Protein AF-A0A821V7N0-F1 (afdb_monomer)

Mean predicted aligned error: 24.76 Å

pLDDT: mean 75.42, std 20.0, range [29.81, 97.81]

Radius of gyration: 147.16 Å; Cα contacts (8 Å, |Δi|>4): 0; chains: 1; bounding box: 266×115×463 Å

Foldseek 3Di:
DDDDDDDDDDDDDDDDDDDDDPPPPPVVVVVVVVVVVVVVVVVVVVVVVVVVVVVVVVVVVVVVVVVVVVVVVVVVVVVVVVVVVVVVVVVVVVVVVVVVVVVVVVVVVVVVVVVVVVVVVVVVVVVVVVVVVVVVVVVVVVVVVVVVCVVVVVVVVVVVVVVVVVVVVVVVVVVVVVVVVVVVVVVVVVVVVVVVVVVVVVVVVVVVVVVVVVVVVVVVVVVVVVVVVVVVVVVVVVVVVVVVVVVVVVVVVVVVVVVVVVVVVVVVVVVVVVVVVVVVVVVVVVVVVVVVVVVVVVVVVVVVVVVVVVVVVVVVVVVVVVVVVVVVVVVVVVVVVVVVVVVVVVVVVVVVVVVVVVVVVVVVVVVVVVVVVVVVVVVVVVVVVVVVVVVVVVVVVVVVPVVDDVPDPPDDPDDDDDDDDDDYYDYDDYDEDDDEEDYDYDYDEDEDDEEDDYYDDDDDDDDDDDDPVVVVVVVVVVVVVVVVVVVVVVVVVVVVVVVVVVVVVVVVVVVVVVVCCVVVVVDDDDDDDDDDDDDDDDDDDDDDDDDDDDCPVVVVVPDDDPPPVVVVVVVVVVVVVVVVVVVVVVVVVVVVVVVVVVVVVVVVVVD

Sequence (607 aa):
SEGGLVHVVSTKSTNGETKLFDSNSIRLETEQEEKRLLQEQFRQLEISFKETNTKLMKQIENLKEKLDEKQNTCLQLQHDYEKRIQDTITDNSNIKTTNELQIDVLKSEIKRLQDEIQTITKTKDDEISNYKKRVHELQITIDQLESQIGTVAAEQNQQLRTTNAEYQRVLADKELLLNQTIIDRDLLQTETEQSKEAYETLLQTVQILEEQVTNTTRDSESHQRLAEQRKTIIDEMAANSLQAEEKAKLTLQNQKEKYQAEIERLEKENNEFKIKDRTLKQYQSRFIELENRIKSDEEHKQVLTSRLEKLQVEINELKQNFEKQFDEQKIQYEKQLDDERQKHHENFQNLTEILSTKAHIIEELNAQIDVFKQETSTFIDEKRAHERKGATLMKDLQKQLNAEKKKNERMQEKLTELLSGDKAALDDLFYIPKTDGSRQGDTASVSSFSGIGYMDRGSVTSTQMSTTALEQENKDLIQKLARTQEERSILEEKVRHLESSNSAMANDLIQHYSNDKRGSVSSVNTRYSTPPSRRRQNASTERQSTTTLNFRHMLESLSGNKHQSTNDDTIKNLQRLLEETLTKNMHLQKDLEAMSLQLQKQSSSNQ

Structure (mmCIF, N/CA/C/O backbone):
data_AF-A0A821V7N0-F1
#
_entry.id   AF-A0A821V7N0-F1
#
loop_
_atom_site.group_PDB
_atom_site.id
_atom_site.type_symbol
_atom_site.label_atom_id
_atom_site.label_alt_id
_atom_site.label_comp_id
_atom_site.label_asym_id
_atom_site.label_entity_id
_atom_site.label_seq_id
_atom_site.pdbx_PDB_ins_code
_atom_site.Cartn_x
_atom_site.Cartn_y
_atom_site.Cartn_z
_atom_site.occupancy
_atom_site.B_iso_or_equiv
_atom_site.auth_seq_id
_atom_site.auth_comp_id
_atom_site.auth_asym_id
_atom_site.auth_atom_id
_atom_site.pdbx_PDB_model_num
ATOM 1 N N . SER A 1 1 ? 117.394 25.899 -158.004 1.00 33.12 1 SER A N 1
ATOM 2 C CA . SER A 1 1 ? 118.856 26.004 -158.122 1.00 33.12 1 SER A CA 1
ATOM 3 C C . SER A 1 1 ? 119.221 27.154 -159.034 1.00 33.12 1 SER A C 1
ATOM 5 O O . SER A 1 1 ? 118.356 27.656 -159.746 1.00 33.12 1 SER A O 1
ATOM 7 N N . GLU A 1 2 ? 120.472 27.576 -158.958 1.00 37.03 2 GLU A N 1
ATOM 8 C CA . GLU A 1 2 ? 121.043 28.775 -159.568 1.00 37.03 2 GLU A CA 1
ATOM 9 C C . GLU A 1 2 ? 121.671 28.516 -160.956 1.00 37.03 2 GLU A C 1
ATOM 11 O O . GLU A 1 2 ? 121.771 27.373 -161.391 1.00 37.03 2 GLU A O 1
ATOM 16 N N . GLY A 1 3 ? 122.178 29.587 -161.588 1.00 36.94 3 GLY A N 1
ATOM 17 C CA . GLY A 1 3 ? 123.386 29.551 -162.436 1.00 36.94 3 GLY A CA 1
ATOM 18 C C . GLY A 1 3 ? 123.233 29.140 -163.912 1.00 36.94 3 GLY A C 1
ATOM 19 O O . GLY A 1 3 ? 123.013 27.976 -164.219 1.00 36.94 3 GLY A O 1
ATOM 20 N N . GLY A 1 4 ? 123.431 30.090 -164.840 1.00 41.16 4 GLY A N 1
ATOM 21 C CA . GLY A 1 4 ? 123.488 29.851 -166.300 1.00 41.16 4 GLY A CA 1
ATOM 22 C C . GLY A 1 4 ? 124.916 29.827 -166.884 1.00 41.16 4 GLY A C 1
ATOM 23 O O . GLY A 1 4 ? 125.873 29.643 -166.138 1.00 41.16 4 GLY A O 1
ATOM 24 N N . LEU A 1 5 ? 125.075 30.053 -168.205 1.00 36.66 5 LEU A N 1
ATOM 25 C CA . LEU A 1 5 ? 126.375 30.340 -168.860 1.00 36.66 5 LEU A CA 1
ATOM 26 C C . LEU A 1 5 ? 126.246 31.099 -170.220 1.00 36.66 5 LEU A C 1
ATOM 28 O O . LEU A 1 5 ? 125.212 31.710 -170.478 1.00 36.66 5 LEU A O 1
ATOM 32 N N . VAL A 1 6 ? 127.308 31.133 -171.053 1.00 40.47 6 VAL A N 1
ATOM 33 C CA . VAL A 1 6 ? 127.669 32.258 -171.961 1.00 40.47 6 VAL A CA 1
ATOM 34 C C . VAL A 1 6 ? 127.976 31.862 -173.439 1.00 40.47 6 VAL A C 1
ATOM 36 O O . VAL A 1 6 ? 128.909 31.113 -173.684 1.00 40.47 6 VAL A O 1
ATOM 39 N N . HIS A 1 7 ? 127.209 32.422 -174.398 1.00 41.03 7 HIS A N 1
ATOM 40 C CA . HIS A 1 7 ? 127.592 33.266 -175.578 1.00 41.03 7 HIS A CA 1
ATOM 41 C C . HIS A 1 7 ? 128.763 32.915 -176.580 1.00 41.03 7 HIS A C 1
ATOM 43 O O . HIS A 1 7 ? 129.874 32.653 -176.146 1.00 41.03 7 HIS A O 1
ATOM 49 N N . VAL A 1 8 ? 128.543 33.148 -177.912 1.00 42.16 8 VAL A N 1
ATOM 50 C CA . VAL A 1 8 ? 129.449 33.757 -178.977 1.00 42.16 8 VAL A CA 1
ATOM 51 C C . VAL A 1 8 ? 129.639 33.050 -180.371 1.00 42.16 8 VAL A C 1
ATOM 53 O O . VAL A 1 8 ? 130.361 32.073 -180.511 1.00 42.16 8 VAL A O 1
ATOM 56 N N . VAL A 1 9 ? 129.018 33.679 -181.398 1.00 42.34 9 VAL A N 1
ATOM 57 C CA . VAL A 1 9 ? 129.285 33.977 -182.857 1.00 42.34 9 VAL A CA 1
ATOM 58 C C . VAL A 1 9 ? 130.458 33.375 -183.701 1.00 42.34 9 VAL A C 1
ATOM 60 O O . VAL A 1 9 ? 131.614 33.454 -183.305 1.00 42.34 9 VAL A O 1
ATOM 63 N N . SER A 1 10 ? 130.160 33.006 -184.975 1.00 39.12 10 SER A N 1
ATOM 64 C CA . SER A 1 10 ? 131.016 33.021 -186.218 1.00 39.12 10 SER A CA 1
ATOM 65 C C . SER A 1 10 ? 130.089 32.982 -187.495 1.00 39.12 10 SER A C 1
ATOM 67 O O . SER A 1 10 ? 128.883 33.083 -187.276 1.00 39.12 10 SER A O 1
ATOM 69 N N . THR A 1 11 ? 130.395 32.915 -188.821 1.00 40.94 11 THR A N 1
ATOM 70 C CA . THR A 1 11 ? 131.584 32.728 -189.727 1.00 40.94 11 THR A CA 1
ATOM 71 C C . THR A 1 11 ? 131.279 33.308 -191.163 1.00 40.94 11 THR A C 1
ATOM 73 O O . THR A 1 11 ? 130.137 33.687 -191.415 1.00 40.94 11 THR A O 1
ATOM 76 N N . LYS A 1 12 ? 132.222 33.345 -192.145 1.00 53.16 12 LYS A N 1
ATOM 77 C CA . LYS A 1 12 ? 132.005 33.616 -193.615 1.00 53.16 12 LYS A CA 1
ATOM 78 C C . LYS A 1 12 ? 133.103 33.012 -194.537 1.00 53.16 12 LYS A C 1
ATOM 80 O O . LYS A 1 12 ? 134.232 32.919 -194.071 1.00 53.16 12 LYS A O 1
ATOM 85 N N . SER A 1 13 ? 132.827 32.764 -195.840 1.00 37.50 13 SER A N 1
ATOM 86 C CA . SER A 1 13 ? 133.729 33.063 -197.003 1.00 37.50 13 SER A CA 1
ATOM 87 C C . SER A 1 13 ? 133.046 32.883 -198.395 1.00 37.50 13 SER A C 1
ATOM 89 O O . SER A 1 13 ? 131.853 32.590 -198.439 1.00 37.50 13 SER A O 1
ATOM 91 N N . THR A 1 14 ? 133.759 33.107 -199.519 1.00 47.81 14 THR A N 1
ATOM 92 C CA . THR A 1 14 ? 133.219 33.350 -200.891 1.00 47.81 14 THR A CA 1
ATOM 93 C C . THR A 1 14 ? 134.019 32.707 -202.052 1.00 47.81 14 THR A C 1
ATOM 95 O O . THR A 1 14 ? 135.204 32.440 -201.876 1.00 47.81 14 THR A O 1
ATOM 98 N N . ASN A 1 15 ? 133.400 32.540 -203.247 1.00 40.03 15 ASN A N 1
ATOM 99 C CA . ASN A 1 15 ? 133.900 32.923 -204.607 1.00 40.03 15 ASN A CA 1
ATOM 100 C C . ASN A 1 15 ? 133.347 32.069 -205.785 1.00 40.03 15 ASN A C 1
ATOM 102 O O . ASN A 1 15 ? 132.938 30.926 -205.603 1.00 40.03 15 ASN A O 1
ATOM 106 N N . GLY A 1 16 ? 133.382 32.636 -207.006 1.00 38.38 16 GLY A N 1
ATOM 107 C CA . GLY A 1 16 ? 133.403 31.901 -208.290 1.00 38.38 16 GLY A CA 1
ATOM 108 C C . GLY A 1 16 ? 134.848 31.611 -208.758 1.00 38.38 16 GLY A C 1
ATOM 109 O O . GLY A 1 16 ? 135.791 31.885 -208.025 1.00 38.38 16 GLY A O 1
ATOM 110 N N . GLU A 1 17 ? 135.121 31.086 -209.955 1.00 46.34 17 GLU A N 1
ATOM 111 C CA . GLU A 1 17 ? 134.258 30.879 -211.128 1.00 46.34 17 GLU A CA 1
ATOM 112 C C . GLU A 1 17 ? 134.845 29.769 -212.049 1.00 46.34 17 GLU A C 1
ATOM 114 O O . GLU A 1 17 ? 135.999 29.372 -211.905 1.00 46.34 17 GLU A O 1
ATOM 119 N N . THR A 1 18 ? 134.082 29.292 -213.041 1.00 47.03 18 THR A N 1
ATOM 120 C CA . THR A 1 18 ? 134.528 28.425 -214.165 1.00 47.03 18 THR A CA 1
ATOM 121 C C . THR A 1 18 ? 135.149 27.039 -213.869 1.00 47.03 18 THR A C 1
ATOM 123 O O . THR A 1 18 ? 136.357 26.834 -213.973 1.00 47.03 18 THR A O 1
ATOM 126 N N . LYS A 1 19 ? 134.291 26.015 -213.735 1.00 40.09 19 LYS A N 1
ATOM 127 C CA . LYS A 1 19 ? 134.315 24.808 -214.603 1.00 40.09 19 LYS A CA 1
ATOM 128 C C . LYS A 1 19 ? 133.025 23.995 -214.439 1.00 40.09 19 LYS A C 1
ATOM 130 O O . LYS A 1 19 ? 132.539 23.809 -213.329 1.00 40.09 19 LYS A O 1
ATOM 135 N N . LEU A 1 20 ? 132.444 23.554 -215.554 1.00 50.25 20 LEU A N 1
ATOM 136 C CA . LEU A 1 20 ? 131.149 22.870 -215.583 1.00 50.25 20 LEU A CA 1
ATOM 137 C C . LEU A 1 20 ? 131.340 21.363 -215.347 1.00 50.25 20 LEU A C 1
ATOM 139 O O . LEU A 1 20 ? 131.950 20.725 -216.199 1.00 50.25 20 LEU A O 1
ATOM 143 N N . PHE A 1 21 ? 130.812 20.813 -214.242 1.00 44.69 21 PHE A N 1
ATOM 144 C CA . PHE A 1 21 ? 129.668 19.867 -214.254 1.00 44.69 21 PHE A CA 1
ATOM 145 C C . PHE A 1 21 ? 129.250 19.411 -212.832 1.00 44.69 21 PHE A C 1
ATOM 147 O O . PHE A 1 21 ? 128.058 19.322 -212.553 1.00 44.69 21 PHE A O 1
ATOM 154 N N . ASP A 1 22 ? 130.201 19.192 -211.914 1.00 51.19 22 ASP A N 1
ATOM 155 C CA . ASP A 1 22 ? 129.969 18.396 -210.682 1.00 51.19 22 ASP A CA 1
ATOM 156 C C . ASP A 1 22 ? 129.331 19.123 -209.475 1.00 51.19 22 ASP A C 1
ATOM 158 O O . ASP A 1 22 ? 128.876 18.483 -208.527 1.00 51.19 22 ASP A O 1
ATOM 162 N N . SER A 1 23 ? 129.276 20.460 -209.465 1.00 46.19 23 SER A N 1
ATOM 163 C CA . SER A 1 23 ? 129.016 21.235 -208.229 1.00 46.19 23 SER A CA 1
ATOM 164 C C . SER A 1 23 ? 127.596 21.098 -207.634 1.00 46.19 23 SER A C 1
ATOM 166 O O . SER A 1 23 ? 127.365 21.440 -206.475 1.00 46.19 23 SER A O 1
ATOM 168 N N . ASN A 1 24 ? 126.619 20.596 -208.398 1.00 53.25 24 ASN A N 1
ATOM 169 C CA . ASN A 1 24 ? 125.207 20.611 -207.987 1.00 53.25 24 ASN A CA 1
ATOM 170 C C . ASN A 1 24 ? 124.780 19.461 -207.054 1.00 53.25 24 ASN A C 1
ATOM 172 O O . ASN A 1 24 ? 123.725 19.576 -206.435 1.00 53.25 24 ASN A O 1
ATOM 176 N N . SER A 1 25 ? 125.549 18.371 -206.928 1.00 53.03 25 SER A N 1
ATOM 177 C CA . SER A 1 25 ? 125.088 17.192 -206.166 1.00 53.03 25 SER A CA 1
ATOM 178 C C . SER A 1 25 ? 125.216 17.349 -204.644 1.00 53.03 25 SER A C 1
ATOM 180 O O . SER A 1 25 ? 124.346 16.907 -203.901 1.00 53.03 25 SER A O 1
ATOM 182 N N . ILE A 1 26 ? 126.284 18.001 -204.171 1.00 59.25 26 ILE A N 1
ATOM 183 C CA . ILE A 1 26 ? 126.672 18.017 -202.745 1.00 59.25 26 ILE A CA 1
ATOM 184 C C . ILE A 1 26 ? 125.727 18.883 -201.890 1.00 59.25 26 ILE A C 1
ATOM 186 O O . ILE A 1 26 ? 125.546 18.641 -200.700 1.00 59.25 26 ILE A O 1
ATOM 190 N N . ARG A 1 27 ? 125.078 19.888 -202.491 1.00 57.03 27 ARG A N 1
ATOM 191 C CA . ARG A 1 27 ? 124.238 20.859 -201.769 1.00 57.03 27 ARG A CA 1
ATOM 192 C C . ARG A 1 27 ? 122.872 20.304 -201.330 1.00 57.03 27 ARG A C 1
ATOM 194 O O . ARG A 1 27 ? 122.219 20.920 -200.494 1.00 57.03 27 ARG A O 1
ATOM 201 N N . LEU A 1 28 ? 122.438 19.166 -201.880 1.00 59.91 28 LEU A N 1
ATOM 202 C CA . LEU A 1 28 ? 121.135 18.566 -201.570 1.00 59.91 28 LEU A CA 1
ATOM 203 C C . LEU A 1 28 ? 121.162 17.686 -200.309 1.00 59.91 28 LEU A C 1
ATOM 205 O O . LEU A 1 28 ? 120.163 17.613 -199.599 1.00 59.91 28 LEU A O 1
ATOM 209 N N . GLU A 1 29 ? 122.289 17.035 -200.009 1.00 61.09 29 GLU A N 1
ATOM 210 C CA . GLU A 1 29 ? 122.407 16.136 -198.849 1.00 61.09 29 GLU A CA 1
ATOM 211 C C . GLU A 1 29 ? 122.411 16.912 -197.521 1.00 61.09 29 GLU A C 1
ATOM 213 O O . GLU A 1 29 ? 121.799 16.479 -196.544 1.00 61.09 29 GLU A O 1
ATOM 218 N N . THR A 1 30 ? 123.015 18.107 -197.489 1.00 61.41 30 THR A N 1
ATOM 219 C CA . THR A 1 30 ? 123.100 18.933 -196.272 1.00 61.41 30 THR A CA 1
ATOM 220 C C . THR A 1 30 ? 121.742 19.441 -195.774 1.00 61.41 30 THR A C 1
ATOM 222 O O . THR A 1 30 ? 121.515 19.448 -194.567 1.00 61.41 30 THR A O 1
ATOM 225 N N . GLU A 1 31 ? 120.810 19.808 -196.666 1.00 60.81 31 GLU A N 1
ATOM 226 C CA . GLU A 1 31 ? 119.453 20.232 -196.258 1.00 60.81 31 GLU A CA 1
ATOM 227 C C . GLU A 1 31 ? 118.601 19.071 -195.712 1.00 60.81 31 GLU A C 1
ATOM 229 O O . GLU A 1 31 ? 117.662 19.293 -194.941 1.00 60.81 31 GLU A O 1
ATOM 234 N N . GLN A 1 32 ? 118.901 17.822 -196.091 1.00 61.03 32 GLN A N 1
ATOM 235 C CA . GLN A 1 32 ? 118.130 16.663 -195.631 1.00 61.03 32 GLN A CA 1
ATOM 236 C C . GLN A 1 32 ? 118.468 16.280 -194.183 1.00 61.03 32 GLN A C 1
ATOM 238 O O . GLN A 1 32 ? 117.551 15.975 -193.413 1.00 61.03 32 GLN A O 1
ATOM 243 N N . GLU A 1 33 ? 119.740 16.352 -193.777 1.00 62.31 33 GLU A N 1
ATOM 244 C CA . GLU A 1 33 ? 120.139 15.949 -192.421 1.00 62.31 33 GLU A CA 1
ATOM 245 C C . GLU A 1 33 ? 119.757 16.992 -191.350 1.00 62.31 33 GLU A C 1
ATOM 247 O O . GLU A 1 33 ? 119.312 16.602 -190.270 1.00 62.31 33 GLU A O 1
ATOM 252 N N . GLU A 1 34 ? 119.792 18.303 -191.639 1.00 62.38 34 GLU A N 1
ATOM 253 C CA . GLU A 1 34 ? 119.274 19.326 -190.702 1.00 62.38 34 GLU A CA 1
ATOM 254 C C . GLU A 1 34 ? 117.782 19.117 -190.393 1.00 62.38 34 GLU A C 1
ATOM 256 O O . GLU A 1 34 ? 117.352 19.160 -189.235 1.00 62.38 34 GLU A O 1
ATOM 261 N N . LYS A 1 35 ? 116.983 18.819 -191.427 1.00 63.94 35 LYS A N 1
ATOM 262 C CA . LYS A 1 35 ? 115.545 18.551 -191.295 1.00 63.94 35 LYS A CA 1
ATOM 263 C C . LYS A 1 35 ? 115.266 17.321 -190.424 1.00 63.94 35 LYS A C 1
ATOM 265 O O . LYS A 1 35 ? 114.325 17.334 -189.628 1.00 63.94 35 LYS A O 1
ATOM 270 N N . ARG A 1 36 ? 116.094 16.280 -190.546 1.00 71.81 36 ARG A N 1
ATOM 271 C CA . ARG A 1 36 ? 116.038 15.059 -189.729 1.00 71.81 36 ARG A CA 1
ATOM 272 C C . ARG A 1 36 ? 116.387 15.335 -188.262 1.00 71.81 36 ARG A C 1
ATOM 274 O O . ARG A 1 36 ? 115.699 14.842 -187.368 1.00 71.81 36 ARG A O 1
ATOM 281 N N . LEU A 1 37 ? 117.398 16.166 -188.011 1.00 65.38 37 LEU A N 1
ATOM 282 C CA . LEU A 1 37 ? 117.841 16.544 -186.664 1.00 65.38 37 LEU A CA 1
ATOM 283 C C . LEU A 1 37 ? 116.768 17.351 -185.908 1.00 65.38 37 LEU A C 1
ATOM 285 O O . LEU A 1 37 ? 116.484 17.069 -184.742 1.00 65.38 37 LEU A O 1
ATOM 289 N N . LEU A 1 38 ? 116.099 18.285 -186.594 1.00 66.62 38 LEU A N 1
ATOM 290 C CA . LEU A 1 38 ? 114.957 19.035 -186.052 1.00 66.62 38 LEU A CA 1
ATOM 291 C C . LEU A 1 38 ? 113.758 18.138 -185.704 1.00 66.62 38 LEU A C 1
ATOM 293 O O . LEU A 1 38 ? 113.120 18.348 -184.670 1.00 66.62 38 LEU A O 1
ATOM 297 N N . GLN A 1 39 ? 113.456 17.120 -186.520 1.00 67.19 39 GLN A N 1
ATOM 298 C CA . GLN A 1 39 ? 112.368 16.177 -186.227 1.00 67.19 39 GLN A CA 1
ATOM 299 C C . GLN A 1 39 ? 112.624 15.361 -184.953 1.00 67.19 39 GLN A C 1
ATOM 301 O O . GLN A 1 39 ? 111.702 15.180 -184.157 1.00 67.19 39 GLN A O 1
ATOM 306 N N . GLU A 1 40 ? 113.858 14.907 -184.716 1.00 70.81 40 GLU A N 1
ATOM 307 C CA . GLU A 1 40 ? 114.186 14.143 -183.505 1.00 70.81 40 GLU A CA 1
ATOM 308 C C . GLU A 1 40 ? 114.151 15.018 -182.240 1.00 70.81 40 GLU A C 1
ATOM 310 O O . GLU A 1 40 ? 113.633 14.576 -181.213 1.00 70.81 40 GLU A O 1
ATOM 315 N N . GLN A 1 41 ? 114.587 16.284 -182.313 1.00 72.19 41 GLN A N 1
ATOM 316 C CA . GLN A 1 41 ? 114.410 17.238 -181.207 1.00 72.19 41 GLN A CA 1
ATOM 317 C C . GLN A 1 41 ? 112.926 17.457 -180.875 1.00 72.19 41 GLN A C 1
ATOM 319 O O . GLN A 1 41 ? 112.541 17.407 -179.704 1.00 72.19 41 GLN A O 1
ATOM 324 N N . PHE A 1 42 ? 112.074 17.632 -181.892 1.00 73.38 42 PHE A N 1
ATOM 325 C CA . PHE A 1 42 ? 110.628 17.772 -181.696 1.00 73.38 42 PHE A CA 1
ATOM 326 C C . PHE A 1 42 ? 110.014 16.518 -181.054 1.00 73.38 42 PHE A C 1
ATOM 328 O O . PHE A 1 42 ? 109.190 16.627 -180.146 1.00 73.38 42 PHE A O 1
ATOM 335 N N . ARG A 1 43 ? 110.456 15.324 -181.475 1.00 72.81 43 ARG A N 1
ATOM 336 C CA . ARG A 1 43 ? 110.000 14.036 -180.932 1.00 72.81 43 ARG A CA 1
ATOM 337 C C . ARG A 1 43 ? 110.394 13.854 -179.464 1.00 72.81 43 ARG A C 1
ATOM 339 O O . ARG A 1 43 ? 109.572 13.403 -178.669 1.00 72.81 43 ARG A O 1
ATOM 346 N N . GLN A 1 44 ? 111.614 14.230 -179.079 1.00 74.00 44 GLN A N 1
ATOM 347 C CA . GLN A 1 44 ? 112.052 14.181 -177.678 1.00 74.00 44 GLN A CA 1
ATOM 348 C C . GLN A 1 44 ? 111.285 15.180 -176.803 1.00 74.00 44 GLN A C 1
ATOM 350 O O . GLN A 1 44 ? 110.848 14.823 -175.705 1.00 74.00 44 GLN A O 1
ATOM 355 N N . LEU A 1 45 ? 111.041 16.395 -177.307 1.00 74.00 45 LEU A N 1
ATOM 356 C CA . LEU A 1 45 ? 110.221 17.386 -176.612 1.00 74.00 45 LEU A CA 1
ATOM 357 C C . LEU A 1 45 ? 108.789 16.864 -176.395 1.00 74.00 45 LEU A C 1
ATOM 359 O O . LEU A 1 45 ? 108.290 16.906 -175.272 1.00 74.00 45 LEU A O 1
ATOM 363 N N . GLU A 1 46 ? 108.168 16.275 -177.421 1.00 76.00 46 GLU A N 1
ATOM 364 C CA . GLU A 1 46 ? 106.829 15.681 -177.331 1.00 76.00 46 GLU A CA 1
ATOM 365 C C . GLU A 1 46 ? 106.762 14.509 -176.327 1.00 76.00 46 GLU A C 1
ATOM 367 O O . GLU A 1 46 ? 105.796 14.397 -175.569 1.00 76.00 46 GLU A O 1
ATOM 372 N N . ILE A 1 47 ? 107.797 13.660 -176.264 1.00 77.50 47 ILE A N 1
ATOM 373 C CA . ILE A 1 47 ? 107.904 12.578 -175.269 1.00 77.50 47 ILE A CA 1
ATOM 374 C C . ILE A 1 47 ? 108.010 13.158 -173.851 1.00 77.50 47 ILE A C 1
ATOM 376 O O . ILE A 1 47 ? 107.241 12.761 -172.976 1.00 77.50 47 ILE A O 1
ATOM 380 N N . SER A 1 48 ? 108.892 14.137 -173.619 1.00 77.62 48 SER A N 1
ATOM 381 C CA . SER A 1 48 ? 109.032 14.785 -172.302 1.00 77.62 48 SER A CA 1
ATOM 382 C C . SER A 1 48 ? 107.750 15.499 -171.845 1.00 77.62 48 SER A C 1
ATOM 384 O O . SER A 1 48 ? 107.402 15.463 -170.660 1.00 77.62 48 SER A O 1
ATOM 386 N N . PHE A 1 49 ? 106.991 16.074 -172.783 1.00 80.06 49 PHE A N 1
ATOM 387 C CA . PHE A 1 49 ? 105.689 16.674 -172.509 1.00 80.06 49 PHE A CA 1
ATOM 388 C C . PHE A 1 49 ? 104.642 15.609 -172.145 1.00 80.06 49 PHE A C 1
ATOM 390 O O . PHE A 1 49 ? 103.900 15.770 -171.179 1.00 80.06 49 PHE A O 1
ATOM 397 N N . LYS A 1 50 ? 104.619 14.466 -172.845 1.00 77.81 50 LYS A N 1
ATOM 398 C CA . LYS A 1 50 ? 103.743 13.329 -172.503 1.00 77.81 50 LYS A CA 1
ATOM 399 C C . LYS A 1 50 ? 104.097 12.712 -171.144 1.00 77.81 50 LYS A C 1
ATOM 401 O O . LYS A 1 50 ? 103.195 12.386 -170.372 1.00 77.81 50 LYS A O 1
ATOM 406 N N . GLU A 1 51 ? 105.379 12.603 -170.796 1.00 80.12 51 GLU A N 1
ATOM 407 C CA . GLU A 1 51 ? 105.812 12.150 -169.467 1.00 80.12 51 GLU A CA 1
ATOM 408 C C . GLU A 1 51 ? 105.424 13.114 -168.340 1.00 80.12 51 GLU A C 1
ATOM 410 O O . GLU A 1 51 ? 104.935 12.682 -167.297 1.00 80.12 51 GLU A O 1
ATOM 415 N N . THR A 1 52 ? 105.652 14.416 -168.514 1.00 79.31 52 THR A N 1
ATOM 416 C CA . THR A 1 52 ? 105.303 15.416 -167.490 1.00 79.31 52 THR A CA 1
ATOM 417 C C . THR A 1 52 ? 103.790 15.520 -167.320 1.00 79.31 52 THR A C 1
ATOM 419 O O . THR A 1 52 ? 103.308 15.510 -166.187 1.00 79.31 52 THR A O 1
ATOM 422 N N . ASN A 1 53 ? 103.029 15.494 -168.417 1.00 80.62 53 ASN A N 1
ATOM 423 C CA . ASN A 1 53 ? 101.570 15.484 -168.382 1.00 80.62 53 ASN A CA 1
ATOM 424 C C . ASN A 1 53 ? 101.014 14.202 -167.722 1.00 80.62 53 ASN A C 1
ATOM 426 O O . ASN A 1 53 ? 100.145 14.279 -166.862 1.00 80.62 53 ASN A O 1
ATOM 430 N N . THR A 1 54 ? 101.561 13.012 -168.009 1.00 81.38 54 THR A N 1
ATOM 431 C CA . THR A 1 54 ? 101.128 11.770 -167.325 1.00 81.38 54 THR A CA 1
ATOM 432 C C . THR A 1 54 ? 101.523 11.713 -165.845 1.00 81.38 54 THR A C 1
ATOM 434 O O . THR A 1 54 ? 100.769 11.160 -165.041 1.00 81.38 54 THR A O 1
ATOM 437 N N . LYS A 1 55 ? 102.649 12.322 -165.444 1.00 81.75 55 LYS A N 1
ATOM 438 C CA . LYS A 1 55 ? 103.011 12.519 -164.026 1.00 81.75 55 LYS A CA 1
ATOM 439 C C . LYS A 1 55 ? 102.013 13.453 -163.323 1.00 81.75 55 LYS A C 1
ATOM 441 O O . LYS A 1 55 ? 101.544 13.112 -162.239 1.00 81.75 55 LYS A O 1
ATOM 446 N N . LEU A 1 56 ? 101.627 14.563 -163.960 1.00 82.75 56 LEU A N 1
ATOM 447 C CA . LEU A 1 56 ? 100.595 15.486 -163.465 1.00 82.75 56 LEU A CA 1
ATOM 448 C C . LEU A 1 56 ? 99.220 14.815 -163.347 1.00 82.75 56 LEU A C 1
ATOM 450 O O . LEU A 1 56 ? 98.601 14.901 -162.292 1.00 82.75 56 LEU A O 1
ATOM 454 N N . MET A 1 57 ? 98.773 14.073 -164.364 1.00 82.06 57 MET A N 1
ATOM 455 C CA . MET A 1 57 ? 97.494 13.347 -164.324 1.00 82.06 57 MET A CA 1
ATOM 456 C C . MET A 1 57 ? 97.449 12.323 -163.176 1.00 82.06 57 MET A C 1
ATOM 458 O O . MET A 1 57 ? 96.452 12.253 -162.464 1.00 82.06 57 MET A O 1
ATOM 462 N N . LYS A 1 58 ? 98.546 11.594 -162.911 1.00 85.50 58 LYS A N 1
ATOM 463 C CA . LYS A 1 58 ? 98.639 10.704 -161.735 1.00 85.50 58 LYS A CA 1
ATOM 464 C C . LYS A 1 58 ? 98.627 11.456 -160.400 1.00 85.50 58 LYS A C 1
ATOM 466 O O . LYS A 1 58 ? 98.078 10.948 -159.430 1.00 85.50 58 LYS A O 1
ATOM 471 N N . GLN A 1 59 ? 99.218 12.649 -160.326 1.00 87.06 59 GLN A N 1
ATOM 472 C CA . GLN A 1 59 ? 99.132 13.483 -159.122 1.00 87.06 59 GLN A CA 1
ATOM 473 C C . GLN A 1 59 ? 97.710 14.011 -158.899 1.00 87.06 59 GLN A C 1
ATOM 475 O O . GLN A 1 59 ? 97.250 14.010 -157.762 1.00 87.06 59 GLN A O 1
ATOM 480 N N . ILE A 1 60 ? 97.004 14.400 -159.965 1.00 84.25 60 ILE A N 1
ATOM 481 C CA . ILE A 1 60 ? 95.600 14.826 -159.914 1.00 84.25 60 ILE A CA 1
ATOM 482 C C . ILE A 1 60 ? 94.707 13.676 -159.430 1.00 84.25 60 ILE A C 1
ATOM 484 O O . ILE A 1 60 ? 93.931 13.879 -158.501 1.00 84.25 60 ILE A O 1
ATOM 488 N N . GLU A 1 61 ? 94.860 12.466 -159.978 1.00 88.38 61 GLU A N 1
ATOM 489 C CA . GLU A 1 61 ? 94.066 11.304 -159.550 1.00 88.38 61 GLU A CA 1
ATOM 490 C C . GLU A 1 61 ? 94.353 10.927 -158.084 1.00 88.38 61 GLU A C 1
ATOM 492 O O . GLU A 1 61 ? 93.421 10.812 -157.295 1.00 88.38 61 GLU A O 1
ATOM 497 N N . ASN A 1 62 ? 95.626 10.868 -157.665 1.00 88.19 62 ASN A N 1
ATOM 498 C CA . ASN A 1 62 ? 95.997 10.602 -156.265 1.00 88.19 62 ASN A CA 1
ATOM 499 C C . ASN A 1 62 ? 95.519 11.692 -155.280 1.00 88.19 62 ASN A C 1
ATOM 501 O O . ASN A 1 62 ? 95.354 11.421 -154.090 1.00 88.19 62 ASN A O 1
ATOM 505 N N . LEU A 1 63 ? 95.372 12.945 -155.727 1.00 88.25 63 LEU A N 1
ATOM 506 C CA . LEU A 1 63 ? 94.819 14.032 -154.908 1.00 88.25 63 LEU A CA 1
ATOM 507 C C . LEU A 1 63 ? 93.291 13.960 -154.837 1.00 88.25 63 LEU A C 1
ATOM 509 O O . LEU A 1 63 ? 92.729 14.250 -153.785 1.00 88.25 63 LEU A O 1
ATOM 513 N N . LYS A 1 64 ? 92.639 13.540 -155.924 1.00 88.44 64 LYS A N 1
ATOM 514 C CA . LYS A 1 64 ? 91.195 13.308 -156.004 1.00 88.44 64 LYS A CA 1
ATOM 515 C C . LYS A 1 64 ? 90.766 12.108 -155.156 1.00 88.44 64 LYS A C 1
ATOM 517 O O . LYS A 1 64 ? 89.885 12.264 -154.327 1.00 88.44 64 LYS A O 1
ATOM 522 N N . GLU A 1 65 ? 91.463 10.977 -155.246 1.00 89.62 65 GLU A N 1
ATOM 523 C CA . GLU A 1 65 ? 91.229 9.803 -154.390 1.00 89.62 65 GLU A CA 1
ATOM 524 C C . GLU A 1 65 ? 91.342 10.163 -152.897 1.00 89.62 65 GLU A C 1
ATOM 526 O O . GLU A 1 65 ? 90.460 9.843 -152.104 1.00 89.62 65 GLU A O 1
ATOM 531 N N . LYS A 1 66 ? 92.362 10.946 -152.513 1.00 90.56 66 LYS A N 1
ATOM 532 C CA . LYS A 1 66 ? 92.506 11.462 -151.139 1.00 90.56 66 LYS A CA 1
ATOM 533 C C . LYS A 1 66 ? 91.438 12.480 -150.743 1.00 90.56 66 LYS A C 1
ATOM 535 O O . LYS A 1 66 ? 91.106 12.571 -149.562 1.00 90.56 66 LYS A O 1
ATOM 540 N N . LEU A 1 67 ? 90.925 13.269 -151.686 1.00 90.31 67 LEU A N 1
ATOM 541 C CA . LEU A 1 67 ? 89.808 14.179 -151.439 1.00 90.31 67 LEU A CA 1
ATOM 542 C C . LEU A 1 67 ? 88.528 13.378 -151.172 1.00 90.31 67 LEU A C 1
ATOM 544 O O . LEU A 1 67 ? 87.860 13.641 -150.175 1.00 90.31 67 LEU A O 1
ATOM 548 N N . ASP A 1 68 ? 88.258 12.355 -151.983 1.00 90.69 68 ASP A N 1
ATOM 549 C CA . ASP A 1 68 ? 87.118 11.449 -151.837 1.00 90.69 68 ASP A CA 1
ATOM 550 C C . ASP A 1 68 ? 87.211 10.640 -150.524 1.00 90.69 68 ASP A C 1
ATOM 552 O O . ASP A 1 68 ? 86.237 10.566 -149.773 1.00 90.69 68 ASP A O 1
ATOM 556 N N . GLU A 1 69 ? 88.388 10.111 -150.155 1.00 90.88 69 GLU A N 1
ATOM 557 C CA . GLU A 1 69 ? 88.633 9.495 -148.837 1.00 90.88 69 GLU A CA 1
ATOM 558 C C . GLU A 1 69 ? 88.319 10.457 -147.683 1.00 90.88 69 GLU A C 1
ATOM 560 O O . GLU A 1 69 ? 87.658 10.078 -146.709 1.00 90.88 69 GLU A O 1
ATOM 565 N N . LYS A 1 70 ? 88.786 11.712 -147.758 1.00 91.94 70 LYS A N 1
ATOM 566 C CA . LYS A 1 70 ? 88.558 12.705 -146.698 1.00 91.94 70 LYS A CA 1
ATOM 567 C C . LYS A 1 70 ? 87.116 13.189 -146.654 1.00 91.94 70 LYS A C 1
ATOM 569 O O . LYS A 1 70 ? 86.608 13.388 -145.553 1.00 91.94 70 LYS A O 1
ATOM 574 N N . GLN A 1 71 ? 86.440 13.295 -147.792 1.00 93.50 71 GLN A N 1
ATOM 575 C CA . GLN A 1 71 ? 85.010 13.575 -147.859 1.00 93.50 71 GLN A CA 1
ATOM 576 C C . GLN A 1 71 ? 84.204 12.436 -147.220 1.00 93.50 71 GLN A C 1
ATOM 578 O O . GLN A 1 71 ? 83.383 12.698 -146.346 1.00 93.50 71 GLN A O 1
ATOM 583 N N . ASN A 1 72 ? 84.501 11.178 -147.556 1.00 91.75 72 ASN A N 1
ATOM 584 C CA . ASN A 1 72 ? 83.861 10.009 -146.944 1.00 91.75 72 ASN A CA 1
ATOM 585 C C . ASN A 1 72 ? 84.139 9.915 -145.432 1.00 91.75 72 ASN A C 1
ATOM 587 O O . ASN A 1 72 ? 83.216 9.680 -144.657 1.00 91.75 72 ASN A O 1
ATOM 591 N N . THR A 1 73 ? 85.376 10.180 -144.992 1.00 92.69 73 THR A N 1
ATOM 592 C CA . THR A 1 73 ? 85.727 10.238 -143.558 1.00 92.69 73 THR A CA 1
ATOM 593 C C . THR A 1 73 ? 84.952 11.350 -142.837 1.00 92.69 73 THR A C 1
ATOM 595 O O . THR A 1 73 ? 84.478 11.155 -141.721 1.00 92.69 73 THR A O 1
ATOM 598 N N . CYS A 1 74 ? 84.806 12.518 -143.471 1.00 92.56 74 CYS A N 1
ATOM 599 C CA . CYS A 1 74 ? 84.060 13.650 -142.924 1.00 92.56 74 CYS A CA 1
ATOM 600 C C . CYS A 1 74 ? 82.563 13.327 -142.795 1.00 92.56 74 CYS A C 1
ATOM 602 O O . CYS A 1 74 ? 81.980 13.571 -141.744 1.00 92.56 74 CYS A O 1
ATOM 604 N N . LEU A 1 75 ? 81.968 12.699 -143.815 1.00 93.81 75 LEU A N 1
ATOM 605 C CA . LEU A 1 75 ? 80.568 12.259 -143.806 1.00 93.81 75 LEU A CA 1
ATOM 606 C C . LEU A 1 75 ? 80.303 11.164 -142.760 1.00 93.81 75 LEU A C 1
ATOM 608 O O . LEU A 1 75 ? 79.273 11.201 -142.094 1.00 93.81 75 LEU A O 1
ATOM 612 N N . GLN A 1 76 ? 81.234 10.223 -142.565 1.00 93.38 76 GLN A N 1
ATOM 613 C CA . GLN A 1 76 ? 81.143 9.223 -141.493 1.00 93.38 76 GLN A CA 1
ATOM 614 C C . GLN A 1 76 ? 81.203 9.872 -140.106 1.00 93.38 76 GLN A C 1
ATOM 616 O O . GLN A 1 76 ? 80.350 9.592 -139.268 1.00 93.38 76 GLN A O 1
ATOM 621 N N . LEU A 1 77 ? 82.152 10.787 -139.876 1.00 93.56 77 LEU A N 1
ATOM 622 C CA . LEU A 1 77 ? 82.231 11.537 -138.620 1.00 93.56 77 LEU A CA 1
ATOM 623 C C . LEU A 1 77 ? 80.981 12.394 -138.389 1.00 93.56 77 LEU A C 1
ATOM 625 O O . LEU A 1 77 ? 80.466 12.408 -137.275 1.00 93.56 77 LEU A O 1
ATOM 629 N N . GLN A 1 78 ? 80.466 13.069 -139.420 1.00 93.88 78 GLN A N 1
ATOM 630 C CA . GLN A 1 78 ? 79.212 13.819 -139.342 1.00 93.88 78 GLN A CA 1
ATOM 631 C C . GLN A 1 78 ? 78.054 12.902 -138.931 1.00 93.88 78 GLN A C 1
ATOM 633 O O . GLN A 1 78 ? 77.346 13.231 -137.984 1.00 93.88 78 GLN A O 1
ATOM 638 N N . HIS A 1 79 ? 77.907 11.737 -139.567 1.00 94.81 79 HIS A N 1
ATOM 639 C CA . HIS A 1 79 ? 76.866 10.770 -139.222 1.00 94.81 79 HIS A CA 1
ATOM 640 C C . HIS A 1 79 ? 76.997 10.253 -137.779 1.00 94.81 79 HIS A C 1
ATOM 642 O O . HIS A 1 79 ? 76.001 10.191 -137.063 1.00 94.81 79 HIS A O 1
ATOM 648 N N . ASP A 1 80 ? 78.211 9.945 -137.314 1.00 94.06 80 ASP A N 1
ATOM 649 C CA . ASP A 1 80 ? 78.455 9.524 -135.928 1.00 94.06 80 ASP A CA 1
ATOM 650 C C . ASP A 1 80 ? 78.189 10.651 -134.911 1.00 94.06 80 ASP A C 1
ATOM 652 O O . ASP A 1 80 ? 77.690 10.385 -133.814 1.00 94.06 80 ASP A O 1
ATOM 656 N N . TYR A 1 81 ? 78.483 11.912 -135.251 1.00 95.19 81 TYR A N 1
ATOM 657 C CA . TYR A 1 81 ? 78.140 13.071 -134.419 1.00 95.19 81 TYR A CA 1
ATOM 658 C C . TYR A 1 81 ? 76.627 13.314 -134.375 1.00 95.19 81 TYR A C 1
ATOM 660 O O . TYR A 1 81 ? 76.072 13.448 -133.285 1.00 95.19 81 TYR A O 1
ATOM 668 N N . GLU A 1 82 ? 75.950 13.328 -135.526 1.00 94.62 82 GLU A N 1
ATOM 669 C CA . GLU A 1 82 ? 74.491 13.461 -135.634 1.00 94.62 82 GLU A CA 1
ATOM 670 C C . GLU A 1 82 ? 73.779 12.338 -134.876 1.00 94.62 82 GLU A C 1
ATOM 672 O O . GLU A 1 82 ? 72.870 12.604 -134.089 1.00 94.62 82 GLU A O 1
ATOM 677 N N . LYS A 1 83 ? 74.247 11.094 -135.028 1.00 95.69 83 LYS A N 1
ATOM 678 C CA . LYS A 1 83 ? 73.731 9.943 -134.290 1.00 95.69 83 LYS A CA 1
ATOM 679 C C . LYS A 1 83 ? 73.929 10.098 -132.784 1.00 95.69 83 LYS A C 1
ATOM 681 O O . LYS A 1 83 ? 72.961 9.963 -132.049 1.00 95.69 83 LYS A O 1
ATOM 686 N N . ARG A 1 84 ? 75.131 10.445 -132.305 1.00 95.31 84 ARG A N 1
ATOM 687 C CA . ARG A 1 84 ? 75.368 10.677 -130.863 1.00 95.31 84 ARG A CA 1
ATOM 688 C C . ARG A 1 84 ? 74.499 11.799 -130.301 1.00 95.31 84 ARG A C 1
ATOM 690 O O . ARG A 1 84 ? 74.049 11.694 -129.162 1.00 95.31 84 ARG A O 1
ATOM 697 N N . ILE A 1 85 ? 74.263 12.861 -131.072 1.00 94.44 85 ILE A N 1
ATOM 698 C CA . ILE A 1 85 ? 73.342 13.941 -130.697 1.00 94.44 85 ILE A CA 1
ATOM 699 C C . ILE A 1 85 ? 71.913 13.395 -130.598 1.00 94.44 85 ILE A C 1
ATOM 701 O O . ILE A 1 85 ? 71.245 13.649 -129.599 1.00 94.44 85 ILE A O 1
ATOM 705 N N . GLN A 1 86 ? 71.465 12.599 -131.571 1.00 95.25 86 GLN A N 1
ATOM 706 C CA . GLN A 1 86 ? 70.133 11.996 -131.570 1.00 95.25 86 GLN A CA 1
ATOM 707 C C . GLN A 1 86 ? 69.936 11.005 -130.410 1.00 95.25 86 GLN A C 1
ATOM 709 O O . GLN A 1 86 ? 68.942 11.119 -129.697 1.00 95.25 86 GLN A O 1
ATOM 714 N N . ASP A 1 87 ? 70.901 10.111 -130.173 1.00 95.50 87 ASP A N 1
ATOM 715 C CA . ASP A 1 87 ? 70.928 9.173 -129.043 1.00 95.50 87 ASP A CA 1
ATOM 716 C C . ASP A 1 87 ? 70.837 9.956 -127.711 1.00 95.50 87 ASP A C 1
ATOM 718 O O . ASP A 1 87 ? 69.976 9.684 -126.870 1.00 95.50 87 ASP A O 1
ATOM 722 N N . THR A 1 88 ? 71.632 11.027 -127.567 1.00 93.94 88 THR A N 1
ATOM 723 C CA . THR A 1 88 ? 71.613 11.926 -126.394 1.00 93.94 88 THR A CA 1
ATOM 724 C C . THR A 1 88 ? 70.269 12.644 -126.225 1.00 93.94 88 THR A C 1
ATOM 726 O O . THR A 1 88 ? 69.809 12.826 -125.096 1.00 93.94 88 THR A O 1
ATOM 729 N N . ILE A 1 89 ? 69.612 13.057 -127.314 1.00 95.38 89 ILE A N 1
ATOM 730 C CA . ILE A 1 89 ? 68.271 13.661 -127.277 1.00 95.38 89 ILE A CA 1
ATOM 731 C C . ILE A 1 89 ? 67.236 12.627 -126.820 1.00 95.38 89 ILE A C 1
ATOM 733 O O . ILE A 1 89 ? 66.407 12.944 -125.964 1.00 95.38 89 ILE A O 1
ATOM 737 N N . THR A 1 90 ? 67.294 11.392 -127.328 1.00 95.31 90 THR A N 1
ATOM 738 C CA . THR A 1 90 ? 66.380 10.326 -126.896 1.00 95.31 90 THR A CA 1
ATOM 739 C C . THR A 1 90 ? 66.591 9.941 -125.436 1.00 95.31 90 THR A C 1
ATOM 741 O O . THR A 1 90 ? 65.607 9.840 -124.708 1.00 95.31 90 THR A O 1
ATOM 744 N N . ASP A 1 91 ? 67.833 9.841 -124.958 1.00 95.12 91 ASP A N 1
ATOM 745 C CA . ASP A 1 91 ? 68.118 9.536 -123.552 1.00 95.12 91 ASP A CA 1
ATOM 746 C C . ASP A 1 91 ? 67.663 10.658 -122.614 1.00 95.12 91 ASP A C 1
ATOM 748 O O . ASP A 1 91 ? 67.020 10.383 -121.602 1.00 95.12 91 ASP A O 1
ATOM 752 N N . ASN A 1 92 ? 67.884 11.930 -122.965 1.00 93.50 92 ASN A N 1
ATOM 753 C CA . ASN A 1 92 ? 67.341 13.049 -122.187 1.00 93.50 92 ASN A CA 1
ATOM 754 C C . ASN A 1 92 ? 65.804 13.074 -122.204 1.00 93.50 92 ASN A C 1
ATOM 756 O O . ASN A 1 92 ? 65.189 13.382 -121.183 1.00 93.50 92 ASN A O 1
ATOM 760 N N . SER A 1 93 ? 65.169 12.715 -123.325 1.00 94.62 93 SER A N 1
ATOM 761 C CA . SER A 1 93 ? 63.710 12.579 -123.407 1.00 94.62 93 SER A CA 1
ATOM 762 C C . SER A 1 93 ? 63.196 11.437 -122.523 1.00 94.62 93 SER A C 1
ATOM 764 O O . SER A 1 93 ? 62.201 11.614 -121.823 1.00 94.62 93 SER A O 1
ATOM 766 N N . ASN A 1 94 ? 63.880 10.290 -122.512 1.00 94.94 94 ASN A N 1
ATOM 767 C CA . ASN A 1 94 ? 63.547 9.139 -121.672 1.00 94.94 94 ASN A CA 1
ATOM 768 C C . ASN A 1 94 ? 63.713 9.474 -120.182 1.00 94.94 94 ASN A C 1
ATOM 770 O O . ASN A 1 94 ? 62.787 9.282 -119.401 1.00 94.94 94 ASN A O 1
ATOM 774 N N . ILE A 1 95 ? 64.855 10.051 -119.791 1.00 94.12 95 ILE A N 1
ATOM 775 C CA . ILE A 1 95 ? 65.125 10.492 -118.413 1.00 94.12 95 ILE A CA 1
ATOM 776 C C . ILE A 1 95 ? 64.070 11.507 -117.958 1.00 94.12 95 ILE A C 1
ATOM 778 O O . ILE A 1 95 ? 63.555 11.414 -116.841 1.00 94.12 95 ILE A O 1
ATOM 782 N N . LYS A 1 96 ? 63.699 12.453 -118.831 1.00 95.56 96 LYS A N 1
ATOM 783 C CA . LYS A 1 96 ? 62.636 13.421 -118.553 1.00 95.56 96 LYS A CA 1
ATOM 784 C C . LYS A 1 96 ? 61.299 12.725 -118.282 1.00 95.56 96 LYS A C 1
ATOM 786 O O . LYS A 1 96 ? 60.715 12.987 -117.233 1.00 95.56 96 LYS A O 1
ATOM 791 N N . THR A 1 97 ? 60.837 11.824 -119.153 1.00 94.12 97 THR A N 1
ATOM 792 C CA . THR A 1 97 ? 59.546 11.140 -118.948 1.00 94.12 97 THR A CA 1
ATOM 793 C C . THR A 1 97 ? 59.559 10.225 -117.724 1.00 94.12 97 THR A C 1
ATOM 795 O O . THR A 1 97 ? 58.569 10.187 -116.994 1.00 94.12 97 THR A O 1
ATOM 798 N N . THR A 1 98 ? 60.675 9.553 -117.411 1.00 94.62 98 THR A N 1
ATOM 799 C CA . THR A 1 98 ? 60.787 8.776 -116.163 1.00 94.62 98 THR A CA 1
ATOM 800 C C . THR A 1 98 ? 60.749 9.660 -114.920 1.00 94.62 98 THR A C 1
ATOM 802 O O . THR A 1 98 ? 60.115 9.287 -113.935 1.00 94.62 98 THR A O 1
ATOM 805 N N . ASN A 1 99 ? 61.364 10.846 -114.964 1.00 94.81 99 ASN A N 1
ATOM 806 C CA . ASN A 1 99 ? 61.333 11.795 -113.853 1.00 94.81 99 ASN A CA 1
ATOM 807 C C . ASN A 1 99 ? 59.938 12.416 -113.687 1.00 94.81 99 ASN A C 1
ATOM 809 O O . ASN A 1 99 ? 59.472 12.553 -112.561 1.00 94.81 99 ASN A O 1
ATOM 813 N N . GLU A 1 100 ? 59.244 12.741 -114.780 1.00 95.44 100 GLU A N 1
ATOM 814 C CA . GLU A 1 100 ? 57.857 13.231 -114.755 1.00 95.44 100 GLU A CA 1
ATOM 815 C C . GLU A 1 100 ? 56.906 12.179 -114.154 1.00 95.44 100 GLU A C 1
ATOM 817 O O . GLU A 1 100 ? 56.143 12.499 -113.242 1.00 95.44 100 GLU A O 1
ATOM 822 N N . LEU A 1 101 ? 57.032 10.905 -114.550 1.00 95.75 101 LEU A N 1
ATOM 823 C CA . LEU A 1 101 ? 56.272 9.796 -113.957 1.00 95.75 101 LEU A CA 1
ATOM 824 C C . LEU A 1 101 ? 56.589 9.587 -112.465 1.00 95.75 101 LEU A C 1
ATOM 826 O O . LEU A 1 101 ? 55.668 9.409 -111.670 1.00 95.75 101 LEU A O 1
ATOM 830 N N . GLN A 1 102 ? 57.862 9.637 -112.056 1.00 96.25 102 GLN A N 1
ATOM 831 C CA . GLN A 1 102 ? 58.239 9.549 -110.637 1.00 96.25 102 GLN A CA 1
ATOM 832 C C . GLN A 1 102 ? 57.677 10.720 -109.822 1.00 96.25 102 GLN A C 1
ATOM 834 O O . GLN A 1 102 ? 57.162 10.515 -108.723 1.00 96.25 102 GLN A O 1
ATOM 839 N N . ILE A 1 103 ? 57.733 11.938 -110.365 1.00 95.06 103 ILE A N 1
ATOM 840 C CA . ILE A 1 103 ? 57.168 13.140 -109.747 1.00 95.06 103 ILE A CA 1
ATOM 841 C C . ILE A 1 103 ? 55.652 12.994 -109.567 1.00 95.06 103 ILE A C 1
ATOM 843 O O . ILE A 1 103 ? 55.143 13.335 -108.501 1.00 95.06 103 ILE A O 1
ATOM 847 N N . ASP A 1 104 ? 54.925 12.468 -110.553 1.00 95.88 104 ASP A N 1
ATOM 848 C CA . ASP A 1 104 ? 53.470 12.300 -110.456 1.00 95.88 104 ASP A CA 1
ATOM 849 C C . ASP A 1 104 ? 53.058 11.148 -109.524 1.00 95.88 104 ASP A C 1
ATOM 851 O O . ASP A 1 104 ? 52.104 11.305 -108.756 1.00 95.88 104 ASP A O 1
ATOM 855 N N . VAL A 1 105 ? 53.826 10.053 -109.470 1.00 95.81 105 VAL A N 1
ATOM 856 C CA . VAL A 1 105 ? 53.669 9.018 -108.432 1.00 95.81 105 VAL A CA 1
ATOM 857 C C . VAL A 1 105 ? 53.877 9.621 -107.038 1.00 95.81 105 VAL A C 1
ATOM 859 O O . VAL A 1 105 ? 53.010 9.469 -106.176 1.00 95.81 105 VAL A O 1
ATOM 862 N N . LEU A 1 106 ? 54.959 10.377 -106.820 1.00 95.88 106 LEU A N 1
ATOM 863 C CA . LEU A 1 106 ? 55.240 11.028 -105.535 1.00 95.88 106 LEU A CA 1
ATOM 864 C C . LEU A 1 106 ? 54.170 12.064 -105.155 1.00 95.88 106 LEU A C 1
ATOM 866 O O . LEU A 1 106 ? 53.748 12.088 -104.002 1.00 95.88 106 LEU A O 1
ATOM 870 N N . LYS A 1 107 ? 53.661 12.869 -106.100 1.00 96.25 107 LYS A N 1
ATOM 871 C CA . LYS A 1 107 ? 52.504 13.758 -105.863 1.00 96.25 107 LYS A CA 1
ATOM 872 C C . LYS A 1 107 ? 51.265 12.968 -105.439 1.00 96.25 107 LYS A C 1
ATOM 874 O O . LYS A 1 107 ? 50.562 13.402 -104.528 1.00 96.25 107 LYS A O 1
ATOM 879 N N . SER A 1 108 ? 50.984 11.839 -106.095 1.00 95.25 108 SER A N 1
ATOM 880 C CA . SER A 1 108 ? 49.808 11.018 -105.785 1.00 95.25 108 SER A CA 1
ATOM 881 C C . SER A 1 108 ? 49.889 10.405 -104.383 1.00 95.25 108 SER A C 1
ATOM 883 O O . SER A 1 108 ? 48.903 10.452 -103.650 1.00 95.25 108 SER A O 1
ATOM 885 N N . GLU A 1 109 ? 51.072 9.947 -103.965 1.00 96.12 109 GLU A N 1
ATOM 886 C CA . GLU A 1 109 ? 51.304 9.394 -102.627 1.00 96.12 109 GLU A CA 1
ATOM 887 C C . GLU A 1 109 ? 51.318 10.485 -101.546 1.00 96.12 109 GLU A C 1
ATOM 889 O O . GLU A 1 109 ? 50.697 10.315 -100.500 1.00 96.12 109 GLU A O 1
ATOM 894 N N . ILE A 1 110 ? 51.923 11.651 -101.813 1.00 95.56 110 ILE A N 1
ATOM 895 C CA . ILE A 1 110 ? 51.831 12.826 -100.928 1.00 95.56 110 ILE A CA 1
ATOM 896 C C . ILE A 1 110 ? 50.365 13.219 -100.718 1.00 95.56 110 ILE A C 1
ATOM 898 O O . ILE A 1 110 ? 49.962 13.460 -99.580 1.00 95.56 110 ILE A O 1
ATOM 902 N N . LYS A 1 111 ? 49.550 13.242 -101.781 1.00 95.88 111 LYS A N 1
ATOM 903 C CA . LYS A 1 111 ? 48.116 13.519 -101.657 1.00 95.88 111 LYS A CA 1
ATOM 904 C C . LYS A 1 111 ? 47.403 12.428 -100.851 1.00 95.88 111 LYS A C 1
ATOM 906 O O . LYS A 1 111 ? 46.659 12.757 -99.934 1.00 95.88 111 LYS A O 1
ATOM 911 N N . ARG A 1 112 ? 47.658 11.145 -101.137 1.00 96.62 112 ARG A N 1
ATOM 912 C CA . ARG A 1 112 ? 47.064 10.012 -100.405 1.00 96.62 112 ARG A CA 1
ATOM 913 C C . ARG A 1 112 ? 47.346 10.107 -98.901 1.00 96.62 112 ARG A C 1
ATOM 915 O O . ARG A 1 112 ? 46.429 9.955 -98.100 1.00 96.62 112 ARG A O 1
ATOM 922 N N . LEU A 1 113 ? 48.586 10.428 -98.530 1.00 95.62 113 LEU A N 1
ATOM 923 C CA . LEU A 1 113 ? 49.002 10.643 -97.143 1.00 95.62 113 LEU A CA 1
ATOM 924 C C . LEU A 1 113 ? 48.377 11.907 -96.528 1.00 95.62 113 LEU A C 1
ATOM 926 O O . LEU A 1 113 ? 48.031 11.897 -95.351 1.00 95.62 113 LEU A O 1
ATOM 930 N N . GLN A 1 114 ? 48.181 12.984 -97.294 1.00 96.19 114 GLN A N 1
ATOM 931 C CA . GLN A 1 114 ? 47.462 14.179 -96.828 1.00 96.19 114 GLN A CA 1
ATOM 932 C C . GLN A 1 114 ? 45.976 13.897 -96.562 1.00 96.19 114 GLN A C 1
ATOM 934 O O . GLN A 1 114 ? 45.454 14.342 -95.540 1.00 96.19 114 GLN A O 1
ATOM 939 N N . ASP A 1 115 ? 45.308 13.148 -97.441 1.00 95.81 115 ASP A N 1
ATOM 940 C CA . ASP A 1 115 ? 43.906 12.742 -97.288 1.00 95.81 115 ASP A CA 1
ATOM 941 C C . ASP A 1 115 ? 43.743 11.766 -96.093 1.00 95.81 115 ASP A C 1
ATOM 943 O O . ASP A 1 115 ? 42.798 11.876 -95.304 1.00 95.81 115 ASP A O 1
ATOM 947 N N . GLU A 1 116 ? 44.710 10.863 -95.885 1.00 96.38 116 GLU A N 1
ATOM 948 C CA . GLU A 1 116 ? 44.788 9.958 -94.727 1.00 96.38 116 GLU A CA 1
ATOM 949 C C . GLU A 1 116 ? 45.012 10.724 -93.406 1.00 96.38 116 GLU A C 1
ATOM 951 O O . GLU A 1 116 ? 44.259 10.537 -92.449 1.00 96.38 116 GLU A O 1
ATOM 956 N N . ILE A 1 117 ? 45.965 11.664 -93.361 1.00 95.62 117 ILE A N 1
ATOM 957 C CA . ILE A 1 117 ? 46.225 12.522 -92.190 1.00 95.62 117 ILE A CA 1
ATOM 958 C C . ILE A 1 117 ? 45.014 13.403 -91.855 1.00 95.62 117 ILE A C 1
ATOM 960 O O . ILE A 1 117 ? 44.688 13.556 -90.676 1.00 95.62 117 ILE A O 1
ATOM 964 N N . GLN A 1 118 ? 44.316 13.954 -92.854 1.00 96.25 118 GLN A N 1
ATOM 965 C CA . GLN A 1 118 ? 43.073 14.705 -92.632 1.00 96.25 118 GLN A CA 1
ATOM 966 C C . GLN A 1 118 ? 41.979 13.816 -92.033 1.00 96.25 118 GLN A C 1
ATOM 968 O O . GLN A 1 118 ? 41.303 14.226 -91.088 1.00 96.25 118 GLN A O 1
ATOM 973 N N . THR A 1 119 ? 41.843 12.583 -92.529 1.00 96.06 119 THR A N 1
ATOM 974 C CA . THR A 1 119 ? 40.871 11.609 -92.015 1.00 96.06 119 THR A CA 1
ATOM 975 C C . THR A 1 119 ? 41.166 11.250 -90.556 1.00 96.06 119 THR A C 1
ATOM 977 O O . THR A 1 119 ? 40.275 11.363 -89.717 1.00 96.06 119 THR A O 1
ATOM 980 N N . ILE A 1 120 ? 42.421 10.915 -90.231 1.00 95.75 120 ILE A N 1
ATOM 981 C CA . ILE A 1 120 ? 42.871 10.579 -88.867 1.00 95.75 120 ILE A CA 1
ATOM 982 C C . ILE A 1 120 ? 42.720 11.773 -87.912 1.00 95.75 120 ILE A C 1
ATOM 984 O O . ILE A 1 120 ? 42.294 11.606 -86.768 1.00 95.75 120 ILE A O 1
ATOM 988 N N . THR A 1 121 ? 43.040 12.988 -88.370 1.00 95.50 121 THR A N 1
ATOM 989 C CA . THR A 1 121 ? 42.840 14.217 -87.582 1.00 95.50 121 THR A CA 1
ATOM 990 C C . THR A 1 121 ? 41.364 14.407 -87.250 1.00 95.50 121 THR A C 1
ATOM 992 O O . THR A 1 121 ? 41.019 14.593 -86.085 1.00 95.50 121 THR A O 1
ATOM 995 N N . LYS A 1 122 ? 40.478 14.266 -88.245 1.00 96.12 122 LYS A N 1
ATOM 996 C CA . LYS A 1 122 ? 39.036 14.407 -88.042 1.00 96.12 122 LYS A CA 1
ATOM 997 C C . LYS A 1 122 ? 38.480 13.360 -87.073 1.00 96.12 122 LYS A C 1
ATOM 999 O O . LYS A 1 122 ? 37.767 13.732 -86.147 1.00 96.12 122 LYS A O 1
ATOM 1004 N N . THR A 1 123 ? 38.810 12.075 -87.240 1.00 95.88 123 THR A N 1
ATOM 1005 C CA . THR A 1 123 ? 38.317 11.027 -86.326 1.00 95.88 123 THR A CA 1
ATOM 1006 C C . THR A 1 123 ? 38.804 11.251 -84.897 1.00 95.88 123 THR A C 1
ATOM 1008 O O . THR A 1 123 ? 38.037 11.068 -83.958 1.00 95.88 123 THR A O 1
ATOM 1011 N N . LYS A 1 124 ? 40.043 11.728 -84.724 1.00 95.81 124 LYS A N 1
ATOM 1012 C CA . LYS A 1 124 ? 40.589 12.112 -83.418 1.00 95.81 124 LYS A CA 1
ATOM 1013 C C . LYS A 1 124 ? 39.846 13.303 -82.800 1.00 95.81 124 LYS A C 1
ATOM 1015 O O . LYS A 1 124 ? 39.592 13.291 -81.598 1.00 95.81 124 LYS A O 1
ATOM 1020 N N . ASP A 1 125 ? 39.486 14.319 -83.581 1.00 95.56 125 ASP A N 1
ATOM 1021 C CA . ASP A 1 125 ? 38.721 15.469 -83.082 1.00 95.56 125 ASP A CA 1
ATOM 1022 C C . ASP A 1 125 ? 37.270 15.087 -82.728 1.00 95.56 125 ASP A C 1
ATOM 1024 O O . ASP A 1 125 ? 36.752 15.531 -81.698 1.00 95.56 125 ASP A O 1
ATOM 1028 N N . ASP A 1 126 ? 36.641 14.201 -83.508 1.00 95.69 126 ASP A N 1
ATOM 1029 C CA . ASP A 1 126 ? 35.332 13.607 -83.201 1.00 95.69 126 ASP A CA 1
ATOM 1030 C C . ASP A 1 126 ? 35.389 12.749 -81.913 1.00 95.69 126 ASP A C 1
ATOM 1032 O O . ASP A 1 126 ? 34.522 12.873 -81.041 1.00 95.69 126 ASP A O 1
ATOM 1036 N N . GLU A 1 127 ? 36.441 11.943 -81.721 1.00 95.81 127 GLU A N 1
ATOM 1037 C CA . GLU A 1 127 ? 36.699 11.215 -80.469 1.00 95.81 127 GLU A CA 1
ATOM 1038 C C . GLU A 1 127 ? 36.897 12.164 -79.280 1.00 95.81 127 GLU A C 1
ATOM 1040 O O . GLU A 1 127 ? 36.232 12.009 -78.257 1.00 95.81 127 GLU A O 1
ATOM 1045 N N . ILE A 1 128 ? 37.749 13.189 -79.405 1.00 95.94 128 ILE A N 1
ATOM 1046 C CA . ILE A 1 128 ? 37.974 14.203 -78.360 1.00 95.94 128 ILE A CA 1
ATOM 1047 C C . ILE A 1 128 ? 36.667 14.932 -78.012 1.00 95.94 128 ILE A C 1
ATOM 1049 O O . ILE A 1 128 ? 36.413 15.214 -76.839 1.00 95.94 128 ILE A O 1
ATOM 1053 N N . SER A 1 129 ? 35.818 15.218 -79.002 1.00 95.62 129 SER A N 1
ATOM 1054 C CA . SER A 1 129 ? 34.482 15.790 -78.802 1.00 95.62 129 SER A CA 1
ATOM 1055 C C . SER A 1 129 ? 33.586 14.855 -77.981 1.00 95.62 129 SER A C 1
ATOM 1057 O O . SER A 1 129 ? 32.938 15.291 -77.028 1.00 95.62 129 SER A O 1
ATOM 1059 N N . ASN A 1 130 ? 33.598 13.555 -78.280 1.00 95.62 130 ASN A N 1
ATOM 1060 C CA . ASN A 1 130 ? 32.805 12.560 -77.560 1.00 95.62 130 ASN A CA 1
ATOM 1061 C C . ASN A 1 130 ? 33.335 12.288 -76.140 1.00 95.62 130 ASN A C 1
ATOM 1063 O O . ASN A 1 130 ? 32.536 12.239 -75.206 1.00 95.62 130 ASN A O 1
ATOM 1067 N N . TYR A 1 131 ? 34.655 12.225 -75.932 1.00 95.06 131 TYR A N 1
ATOM 1068 C CA . TYR A 1 131 ? 35.242 12.151 -74.589 1.00 95.06 131 TYR A CA 1
ATOM 1069 C C . TYR A 1 131 ? 34.903 13.392 -73.750 1.00 95.06 131 TYR A C 1
ATOM 1071 O O . TYR A 1 131 ? 34.528 13.250 -72.589 1.00 95.06 131 TYR A O 1
ATOM 1079 N N . LYS A 1 132 ? 34.946 14.604 -74.327 1.00 96.12 132 LYS A N 1
ATOM 1080 C CA . LYS A 1 132 ? 34.535 15.842 -73.632 1.00 96.12 132 LYS A CA 1
ATOM 1081 C C . LYS A 1 132 ? 33.062 15.817 -73.215 1.00 96.12 132 LYS A C 1
ATOM 1083 O O . LYS A 1 132 ? 32.766 16.149 -72.069 1.00 96.12 132 LYS A O 1
ATOM 1088 N N . LYS A 1 133 ? 32.152 15.384 -74.099 1.00 95.88 133 LYS A N 1
ATOM 1089 C CA . LYS A 1 133 ? 30.730 15.183 -73.751 1.00 95.88 133 LYS A CA 1
ATOM 1090 C C . LYS A 1 133 ? 30.589 14.182 -72.608 1.00 95.88 133 LYS A C 1
ATOM 1092 O O . LYS A 1 133 ? 29.935 14.491 -71.619 1.00 95.88 133 LYS A O 1
ATOM 1097 N N . ARG A 1 134 ? 31.265 13.030 -72.692 1.00 96.31 134 ARG A N 1
ATOM 1098 C CA . ARG A 1 134 ? 31.159 11.981 -71.672 1.00 96.31 134 ARG A CA 1
ATOM 1099 C C . ARG A 1 134 ? 31.721 12.406 -70.313 1.00 96.31 134 ARG A C 1
ATOM 1101 O O . ARG A 1 134 ? 31.144 12.054 -69.292 1.00 96.31 134 ARG A O 1
ATOM 1108 N N . VAL A 1 135 ? 32.799 13.191 -70.283 1.00 95.56 135 VAL A N 1
ATOM 1109 C CA . VAL A 1 135 ? 33.316 13.802 -69.046 1.00 95.56 135 VAL A CA 1
ATOM 1110 C C . VAL A 1 135 ? 32.313 14.805 -68.468 1.00 95.56 135 VAL A C 1
ATOM 1112 O O . VAL A 1 135 ? 32.098 14.805 -67.261 1.00 95.56 135 VAL A O 1
ATOM 1115 N N . HIS A 1 136 ? 31.648 15.611 -69.302 1.00 95.62 136 HIS A N 1
ATOM 1116 C CA . HIS A 1 136 ? 30.623 16.550 -68.837 1.00 95.62 136 HIS A CA 1
ATOM 1117 C C . HIS A 1 136 ? 29.364 15.842 -68.303 1.00 95.62 136 HIS A C 1
ATOM 1119 O O . HIS A 1 136 ? 28.871 16.212 -67.242 1.00 95.62 136 HIS A O 1
ATOM 1125 N N . GLU A 1 137 ? 28.890 14.786 -68.974 1.00 95.88 137 GLU A N 1
ATOM 1126 C CA . GLU A 1 137 ? 27.824 13.903 -68.472 1.00 95.88 137 GLU A CA 1
ATOM 1127 C C . GLU A 1 137 ? 28.186 13.304 -67.107 1.00 95.88 137 GLU A C 1
ATOM 1129 O O . GLU A 1 137 ? 27.378 13.341 -66.182 1.00 95.88 137 GLU A O 1
ATOM 1134 N N . LEU A 1 138 ? 29.408 12.772 -66.974 1.00 95.62 138 LEU A N 1
ATOM 1135 C CA . LEU A 1 138 ? 29.884 12.186 -65.724 1.00 95.62 138 LEU A CA 1
ATOM 1136 C C . LEU A 1 138 ? 29.972 13.234 -64.609 1.00 95.62 138 LEU A C 1
ATOM 1138 O O . LEU A 1 138 ? 29.518 12.951 -63.503 1.00 95.62 138 LEU A O 1
ATOM 1142 N N . GLN A 1 139 ? 30.458 14.446 -64.900 1.00 96.62 139 GLN A N 1
ATOM 1143 C CA . GLN A 1 139 ? 30.460 15.548 -63.936 1.00 96.62 139 GLN A CA 1
ATOM 1144 C C . GLN A 1 139 ? 29.038 15.886 -63.475 1.00 96.62 139 GLN A C 1
ATOM 1146 O O . GLN A 1 139 ? 28.793 15.901 -62.278 1.00 96.62 139 GLN A O 1
ATOM 1151 N N . ILE A 1 140 ? 28.075 16.027 -64.395 1.00 96.00 140 ILE A N 1
ATOM 1152 C CA . ILE A 1 140 ? 26.667 16.273 -64.037 1.00 96.00 140 ILE A CA 1
ATOM 1153 C C . ILE A 1 140 ? 26.119 15.154 -63.135 1.00 96.00 140 ILE A C 1
ATOM 1155 O O . ILE A 1 140 ? 25.398 15.440 -62.181 1.00 96.00 140 ILE A O 1
ATOM 1159 N N . THR A 1 141 ? 26.462 13.883 -63.386 1.00 95.69 141 THR A N 1
ATOM 1160 C CA . THR A 1 141 ? 26.042 12.787 -62.492 1.00 95.69 141 THR A CA 1
ATOM 1161 C C . THR A 1 141 ? 26.739 12.810 -61.131 1.00 95.69 141 THR A C 1
ATOM 1163 O O . THR A 1 141 ? 26.120 12.420 -60.146 1.00 95.69 141 THR A O 1
ATOM 1166 N N . ILE A 1 142 ? 27.983 13.293 -61.045 1.00 95.50 142 ILE A N 1
ATOM 1167 C CA . ILE A 1 142 ? 28.689 13.503 -59.772 1.00 95.50 142 ILE A CA 1
ATOM 1168 C C . ILE A 1 142 ? 28.017 14.641 -59.000 1.00 95.50 142 ILE A C 1
ATOM 1170 O O . ILE A 1 142 ? 27.579 14.410 -57.879 1.00 95.50 142 ILE A O 1
ATOM 1174 N N . ASP A 1 143 ? 27.818 15.807 -59.621 1.00 95.25 143 ASP A N 1
ATOM 1175 C CA . ASP A 1 143 ? 27.164 16.975 -59.014 1.00 95.25 143 ASP A CA 1
ATOM 1176 C C . ASP A 1 143 ? 25.757 16.621 -58.476 1.00 95.25 143 ASP A C 1
ATOM 1178 O O . ASP A 1 143 ? 25.358 17.036 -57.386 1.00 95.25 143 ASP A O 1
ATOM 1182 N N . GLN A 1 144 ? 25.002 15.800 -59.220 1.00 95.38 144 GLN A N 1
ATOM 1183 C CA . GLN A 1 144 ? 23.692 15.287 -58.800 1.00 95.38 144 GLN A CA 1
ATOM 1184 C C . GLN A 1 144 ? 23.781 14.319 -57.613 1.00 95.38 144 GLN A C 1
ATOM 1186 O O . GLN A 1 144 ? 22.965 14.418 -56.695 1.00 95.38 144 GLN A O 1
ATOM 1191 N N . LEU A 1 145 ? 24.744 13.394 -57.608 1.00 95.12 145 LEU A N 1
ATOM 1192 C CA . LEU A 1 145 ? 24.943 12.451 -56.503 1.00 95.12 145 LEU A CA 1
ATOM 1193 C C . LEU A 1 145 ? 25.446 13.158 -55.238 1.00 95.12 145 LEU A C 1
ATOM 1195 O O . LEU A 1 145 ? 24.947 12.873 -54.153 1.00 95.12 145 LEU A O 1
ATOM 1199 N N . GLU A 1 146 ? 26.363 14.117 -55.361 1.00 95.00 146 GLU A N 1
ATOM 1200 C CA . GLU A 1 146 ? 26.820 14.958 -54.250 1.00 95.00 146 GLU A CA 1
ATOM 1201 C C . GLU A 1 146 ? 25.667 15.788 -53.671 1.00 95.00 146 GLU A C 1
ATOM 1203 O O . GLU A 1 146 ? 25.499 15.843 -52.451 1.00 95.00 146 GLU A O 1
ATOM 1208 N N . SER A 1 147 ? 24.805 16.353 -54.525 1.00 95.06 147 SER A N 1
ATOM 1209 C CA . SER A 1 147 ? 23.595 17.053 -54.084 1.00 95.06 147 SER A CA 1
ATOM 1210 C C . SER A 1 147 ? 22.614 16.127 -53.350 1.00 95.06 147 SER A C 1
ATOM 1212 O O . SER A 1 147 ? 22.121 16.510 -52.289 1.00 95.06 147 SER A O 1
ATOM 1214 N N . GLN A 1 148 ? 22.377 14.906 -53.848 1.00 94.88 148 GLN A N 1
ATOM 1215 C CA . GLN A 1 148 ? 21.511 13.912 -53.194 1.00 94.88 148 GLN A CA 1
ATOM 1216 C C . GLN A 1 148 ? 22.079 13.428 -51.853 1.00 94.88 148 GLN A C 1
ATOM 1218 O O . GLN A 1 148 ? 21.344 13.307 -50.873 1.00 94.88 148 GLN A O 1
ATOM 1223 N N . ILE A 1 149 ? 23.390 13.182 -51.779 1.00 94.25 149 ILE A N 1
ATOM 1224 C CA . ILE A 1 149 ? 24.080 12.844 -50.527 1.00 94.25 149 ILE A CA 1
ATOM 1225 C C . ILE A 1 149 ? 23.953 14.009 -49.537 1.00 94.25 149 ILE A C 1
ATOM 1227 O O . ILE A 1 149 ? 23.654 13.781 -48.367 1.00 94.25 149 ILE A O 1
ATOM 1231 N N . GLY A 1 150 ? 24.099 15.252 -50.006 1.00 93.88 150 GLY A N 1
ATOM 1232 C CA . GLY A 1 150 ? 23.895 16.460 -49.208 1.00 93.88 150 GLY A CA 1
ATOM 1233 C C . GLY A 1 150 ? 22.480 16.579 -48.634 1.00 93.88 150 GLY A C 1
ATOM 1234 O O . GLY A 1 150 ? 22.336 16.829 -47.436 1.00 93.88 150 GLY A O 1
ATOM 1235 N N . THR A 1 151 ? 21.434 16.356 -49.440 1.00 95.19 151 THR A N 1
ATOM 1236 C CA . THR A 1 151 ? 20.041 16.407 -48.957 1.00 95.19 151 THR A CA 1
ATOM 1237 C C . THR A 1 151 ? 19.733 15.273 -47.986 1.00 95.19 151 THR A C 1
ATOM 1239 O O . THR A 1 151 ? 19.227 15.542 -46.900 1.00 95.19 151 THR A O 1
ATOM 1242 N N . VAL A 1 152 ? 20.115 14.029 -48.298 1.00 95.44 152 VAL A N 1
ATOM 1243 C CA . VAL A 1 152 ? 19.880 12.877 -47.406 1.00 95.44 152 VAL A CA 1
ATOM 1244 C C . VAL A 1 152 ? 20.642 13.032 -46.085 1.00 95.44 152 VAL A C 1
ATOM 1246 O O . VAL A 1 152 ? 20.095 12.750 -45.020 1.00 95.44 152 VAL A O 1
ATOM 1249 N N . ALA A 1 153 ? 21.879 13.540 -46.111 1.00 94.75 153 ALA A N 1
ATOM 1250 C CA . ALA A 1 153 ? 22.636 13.826 -44.894 1.00 94.75 153 ALA A CA 1
ATOM 1251 C C . ALA A 1 153 ? 22.003 14.956 -44.062 1.00 94.75 153 ALA A C 1
ATOM 1253 O O . ALA A 1 153 ? 22.012 14.879 -42.830 1.00 94.75 153 ALA A O 1
ATOM 1254 N N . ALA A 1 154 ? 21.433 15.985 -44.699 1.00 94.81 154 ALA A N 1
ATOM 1255 C CA . ALA A 1 154 ? 20.706 17.050 -44.009 1.00 94.81 154 ALA A CA 1
ATOM 1256 C C . ALA A 1 154 ? 19.406 16.533 -43.367 1.00 94.81 154 ALA A C 1
ATOM 1258 O O . ALA A 1 154 ? 19.169 16.794 -42.187 1.00 94.81 154 ALA A O 1
ATOM 1259 N N . GLU A 1 155 ? 18.617 15.740 -44.097 1.00 95.25 155 GLU A N 1
ATOM 1260 C CA . GLU A 1 155 ? 17.386 15.104 -43.611 1.00 95.25 155 GLU A CA 1
ATOM 1261 C C . GLU A 1 155 ? 17.660 14.157 -42.435 1.00 95.25 155 GLU A C 1
ATOM 1263 O O . GLU A 1 155 ? 17.010 14.268 -41.397 1.00 95.25 155 GLU A O 1
ATOM 1268 N N . GLN A 1 156 ? 18.679 13.294 -42.532 1.00 95.44 156 GLN A N 1
ATOM 1269 C CA . GLN A 1 156 ? 19.091 12.416 -41.430 1.00 95.44 156 GLN A CA 1
ATOM 1270 C C . GLN A 1 156 ? 19.561 13.209 -40.201 1.00 95.44 156 GLN A C 1
ATOM 1272 O O . GLN A 1 156 ? 19.191 12.878 -39.075 1.00 95.44 156 GLN A O 1
ATOM 1277 N N . ASN A 1 157 ? 20.328 14.291 -40.387 1.00 95.25 157 ASN A N 1
ATOM 1278 C CA . ASN A 1 157 ? 20.728 15.164 -39.279 1.00 95.25 157 ASN A CA 1
ATOM 1279 C C . ASN A 1 157 ? 19.530 15.886 -38.645 1.00 95.25 157 ASN A C 1
ATOM 1281 O O . ASN A 1 157 ? 19.498 16.056 -37.426 1.00 95.25 157 ASN A O 1
ATOM 1285 N N . GLN A 1 158 ? 18.542 16.303 -39.439 1.00 95.50 158 GLN A N 1
ATOM 1286 C CA . GLN A 1 158 ? 17.307 16.894 -38.928 1.00 95.50 158 GLN A CA 1
ATOM 1287 C C . GLN A 1 158 ? 16.484 15.861 -38.148 1.00 95.50 158 GLN A C 1
ATOM 1289 O O . GLN A 1 158 ? 16.073 16.155 -37.027 1.00 95.50 158 GLN A O 1
ATOM 1294 N N . GLN A 1 159 ? 16.326 14.646 -38.681 1.00 95.88 159 GLN A N 1
ATOM 1295 C CA . GLN A 1 159 ? 15.610 13.551 -38.027 1.00 95.88 159 GLN A CA 1
ATOM 1296 C C . GLN A 1 159 ? 16.255 13.181 -36.682 1.00 95.88 159 GLN A C 1
ATOM 1298 O O . GLN A 1 159 ? 15.563 13.139 -35.664 1.00 95.88 159 GLN A O 1
ATOM 1303 N N . LEU A 1 160 ? 17.582 13.008 -36.649 1.00 96.00 160 LEU A N 1
ATOM 1304 C CA . LEU A 1 160 ? 18.341 12.734 -35.422 1.00 96.00 160 LEU A CA 1
ATOM 1305 C C . LEU A 1 160 ? 18.227 13.870 -34.394 1.00 96.00 160 LEU A C 1
ATOM 1307 O O . LEU A 1 160 ? 18.167 13.611 -33.192 1.00 96.00 160 LEU A O 1
ATOM 1311 N N . ARG A 1 161 ? 18.169 15.134 -34.838 1.00 95.56 161 ARG A N 1
ATOM 1312 C CA . ARG A 1 161 ? 17.913 16.279 -33.948 1.00 95.56 161 ARG A CA 1
ATOM 1313 C C . ARG A 1 161 ? 16.501 16.241 -33.369 1.00 95.56 161 ARG A C 1
ATOM 1315 O O . ARG A 1 161 ? 16.360 16.464 -32.170 1.00 95.56 161 ARG A O 1
ATOM 1322 N N . THR A 1 162 ? 15.479 15.928 -34.171 1.00 95.50 162 THR A N 1
ATOM 1323 C CA . THR A 1 162 ? 14.101 15.800 -33.671 1.00 95.50 162 THR A CA 1
ATOM 1324 C C . THR A 1 162 ? 13.952 14.644 -32.686 1.00 95.50 162 THR A C 1
ATOM 1326 O O . THR A 1 162 ? 13.461 14.875 -31.586 1.00 95.50 162 THR A O 1
ATOM 1329 N N . THR A 1 163 ? 14.476 13.448 -32.984 1.00 95.56 163 THR A N 1
ATOM 1330 C CA . THR A 1 163 ? 14.389 12.309 -32.053 1.00 95.56 163 THR A CA 1
ATOM 1331 C C . THR A 1 163 ? 15.175 12.558 -30.768 1.00 95.56 163 THR A C 1
ATOM 1333 O O . THR A 1 163 ? 14.712 12.202 -29.691 1.00 95.56 163 THR A O 1
ATOM 1336 N N . ASN A 1 164 ? 16.338 13.220 -30.832 1.00 95.25 164 ASN A N 1
ATOM 1337 C CA . ASN A 1 164 ? 17.082 13.589 -29.623 1.00 95.25 164 ASN A CA 1
ATOM 1338 C C . ASN A 1 164 ? 16.343 14.635 -28.7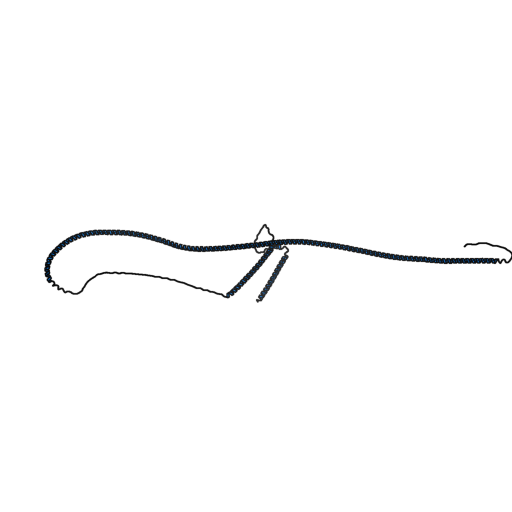74 1.00 95.25 164 ASN A C 1
ATOM 1340 O O . ASN A 1 164 ? 16.359 14.525 -27.550 1.00 95.25 164 ASN A O 1
ATOM 1344 N N . ALA A 1 165 ? 15.667 15.612 -29.389 1.00 96.12 165 ALA A N 1
ATOM 1345 C CA . ALA A 1 165 ? 14.831 16.569 -28.663 1.00 96.12 165 ALA A CA 1
ATOM 1346 C C . ALA A 1 165 ? 13.607 15.890 -28.017 1.00 96.12 165 ALA A C 1
ATOM 1348 O O . ALA A 1 165 ? 13.258 16.199 -26.878 1.00 96.12 165 ALA A O 1
ATOM 1349 N N . GLU A 1 166 ? 12.991 14.922 -28.702 1.00 96.38 166 GLU A N 1
ATOM 1350 C CA . GLU A 1 166 ? 11.913 14.092 -28.155 1.00 96.38 166 GLU A CA 1
ATOM 1351 C C . GLU A 1 166 ? 12.397 13.232 -26.980 1.00 96.38 166 GLU A C 1
ATOM 1353 O O . GLU A 1 166 ? 11.763 13.245 -25.926 1.00 96.38 166 GLU A O 1
ATOM 1358 N N . TYR A 1 167 ? 13.545 12.555 -27.096 1.00 96.69 167 TYR A N 1
ATOM 1359 C CA . TYR A 1 167 ? 14.130 11.790 -25.989 1.00 96.69 167 TYR A CA 1
ATOM 1360 C C . TYR A 1 167 ? 14.504 12.678 -24.796 1.00 96.69 167 TYR A C 1
ATOM 1362 O O . TYR A 1 167 ? 14.207 12.311 -23.661 1.00 96.69 167 TYR A O 1
ATOM 1370 N N . GLN A 1 168 ? 15.095 13.856 -25.023 1.00 96.69 168 GLN A N 1
ATOM 1371 C CA . GLN A 1 168 ? 15.401 14.819 -23.956 1.00 96.69 168 GLN A CA 1
ATOM 1372 C C . GLN A 1 168 ? 14.136 15.307 -23.247 1.00 96.69 168 GLN A C 1
ATOM 1374 O O . GLN A 1 168 ? 14.106 15.361 -22.018 1.00 96.69 168 GLN A O 1
ATOM 1379 N N . ARG A 1 169 ? 13.066 15.600 -23.997 1.00 96.88 169 ARG A N 1
ATOM 1380 C CA . ARG A 1 169 ? 11.771 15.949 -23.411 1.00 96.88 169 ARG A CA 1
ATOM 1381 C C . ARG A 1 169 ? 11.185 14.787 -22.607 1.00 96.88 169 ARG A C 1
ATOM 1383 O O . ARG A 1 169 ? 10.756 15.005 -21.483 1.00 96.88 169 ARG A O 1
ATOM 1390 N N . VAL A 1 170 ? 11.175 13.566 -23.146 1.00 96.75 170 VAL A N 1
ATOM 1391 C CA . VAL A 1 170 ? 10.638 12.388 -22.442 1.00 96.75 170 VAL A CA 1
ATOM 1392 C C . VAL A 1 170 ? 11.435 12.089 -21.169 1.00 96.75 170 VAL A C 1
ATOM 1394 O O . VAL A 1 170 ? 10.836 11.695 -20.172 1.00 96.75 170 VAL A O 1
ATOM 1397 N N . LEU A 1 171 ? 12.752 12.313 -21.163 1.00 96.31 171 LEU A N 1
ATOM 1398 C CA . LEU A 1 171 ? 13.571 12.234 -19.952 1.00 96.31 171 LEU A CA 1
ATOM 1399 C C . LEU A 1 171 ? 13.150 13.293 -18.922 1.00 96.31 171 LEU A C 1
ATOM 1401 O O . LEU A 1 171 ? 12.842 12.920 -17.796 1.00 96.31 171 LEU A O 1
ATOM 1405 N N . ALA A 1 172 ? 13.021 14.565 -19.309 1.00 96.38 172 ALA A N 1
ATOM 1406 C CA . ALA A 1 172 ? 12.569 15.629 -18.406 1.00 96.38 172 ALA A CA 1
ATOM 1407 C C . ALA A 1 172 ? 11.139 15.393 -17.864 1.00 96.38 172 ALA A C 1
ATOM 1409 O O . ALA A 1 172 ? 10.897 15.532 -16.665 1.00 96.38 172 ALA A O 1
ATOM 1410 N N . ASP A 1 173 ? 10.205 14.957 -18.720 1.00 96.50 173 ASP A N 1
ATOM 1411 C CA . ASP A 1 173 ? 8.834 14.580 -18.340 1.00 96.50 173 ASP A CA 1
ATOM 1412 C C . ASP A 1 173 ? 8.845 13.397 -17.334 1.00 96.50 173 ASP A C 1
ATOM 1414 O O . ASP A 1 173 ? 8.005 13.325 -16.431 1.00 96.50 173 ASP A O 1
ATOM 1418 N N . LYS A 1 174 ? 9.817 12.473 -17.439 1.00 95.19 174 LYS A N 1
ATOM 1419 C CA . LYS A 1 174 ? 10.008 11.348 -16.501 1.00 95.19 174 LYS A CA 1
ATOM 1420 C C . LYS A 1 174 ? 10.709 11.742 -15.203 1.00 95.19 174 LYS A C 1
ATOM 1422 O O . LYS A 1 174 ? 10.322 11.230 -14.156 1.00 95.19 174 LYS A O 1
ATOM 1427 N N . GLU A 1 175 ? 11.689 12.638 -15.244 1.00 96.94 175 GLU A N 1
ATOM 1428 C CA . GLU A 1 175 ? 12.354 13.190 -14.058 1.00 96.94 175 GLU A CA 1
ATOM 1429 C C . GLU A 1 175 ? 11.368 13.995 -13.203 1.00 96.94 175 GLU A C 1
ATOM 1431 O O . GLU A 1 175 ? 11.321 13.819 -11.986 1.00 96.94 175 GLU A O 1
ATOM 1436 N N . LEU A 1 176 ? 10.510 14.809 -13.829 1.00 97.19 176 LEU A N 1
ATOM 1437 C CA . LEU A 1 176 ? 9.429 15.526 -13.148 1.00 97.19 176 LEU A CA 1
ATOM 1438 C C . LEU A 1 176 ? 8.456 14.548 -12.470 1.00 97.19 176 LEU A C 1
ATOM 1440 O O . LEU A 1 176 ? 8.171 14.695 -11.281 1.00 97.19 176 LEU A O 1
ATOM 1444 N N . LEU A 1 177 ? 7.996 13.517 -13.188 1.00 97.25 177 LEU A N 1
ATOM 1445 C CA . LEU A 1 177 ? 7.091 12.503 -12.636 1.00 97.25 177 LEU A CA 1
ATOM 1446 C C . LEU A 1 177 ? 7.731 11.695 -11.491 1.00 97.25 177 LEU A C 1
ATOM 1448 O O . LEU A 1 177 ? 7.055 11.383 -10.511 1.00 97.25 177 LEU A O 1
ATOM 1452 N N . LEU A 1 178 ? 9.026 11.375 -11.588 1.00 97.25 178 LEU A N 1
ATOM 1453 C CA . LEU A 1 178 ? 9.779 10.710 -10.522 1.00 97.25 178 LEU A CA 1
ATOM 1454 C C . LEU A 1 178 ? 9.864 11.595 -9.272 1.00 97.25 178 LEU A C 1
ATOM 1456 O O . LEU A 1 178 ? 9.572 11.121 -8.177 1.00 97.25 178 LEU A O 1
ATOM 1460 N N . ASN A 1 179 ? 10.199 12.878 -9.434 1.00 97.12 179 ASN A N 1
ATOM 1461 C CA . ASN A 1 179 ? 10.255 13.836 -8.328 1.00 97.12 179 ASN A CA 1
ATOM 1462 C C . ASN A 1 179 ? 8.884 14.025 -7.659 1.00 97.12 179 ASN A C 1
ATOM 1464 O O . ASN A 1 179 ? 8.812 14.026 -6.432 1.00 97.12 179 ASN A O 1
ATOM 1468 N N . GLN A 1 180 ? 7.792 14.094 -8.431 1.00 97.12 180 GLN A N 1
ATOM 1469 C CA . GLN A 1 180 ? 6.438 14.128 -7.866 1.00 97.12 180 GLN A CA 1
ATOM 1470 C C . GLN A 1 180 ? 6.126 12.845 -7.081 1.00 97.12 180 GLN A C 1
ATOM 1472 O O . GLN A 1 180 ? 5.690 12.920 -5.940 1.00 97.12 180 GLN A O 1
ATOM 1477 N N . THR A 1 181 ? 6.446 11.671 -7.637 1.00 95.81 181 THR A N 1
ATOM 1478 C CA . THR A 1 181 ? 6.231 10.373 -6.964 1.00 95.81 181 THR A CA 1
ATOM 1479 C C . THR A 1 181 ? 7.024 10.261 -5.652 1.00 95.81 181 THR A C 1
ATOM 1481 O O . THR A 1 181 ? 6.561 9.636 -4.700 1.00 95.81 181 THR A O 1
ATOM 1484 N N . ILE A 1 182 ? 8.213 10.872 -5.577 1.00 97.62 182 ILE A N 1
ATOM 1485 C CA . ILE A 1 182 ? 9.019 10.962 -4.350 1.00 97.62 182 ILE A CA 1
ATOM 1486 C C . ILE A 1 182 ? 8.336 11.862 -3.310 1.00 97.62 182 ILE A C 1
ATOM 1488 O O . ILE A 1 182 ? 8.226 11.461 -2.154 1.00 97.62 182 ILE A O 1
ATOM 1492 N N . ILE A 1 183 ? 7.826 13.030 -3.715 1.00 97.44 183 ILE A N 1
ATOM 1493 C CA . ILE A 1 183 ? 7.077 13.937 -2.829 1.00 97.44 183 ILE A CA 1
ATOM 1494 C C . ILE A 1 183 ? 5.808 13.252 -2.303 1.00 97.44 183 ILE A C 1
ATOM 1496 O O . ILE A 1 183 ? 5.561 13.268 -1.099 1.00 97.44 183 ILE A O 1
ATOM 1500 N N . ASP A 1 184 ? 5.041 12.596 -3.175 1.00 95.25 184 ASP A N 1
ATOM 1501 C CA . ASP A 1 184 ? 3.807 11.892 -2.809 1.00 95.25 184 ASP A CA 1
ATOM 1502 C C . ASP A 1 184 ? 4.088 10.733 -1.833 1.00 95.25 184 ASP A C 1
ATOM 1504 O O . ASP A 1 184 ? 3.362 10.551 -0.854 1.00 95.25 184 ASP A O 1
ATOM 1508 N N . ARG A 1 185 ? 5.181 9.981 -2.049 1.00 97.19 185 ARG A N 1
ATOM 1509 C CA . ARG A 1 185 ? 5.670 8.948 -1.118 1.00 97.19 185 ARG A CA 1
ATOM 1510 C C . ARG A 1 185 ? 5.995 9.540 0.253 1.00 97.19 185 ARG A C 1
ATOM 1512 O O . ARG A 1 185 ? 5.586 8.971 1.261 1.00 97.19 185 ARG A O 1
ATOM 1519 N N . ASP A 1 186 ? 6.738 10.641 0.293 1.00 97.75 186 ASP A N 1
ATOM 1520 C CA . ASP A 1 186 ? 7.215 11.230 1.548 1.00 97.75 186 ASP A CA 1
ATOM 1521 C C . ASP A 1 186 ? 6.059 11.850 2.347 1.00 97.75 186 ASP A C 1
ATOM 1523 O O . ASP A 1 186 ? 5.993 11.680 3.565 1.00 97.75 186 ASP A O 1
ATOM 1527 N N . LEU A 1 187 ? 5.080 12.456 1.664 1.00 97.81 187 LEU A N 1
ATOM 1528 C CA . LEU A 1 187 ? 3.819 12.895 2.267 1.00 97.81 187 LEU A CA 1
ATOM 1529 C C . LEU A 1 187 ? 3.055 11.715 2.890 1.00 97.81 187 LEU A C 1
ATOM 1531 O O . LEU A 1 187 ? 2.764 11.751 4.088 1.00 97.81 187 LEU A O 1
ATOM 1535 N N . LEU A 1 188 ? 2.808 10.643 2.127 1.00 96.12 188 LEU A N 1
ATOM 1536 C CA . LEU A 1 188 ? 2.127 9.437 2.622 1.00 96.12 188 LEU A CA 1
ATOM 1537 C C . LEU A 1 188 ? 2.882 8.768 3.782 1.00 96.12 188 LEU A C 1
ATOM 1539 O O . LEU A 1 188 ? 2.256 8.254 4.710 1.00 96.12 188 LEU A O 1
ATOM 1543 N N . GLN A 1 189 ? 4.218 8.798 3.775 1.00 97.69 189 GLN A N 1
ATOM 1544 C CA . GLN A 1 189 ? 5.030 8.308 4.888 1.00 97.69 189 GLN A CA 1
ATOM 1545 C C . GLN A 1 189 ? 4.834 9.168 6.149 1.00 97.69 189 GLN A C 1
ATOM 1547 O O . GLN A 1 189 ? 4.661 8.611 7.232 1.00 97.69 189 GLN A O 1
ATOM 1552 N N . THR A 1 190 ? 4.797 10.502 6.030 1.00 96.62 190 THR A N 1
ATOM 1553 C CA . THR A 1 190 ? 4.522 11.378 7.187 1.00 96.62 190 THR A CA 1
ATOM 1554 C C . THR A 1 190 ? 3.093 11.239 7.718 1.00 96.62 190 THR A C 1
ATOM 1556 O O . THR A 1 190 ? 2.912 11.223 8.933 1.00 96.62 190 THR A O 1
ATOM 1559 N N . GLU A 1 191 ? 2.091 11.063 6.851 1.00 96.06 191 GLU A N 1
ATOM 1560 C CA . GLU A 1 191 ? 0.706 10.787 7.262 1.00 96.06 191 GLU A CA 1
ATOM 1561 C C . GLU A 1 191 ? 0.597 9.428 7.977 1.00 96.06 191 GLU A C 1
ATOM 1563 O O . GLU A 1 191 ? -0.075 9.312 9.003 1.00 96.06 191 GLU A O 1
ATOM 1568 N N . THR A 1 192 ? 1.321 8.413 7.492 1.00 96.19 192 THR A N 1
ATOM 1569 C CA . THR A 1 192 ? 1.369 7.081 8.114 1.00 96.19 192 THR A CA 1
ATOM 1570 C C . THR A 1 192 ? 1.997 7.127 9.510 1.00 96.19 192 THR A C 1
ATOM 1572 O O . THR A 1 192 ? 1.439 6.542 10.440 1.00 96.19 192 THR A O 1
ATOM 1575 N N . GLU A 1 193 ? 3.114 7.840 9.694 1.00 97.12 193 GLU A N 1
ATOM 1576 C CA . GLU A 1 193 ? 3.757 7.943 11.012 1.00 97.12 193 GLU A CA 1
ATOM 1577 C C . GLU A 1 193 ? 2.918 8.788 11.986 1.00 97.12 193 GLU A C 1
ATOM 1579 O O . GLU A 1 193 ? 2.714 8.367 13.119 1.00 97.12 193 GLU A O 1
ATOM 1584 N N . GLN A 1 194 ? 2.311 9.898 11.544 1.00 96.38 194 GLN A N 1
ATOM 1585 C CA . GLN A 1 194 ? 1.368 10.673 12.372 1.00 96.38 194 GLN A CA 1
ATOM 1586 C C . GLN A 1 194 ? 0.132 9.852 12.771 1.00 96.38 194 GLN A C 1
ATOM 1588 O O . GLN A 1 194 ? -0.340 9.935 13.907 1.00 96.38 194 GLN A O 1
ATOM 1593 N N . SER A 1 195 ? -0.391 9.023 11.861 1.00 93.44 195 SER A N 1
ATOM 1594 C CA . SER A 1 195 ? -1.478 8.089 12.167 1.00 93.44 195 SER A CA 1
ATOM 1595 C C . SER A 1 195 ? -1.046 7.066 13.222 1.00 93.44 195 SER A C 1
ATOM 1597 O O . SER A 1 195 ? -1.779 6.819 14.181 1.00 93.44 195 SER A O 1
ATOM 1599 N N . LYS A 1 196 ? 0.169 6.520 13.100 1.00 96.25 196 LYS A N 1
ATOM 1600 C CA . LYS A 1 196 ? 0.769 5.588 14.062 1.00 96.25 196 LYS A CA 1
ATOM 1601 C C . LYS A 1 196 ? 0.997 6.233 15.437 1.00 96.25 196 LYS A C 1
ATOM 1603 O O . LYS A 1 196 ? 0.572 5.650 16.430 1.00 96.25 196 LYS A O 1
ATOM 1608 N N . GLU A 1 197 ? 1.556 7.441 15.514 1.00 97.19 197 GLU A N 1
ATOM 1609 C CA . GLU A 1 197 ? 1.692 8.212 16.763 1.00 97.19 197 GLU A CA 1
ATOM 1610 C C . GLU A 1 197 ? 0.327 8.461 17.433 1.00 97.19 197 GLU A C 1
ATOM 1612 O O . GLU A 1 197 ? 0.183 8.319 18.652 1.00 97.19 197 GLU A O 1
ATOM 1617 N N . ALA A 1 198 ? -0.709 8.767 16.644 1.00 95.94 198 ALA A N 1
ATOM 1618 C CA . ALA A 1 198 ? -2.072 8.924 17.144 1.00 95.94 198 ALA A CA 1
ATOM 1619 C C . ALA A 1 198 ? -2.672 7.599 17.657 1.00 95.94 198 ALA A C 1
ATOM 1621 O O . ALA A 1 198 ? -3.335 7.600 18.696 1.00 95.94 198 ALA A O 1
ATOM 1622 N N . TYR A 1 199 ? -2.412 6.466 16.991 1.00 95.06 199 TYR A N 1
ATOM 1623 C CA . TYR A 1 199 ? -2.814 5.137 17.472 1.00 95.06 199 TYR A CA 1
ATOM 1624 C C . TYR A 1 199 ? -2.067 4.718 18.745 1.00 95.06 199 TYR A C 1
ATOM 1626 O O . TYR A 1 199 ? -2.696 4.191 19.662 1.00 95.06 199 TYR A O 1
ATOM 1634 N N . GLU A 1 200 ? -0.761 4.977 18.843 1.00 97.12 200 GLU A N 1
ATOM 1635 C CA . GLU A 1 200 ? 0.036 4.722 20.051 1.00 97.12 200 GLU A CA 1
ATOM 1636 C C . GLU A 1 200 ? -0.459 5.576 21.229 1.00 97.12 200 GLU A C 1
ATOM 1638 O O . GLU A 1 200 ? -0.657 5.060 22.331 1.00 97.12 200 GLU A O 1
ATOM 1643 N N . THR A 1 201 ? -0.765 6.854 20.987 1.00 96.88 201 THR A N 1
ATOM 1644 C CA . THR A 1 201 ? -1.365 7.753 21.987 1.00 96.88 201 THR A CA 1
ATOM 1645 C C . THR A 1 201 ? -2.751 7.265 22.420 1.00 96.88 201 THR A C 1
ATOM 1647 O O . THR A 1 201 ? -3.049 7.205 23.614 1.00 96.88 201 THR A O 1
ATOM 1650 N N . LEU A 1 202 ? -3.606 6.865 21.471 1.00 96.44 202 LEU A N 1
ATOM 1651 C CA . LEU A 1 202 ? -4.932 6.322 21.772 1.00 96.44 202 LEU A CA 1
ATOM 1652 C C . LEU A 1 202 ? -4.827 5.042 22.614 1.00 96.44 202 LEU A C 1
ATOM 1654 O O . LEU A 1 202 ? -5.526 4.928 23.620 1.00 96.44 202 LEU A O 1
ATOM 1658 N N . LEU A 1 203 ? -3.921 4.125 22.263 1.00 97.25 203 LEU A N 1
ATOM 1659 C CA . LEU A 1 203 ? -3.670 2.890 23.009 1.00 97.25 203 LEU A CA 1
ATOM 1660 C C . LEU A 1 203 ? -3.237 3.170 24.456 1.00 97.25 203 LEU A C 1
ATOM 1662 O O . LEU A 1 203 ? -3.776 2.553 25.374 1.00 97.25 203 LEU A O 1
ATOM 1666 N N . GLN A 1 204 ? -2.350 4.146 24.678 1.00 96.88 204 GLN A N 1
ATOM 1667 C CA . GLN A 1 204 ? -1.979 4.591 26.028 1.00 96.88 204 GLN A CA 1
ATOM 1668 C C . GLN A 1 204 ? -3.193 5.133 26.802 1.00 96.88 204 GLN A C 1
ATOM 1670 O O . GLN A 1 204 ? -3.389 4.779 27.964 1.00 96.88 204 GLN A O 1
ATOM 1675 N N . THR A 1 205 ? -4.063 5.937 26.172 1.00 95.44 205 THR A N 1
ATOM 1676 C CA . THR A 1 205 ? -5.283 6.416 26.853 1.00 95.44 205 THR A CA 1
ATOM 1677 C C . THR A 1 205 ? -6.276 5.296 27.170 1.00 95.44 205 THR A C 1
ATOM 1679 O O . THR A 1 205 ? -6.934 5.362 28.205 1.00 95.44 205 THR A O 1
ATOM 1682 N N . VAL A 1 206 ? -6.362 4.251 26.337 1.00 95.25 206 VAL A N 1
ATOM 1683 C CA . VAL A 1 206 ? -7.180 3.059 26.621 1.00 95.25 206 VAL A CA 1
ATOM 1684 C C . VAL A 1 206 ? -6.620 2.301 27.824 1.00 95.25 206 VAL A C 1
ATOM 1686 O O . VAL A 1 206 ? -7.379 2.029 28.747 1.00 95.25 206 VAL A O 1
ATOM 1689 N N . GLN A 1 207 ? -5.307 2.060 27.883 1.00 96.31 207 GLN A N 1
ATOM 1690 C CA . GLN A 1 207 ? -4.660 1.398 29.026 1.00 96.31 207 GLN A CA 1
ATOM 1691 C C . GLN A 1 207 ? -4.876 2.164 30.343 1.00 96.31 207 GLN A C 1
ATOM 1693 O O . GLN A 1 207 ? -5.224 1.565 31.359 1.00 96.31 207 GLN A O 1
ATOM 1698 N N . ILE A 1 208 ? -4.757 3.497 30.323 1.00 96.56 208 ILE A N 1
ATOM 1699 C CA . ILE A 1 208 ? -5.034 4.350 31.493 1.00 96.56 208 ILE A CA 1
ATOM 1700 C C . ILE A 1 208 ? -6.512 4.259 31.914 1.00 96.56 208 ILE A C 1
ATOM 1702 O O . ILE A 1 208 ? -6.814 4.248 33.107 1.00 96.56 208 ILE A O 1
ATOM 1706 N N . LEU A 1 209 ? -7.448 4.175 30.963 1.00 94.19 209 LEU A N 1
ATOM 1707 C CA . LEU A 1 209 ? -8.873 4.000 31.262 1.00 94.19 209 LEU A CA 1
ATOM 1708 C C . LEU A 1 209 ? -9.188 2.594 31.800 1.00 94.19 209 LEU A C 1
ATOM 1710 O O . LEU A 1 209 ? -10.005 2.471 32.708 1.00 94.19 209 LEU A O 1
ATOM 1714 N N . GLU A 1 210 ? -8.526 1.546 31.308 1.00 95.06 210 GLU A N 1
ATOM 1715 C CA . GLU A 1 210 ? -8.633 0.178 31.839 1.00 95.06 210 GLU A CA 1
ATOM 1716 C C . GLU A 1 210 ? -8.092 0.091 33.281 1.00 95.06 210 GLU A C 1
ATOM 1718 O O . GLU A 1 210 ? -8.734 -0.500 34.157 1.00 95.06 210 GLU A O 1
ATOM 1723 N N . GLU A 1 211 ? -6.974 0.759 33.580 1.00 95.81 211 GLU A N 1
ATOM 1724 C CA . GLU A 1 211 ? -6.452 0.890 34.947 1.00 95.81 211 GLU A CA 1
ATOM 1725 C C . GLU A 1 211 ? -7.407 1.695 35.854 1.00 95.81 211 GLU A C 1
ATOM 1727 O O . GLU A 1 211 ? -7.666 1.308 36.997 1.00 95.81 211 GLU A O 1
ATOM 1732 N N . GLN A 1 212 ? -8.002 2.785 35.362 1.00 95.56 212 GLN A N 1
ATOM 1733 C CA . GLN A 1 212 ? -9.003 3.546 36.122 1.00 95.56 212 GLN A CA 1
ATOM 1734 C C . GLN A 1 212 ? -10.275 2.730 36.393 1.00 95.56 212 GLN A C 1
ATOM 1736 O O . GLN A 1 212 ? -10.804 2.784 37.507 1.00 95.56 212 GLN A O 1
ATOM 1741 N N . VAL A 1 213 ? -10.752 1.944 35.422 1.00 95.19 213 VAL A N 1
ATOM 1742 C CA . VAL A 1 213 ? -11.907 1.051 35.596 1.00 95.19 213 VAL A CA 1
ATOM 1743 C C . VAL A 1 213 ? -11.597 -0.032 36.626 1.00 95.19 213 VAL A C 1
ATOM 1745 O O . VAL A 1 213 ? -12.371 -0.188 37.564 1.00 95.19 213 VAL A O 1
ATOM 1748 N N . THR A 1 214 ? -10.458 -0.725 36.529 1.00 95.06 214 THR A N 1
ATOM 1749 C CA . THR A 1 214 ? -10.101 -1.788 37.490 1.00 95.06 214 THR A CA 1
ATOM 1750 C C . THR A 1 214 ? -9.929 -1.260 38.917 1.00 95.06 214 THR A C 1
ATOM 1752 O O . THR A 1 214 ? -10.454 -1.867 39.853 1.00 95.06 214 THR A O 1
ATOM 1755 N N . ASN A 1 215 ? -9.294 -0.097 39.103 1.00 95.50 215 ASN A N 1
ATOM 1756 C CA . ASN A 1 215 ? -9.216 0.561 40.411 1.00 95.50 215 ASN A CA 1
ATOM 1757 C C . ASN A 1 215 ? -10.606 0.956 40.944 1.00 95.50 215 ASN A C 1
ATOM 1759 O O . ASN A 1 215 ? -10.936 0.643 42.088 1.00 95.50 215 ASN A O 1
ATOM 1763 N N . THR A 1 216 ? -11.460 1.557 40.106 1.00 94.12 216 THR A N 1
ATOM 1764 C CA . THR A 1 216 ? -12.831 1.943 40.496 1.00 94.12 216 THR A CA 1
ATOM 1765 C C . THR A 1 216 ? -13.685 0.722 40.862 1.00 94.12 216 THR A C 1
ATOM 1767 O O . THR A 1 216 ? -14.431 0.764 41.839 1.00 94.12 216 THR A O 1
ATOM 1770 N N . THR A 1 217 ? -13.549 -0.394 40.137 1.00 94.56 217 THR A N 1
ATOM 1771 C CA . THR A 1 217 ? -14.205 -1.669 40.468 1.00 94.56 217 THR A CA 1
ATOM 1772 C C . THR A 1 217 ? -13.730 -2.203 41.818 1.00 94.56 217 THR A C 1
ATOM 1774 O O . THR A 1 217 ? -14.556 -2.555 42.657 1.00 94.56 217 THR A O 1
ATOM 1777 N N . ARG A 1 218 ? -12.417 -2.205 42.073 1.00 94.31 218 ARG A N 1
ATOM 1778 C CA . ARG A 1 218 ? -11.832 -2.690 43.332 1.00 94.31 218 ARG A CA 1
ATOM 1779 C C . ARG A 1 218 ? -12.267 -1.851 44.540 1.00 94.31 218 ARG A C 1
ATOM 1781 O O . ARG A 1 218 ? -12.545 -2.395 45.610 1.00 94.31 218 ARG A O 1
ATOM 1788 N N . ASP A 1 219 ? -12.362 -0.536 44.378 1.00 94.00 219 ASP A N 1
ATOM 1789 C CA . ASP A 1 219 ? -12.833 0.359 45.437 1.00 94.00 219 ASP A CA 1
ATOM 1790 C C . ASP A 1 219 ? -14.359 0.240 45.635 1.00 94.00 219 ASP A C 1
ATOM 1792 O O . ASP A 1 219 ? -14.835 0.260 46.772 1.00 94.00 219 ASP A O 1
ATOM 1796 N N . SER A 1 220 ? -15.126 -0.025 44.568 1.00 93.88 220 SER A N 1
ATOM 1797 C CA . SER A 1 220 ? -16.544 -0.405 44.658 1.00 93.88 220 SER A CA 1
ATOM 1798 C C . SER A 1 220 ? -16.747 -1.729 45.409 1.00 93.88 220 SER A C 1
ATOM 1800 O O . SER A 1 220 ? -17.623 -1.806 46.268 1.00 93.88 220 SER A O 1
ATOM 1802 N N . GLU A 1 221 ? -15.926 -2.757 45.162 1.00 94.19 221 GLU A N 1
ATOM 1803 C CA . GLU A 1 221 ? -15.939 -4.001 45.949 1.00 94.19 221 GLU A CA 1
ATOM 1804 C C . GLU A 1 221 ? -15.615 -3.748 47.426 1.00 94.19 221 GLU A C 1
ATOM 1806 O O . GLU A 1 221 ? -16.251 -4.319 48.310 1.00 94.19 221 GLU A O 1
ATOM 1811 N N . SER A 1 222 ? -14.637 -2.884 47.712 1.00 94.00 222 SER A N 1
ATOM 1812 C CA . SER A 1 222 ? -14.280 -2.493 49.080 1.00 94.00 222 SER A CA 1
ATOM 1813 C C . SER A 1 222 ? -15.458 -1.817 49.794 1.00 94.00 222 SER A C 1
ATOM 1815 O O . SER A 1 222 ? -15.811 -2.178 50.920 1.00 94.00 222 SER A O 1
ATOM 1817 N N . HIS A 1 223 ? -16.144 -0.895 49.110 1.00 92.56 223 HIS A N 1
ATOM 1818 C CA . HIS A 1 223 ? -17.365 -0.267 49.609 1.00 92.56 223 HIS A CA 1
ATOM 1819 C C . HIS A 1 223 ? -18.526 -1.256 49.773 1.00 92.56 223 HIS A C 1
ATOM 1821 O O . HIS A 1 223 ? -19.251 -1.152 50.763 1.00 92.56 223 HIS A O 1
ATOM 1827 N N . GLN A 1 224 ? -18.683 -2.233 48.875 1.00 93.75 224 GLN A N 1
ATOM 1828 C CA . GLN A 1 224 ? -19.691 -3.286 49.007 1.00 93.75 224 GLN A CA 1
ATOM 1829 C C . GLN A 1 224 ? -19.422 -4.162 50.238 1.00 93.75 224 GLN A C 1
ATOM 1831 O O . GLN A 1 224 ? -20.313 -4.309 51.070 1.00 93.75 224 GLN A O 1
ATOM 1836 N N . ARG A 1 225 ? -18.192 -4.658 50.427 1.00 93.88 225 ARG A N 1
ATOM 1837 C CA . ARG A 1 225 ? -17.813 -5.454 51.613 1.00 93.88 225 ARG A CA 1
ATOM 1838 C C . ARG A 1 225 ? -18.029 -4.670 52.913 1.00 93.88 225 ARG A C 1
ATOM 1840 O O . ARG A 1 225 ? -18.505 -5.224 53.900 1.00 93.88 225 ARG A O 1
ATOM 1847 N N . LEU A 1 226 ? -17.741 -3.365 52.916 1.00 93.94 226 LEU A N 1
ATOM 1848 C CA . LEU A 1 226 ? -18.019 -2.486 54.058 1.00 93.94 226 LEU A CA 1
ATOM 1849 C C . LEU A 1 226 ? -19.528 -2.265 54.282 1.00 93.94 226 LEU A C 1
ATOM 1851 O O . LEU A 1 226 ? -19.968 -2.153 55.427 1.00 93.94 226 LEU A O 1
ATOM 1855 N N . ALA A 1 227 ? -20.334 -2.202 53.221 1.00 92.62 227 ALA A N 1
ATOM 1856 C CA . ALA A 1 227 ? -21.791 -2.123 53.319 1.00 92.62 227 ALA A CA 1
ATOM 1857 C C . ALA A 1 227 ? -22.400 -3.437 53.839 1.00 92.62 227 ALA A C 1
ATOM 1859 O O . ALA A 1 227 ? -23.290 -3.396 54.685 1.00 92.62 227 ALA A O 1
ATOM 1860 N N . GLU A 1 228 ? -21.875 -4.586 53.412 1.00 92.75 228 GLU A N 1
ATOM 1861 C CA . GLU A 1 228 ? -22.237 -5.915 53.914 1.00 92.75 228 GLU A CA 1
ATOM 1862 C C . GLU A 1 228 ? -21.886 -6.060 55.404 1.00 92.75 228 GLU A C 1
ATOM 1864 O O . GLU A 1 228 ? -22.751 -6.433 56.190 1.00 92.75 228 GLU A O 1
ATOM 1869 N N . GLN A 1 229 ? -20.684 -5.650 55.831 1.00 94.69 229 GLN A N 1
ATOM 1870 C CA . GLN A 1 229 ? -20.296 -5.603 57.252 1.00 94.69 229 GLN A CA 1
ATOM 1871 C C . GLN A 1 229 ? -21.184 -4.666 58.085 1.00 94.69 229 GLN A C 1
ATOM 1873 O O . GLN A 1 229 ? -21.567 -4.988 59.210 1.00 94.69 229 GLN A O 1
ATOM 1878 N N . ARG A 1 230 ? -21.547 -3.494 57.548 1.00 93.38 230 ARG A N 1
ATOM 1879 C CA . ARG A 1 230 ? -22.502 -2.586 58.207 1.00 93.38 230 ARG A CA 1
ATOM 1880 C C . ARG A 1 230 ? -23.886 -3.219 58.309 1.00 93.38 230 ARG A C 1
ATOM 1882 O O . ARG A 1 230 ? -24.526 -3.077 59.347 1.00 93.38 230 ARG A O 1
ATOM 1889 N N . LYS A 1 231 ? -24.330 -3.939 57.274 1.00 94.94 231 LYS A N 1
ATOM 1890 C CA . LYS A 1 231 ? -25.592 -4.680 57.284 1.00 94.94 231 LYS A CA 1
ATOM 1891 C C . LYS A 1 231 ? -25.578 -5.775 58.349 1.00 94.94 231 LYS A C 1
ATOM 1893 O O . LYS A 1 231 ? -26.514 -5.812 59.132 1.00 94.94 231 LYS A O 1
ATOM 1898 N N . THR A 1 232 ? -24.531 -6.598 58.450 1.00 93.88 232 THR A N 1
ATOM 1899 C CA . THR A 1 232 ? -24.469 -7.646 59.487 1.00 93.88 232 THR A CA 1
ATOM 1900 C C . THR A 1 232 ? -24.469 -7.058 60.896 1.00 93.88 232 THR A C 1
ATOM 1902 O O . THR A 1 232 ? -25.186 -7.567 61.745 1.00 93.88 232 THR A O 1
ATOM 1905 N N . ILE A 1 233 ? -23.773 -5.940 61.139 1.00 92.12 233 ILE A N 1
ATOM 1906 C CA . ILE A 1 233 ? -23.816 -5.239 62.438 1.00 92.12 233 ILE A CA 1
ATOM 1907 C C . ILE A 1 233 ? -25.222 -4.684 62.738 1.00 92.12 233 ILE A C 1
ATOM 1909 O O . ILE A 1 233 ? -25.665 -4.723 63.884 1.00 92.12 233 ILE A O 1
ATOM 1913 N N . ILE A 1 234 ? -25.945 -4.180 61.733 1.00 91.81 234 ILE A N 1
ATOM 1914 C CA . ILE A 1 234 ? -27.331 -3.703 61.891 1.00 91.81 234 ILE A CA 1
ATOM 1915 C C . ILE A 1 234 ? -28.297 -4.874 62.123 1.00 91.81 234 ILE A C 1
ATOM 1917 O O . ILE A 1 234 ? -29.142 -4.783 63.010 1.00 91.81 234 ILE A O 1
ATOM 1921 N N . ASP A 1 235 ? -28.151 -5.978 61.389 1.00 92.38 235 ASP A N 1
ATOM 1922 C CA . ASP A 1 235 ? -28.958 -7.193 61.546 1.00 92.38 235 ASP A CA 1
ATOM 1923 C C . ASP A 1 235 ? -28.717 -7.833 62.933 1.00 92.38 235 ASP A C 1
ATOM 1925 O O . ASP A 1 235 ? -29.671 -8.197 63.622 1.00 92.38 235 ASP A O 1
ATOM 1929 N N . GLU A 1 236 ? -27.464 -7.888 63.404 1.00 92.62 236 GLU A N 1
ATOM 1930 C CA . GLU A 1 236 ? -27.103 -8.293 64.771 1.00 92.62 236 GLU A CA 1
ATOM 1931 C C . GLU A 1 236 ? -27.674 -7.337 65.825 1.00 92.62 236 GLU A C 1
ATOM 1933 O O . GLU A 1 236 ? -28.192 -7.783 66.848 1.00 92.62 236 GLU A O 1
ATOM 1938 N N . MET A 1 237 ? -27.608 -6.020 65.607 1.00 90.62 237 MET A N 1
ATOM 1939 C CA . MET A 1 237 ? -28.168 -5.033 66.535 1.00 90.62 237 MET A CA 1
ATOM 1940 C C . MET A 1 237 ? -29.697 -5.138 66.612 1.00 90.62 237 MET A C 1
ATOM 1942 O O . MET A 1 237 ? -30.255 -5.073 67.707 1.00 90.62 237 MET A O 1
ATOM 1946 N N . ALA A 1 238 ? -30.370 -5.372 65.484 1.00 91.00 238 ALA A N 1
ATOM 1947 C CA . ALA A 1 238 ? -31.806 -5.620 65.425 1.00 91.00 238 ALA A CA 1
ATOM 1948 C C . ALA A 1 238 ? -32.181 -6.932 66.133 1.00 91.00 238 ALA A C 1
ATOM 1950 O O . ALA A 1 238 ? -33.095 -6.935 66.956 1.00 91.00 238 ALA A O 1
ATOM 1951 N N . ALA A 1 239 ? -31.445 -8.023 65.898 1.00 89.88 239 ALA A N 1
ATOM 1952 C CA . ALA A 1 239 ? -31.656 -9.299 66.581 1.00 89.88 239 ALA A CA 1
ATOM 1953 C C . ALA A 1 239 ? -31.433 -9.191 68.102 1.00 89.88 239 ALA A C 1
ATOM 1955 O O . ALA A 1 239 ? -32.248 -9.681 68.884 1.00 89.88 239 ALA A O 1
ATOM 1956 N N . ASN A 1 240 ? -30.378 -8.494 68.536 1.00 90.00 240 ASN A N 1
ATOM 1957 C CA . ASN A 1 240 ? -30.119 -8.220 69.950 1.00 90.00 240 ASN A CA 1
ATOM 1958 C C . ASN A 1 240 ? -31.199 -7.319 70.569 1.00 90.00 240 ASN A C 1
ATOM 1960 O O . ASN A 1 240 ? -31.618 -7.569 71.698 1.00 90.00 240 ASN A O 1
ATOM 1964 N N . SER A 1 241 ? -31.691 -6.312 69.838 1.00 89.25 241 SER A N 1
ATOM 1965 C CA . SER A 1 241 ? -32.792 -5.452 70.287 1.00 89.25 241 SER A CA 1
ATOM 1966 C C . SER A 1 241 ? -34.094 -6.237 70.442 1.00 89.25 241 SER A C 1
ATOM 1968 O O . SER A 1 241 ? -34.753 -6.107 71.469 1.00 89.25 241 SER A O 1
ATOM 1970 N N . LEU A 1 242 ? -34.444 -7.089 69.473 1.00 89.44 242 LEU A N 1
ATOM 1971 C CA . LEU A 1 242 ? -35.619 -7.962 69.544 1.00 89.44 242 LEU A CA 1
ATOM 1972 C C . LEU A 1 242 ? -35.502 -8.962 70.701 1.00 89.44 242 LEU A C 1
ATOM 1974 O O . LEU A 1 242 ? -36.454 -9.139 71.454 1.00 89.44 242 LEU A O 1
ATOM 1978 N N . GLN A 1 243 ? -34.327 -9.563 70.910 1.00 90.06 243 GLN A N 1
ATOM 1979 C CA . GLN A 1 243 ? -34.106 -10.470 72.038 1.00 90.06 243 GLN A CA 1
ATOM 1980 C C . GLN A 1 243 ? -34.154 -9.733 73.390 1.00 90.06 243 GLN A C 1
ATOM 1982 O O . GLN A 1 243 ? -34.609 -10.296 74.387 1.00 90.06 243 GLN A O 1
ATOM 1987 N N . ALA A 1 244 ? -33.699 -8.478 73.455 1.00 87.00 244 ALA A N 1
ATOM 1988 C CA . ALA A 1 244 ? -33.819 -7.639 74.645 1.00 87.00 244 ALA A CA 1
ATOM 1989 C C . ALA A 1 244 ? -35.280 -7.243 74.919 1.00 87.00 244 ALA A C 1
ATOM 1991 O O . ALA A 1 244 ? -35.716 -7.315 76.068 1.00 87.00 244 ALA A O 1
ATOM 1992 N N . GLU A 1 245 ? -36.048 -6.897 73.883 1.00 86.69 245 GLU A N 1
ATOM 1993 C CA . GLU A 1 245 ? -37.485 -6.623 73.979 1.00 86.69 245 GLU A CA 1
ATOM 1994 C C . GLU A 1 245 ? -38.267 -7.873 74.405 1.00 86.69 245 GLU A C 1
ATOM 1996 O O . GLU A 1 245 ? -39.099 -7.796 75.304 1.00 86.69 245 GLU A O 1
ATOM 2001 N N . GLU A 1 246 ? -37.961 -9.046 73.848 1.00 87.62 246 GLU A N 1
ATOM 2002 C CA . GLU A 1 246 ? -38.590 -10.315 74.224 1.00 87.62 246 GLU A CA 1
ATOM 2003 C C . GLU A 1 246 ? -38.269 -10.704 75.677 1.00 87.62 246 GLU A C 1
ATOM 2005 O O . GLU A 1 246 ? -39.171 -11.060 76.439 1.00 87.62 246 GLU A O 1
ATOM 2010 N N . LYS A 1 247 ? -37.013 -10.531 76.117 1.00 88.50 247 LYS A N 1
ATOM 2011 C CA . LYS A 1 247 ? -36.619 -10.679 77.529 1.00 88.50 247 LYS A CA 1
ATOM 2012 C C . LYS A 1 247 ? -37.354 -9.687 78.436 1.00 88.50 247 LYS A C 1
ATOM 2014 O O . LYS A 1 247 ? -37.820 -10.088 79.501 1.00 88.50 247 LYS A O 1
ATOM 2019 N N . ALA A 1 248 ? -37.488 -8.423 78.031 1.00 85.69 248 ALA A N 1
ATOM 2020 C CA . ALA A 1 248 ? -38.208 -7.396 78.788 1.00 85.69 248 ALA A CA 1
ATOM 2021 C C . ALA A 1 248 ? -39.723 -7.664 78.844 1.00 85.69 248 ALA A C 1
ATOM 2023 O O . ALA A 1 248 ? -40.357 -7.471 79.879 1.00 85.69 248 ALA A O 1
ATOM 2024 N N . LYS A 1 249 ? -40.305 -8.176 77.758 1.00 89.56 249 LYS A N 1
ATOM 2025 C CA . LYS A 1 249 ? -41.700 -8.619 77.679 1.00 89.56 249 LYS A CA 1
ATOM 2026 C C . LYS A 1 249 ? -41.948 -9.821 78.589 1.00 89.56 249 LYS A C 1
ATOM 2028 O O . LYS A 1 249 ? -42.947 -9.831 79.303 1.00 89.56 249 LYS A O 1
ATOM 2033 N N . LEU A 1 250 ? -41.024 -10.784 78.629 1.00 89.44 250 LEU A N 1
ATOM 2034 C CA . LEU A 1 250 ? -41.090 -11.942 79.521 1.00 89.44 250 LEU A CA 1
ATOM 2035 C C . LEU A 1 250 ? -40.936 -11.543 80.998 1.00 89.44 250 LEU A C 1
ATOM 2037 O O . LEU A 1 250 ? -41.691 -12.029 81.837 1.00 89.44 250 LEU A O 1
ATOM 2041 N N . THR A 1 251 ? -40.015 -10.638 81.351 1.00 86.94 251 THR A N 1
ATOM 2042 C CA . THR A 1 251 ? -39.905 -10.151 82.740 1.00 86.94 251 THR A CA 1
ATOM 2043 C C . THR A 1 251 ? -41.110 -9.307 83.151 1.00 86.94 251 THR A C 1
ATOM 2045 O O . THR A 1 251 ? -41.604 -9.489 84.264 1.00 86.94 251 THR A O 1
ATOM 2048 N N . LEU A 1 252 ? -41.646 -8.467 82.259 1.00 87.25 252 LEU A N 1
ATOM 2049 C CA . LEU A 1 252 ? -42.885 -7.718 82.483 1.00 87.25 252 LEU A CA 1
ATOM 2050 C C . LEU A 1 252 ? -44.097 -8.650 82.634 1.00 87.25 252 LEU A C 1
ATOM 2052 O O . LEU A 1 252 ? -44.948 -8.402 83.485 1.00 87.25 252 LEU A O 1
ATOM 2056 N N . GLN A 1 253 ? -44.184 -9.730 81.852 1.00 87.31 253 GLN A N 1
ATOM 2057 C CA . GLN A 1 253 ? -45.241 -10.732 81.992 1.00 87.31 253 GLN A CA 1
ATOM 2058 C C . GLN A 1 253 ? -45.111 -11.494 83.318 1.00 87.31 253 GLN A C 1
ATOM 2060 O O . GLN A 1 253 ? -46.069 -11.528 84.081 1.00 87.31 253 GLN A O 1
ATOM 2065 N N . ASN A 1 254 ? -43.915 -11.975 83.668 1.00 87.62 254 ASN A N 1
ATOM 2066 C CA . ASN A 1 254 ? -43.646 -12.605 84.966 1.00 87.62 254 ASN A CA 1
ATOM 2067 C C . ASN A 1 254 ? -43.939 -11.664 86.155 1.00 87.62 254 ASN A C 1
ATOM 2069 O O . ASN A 1 254 ? -44.323 -12.120 87.231 1.00 87.62 254 ASN A O 1
ATOM 2073 N N . GLN A 1 255 ? -43.753 -10.348 85.994 1.00 85.06 255 GLN A N 1
ATOM 2074 C CA . GLN A 1 255 ? -44.170 -9.349 86.983 1.00 85.06 255 GLN A CA 1
ATOM 2075 C C . GLN A 1 255 ? -45.693 -9.191 87.023 1.00 85.06 255 GLN A C 1
ATOM 2077 O O . GLN A 1 255 ? -46.264 -9.222 88.109 1.00 85.06 255 GLN A O 1
ATOM 2082 N N . LYS A 1 256 ? -46.366 -9.076 85.870 1.00 83.38 256 LYS A N 1
ATOM 2083 C CA . LYS A 1 256 ? -47.835 -9.018 85.789 1.00 83.38 256 LYS A CA 1
ATOM 2084 C C . LYS A 1 256 ? -48.491 -10.243 86.415 1.00 83.38 256 LYS A C 1
ATOM 2086 O O . LYS A 1 256 ? -49.425 -10.072 87.181 1.00 83.38 256 LYS A O 1
ATOM 2091 N N . GLU A 1 257 ? -47.988 -11.445 86.154 1.00 86.50 257 GLU A N 1
ATOM 2092 C CA . GLU A 1 257 ? -48.503 -12.691 86.735 1.00 86.50 257 GLU A CA 1
ATOM 2093 C C . GLU A 1 257 ? -48.302 -12.733 88.259 1.00 86.50 257 GLU A C 1
ATOM 2095 O O . GLU A 1 257 ? -49.221 -13.103 88.985 1.00 86.50 257 GLU A O 1
ATOM 2100 N N . LYS A 1 258 ? -47.159 -12.253 88.773 1.00 86.44 258 LYS A N 1
ATOM 2101 C CA . LYS A 1 258 ? -46.942 -12.086 90.223 1.00 86.44 258 LYS A CA 1
ATOM 2102 C C . LYS A 1 258 ? -47.890 -11.063 90.849 1.00 86.44 258 LYS A C 1
ATOM 2104 O O . LYS A 1 258 ? -48.458 -11.340 91.900 1.00 86.44 258 LYS A O 1
ATOM 2109 N N . TYR A 1 259 ? -48.076 -9.902 90.221 1.00 85.06 259 TYR A N 1
ATOM 2110 C CA . TYR A 1 259 ? -49.003 -8.883 90.719 1.00 85.06 259 TYR A CA 1
ATOM 2111 C C . TYR A 1 259 ? -50.464 -9.336 90.614 1.00 85.06 259 TYR A C 1
ATOM 2113 O O . TYR A 1 259 ? -51.232 -9.062 91.525 1.00 85.06 259 TYR A O 1
ATOM 2121 N N . GLN A 1 260 ? -50.838 -10.076 89.570 1.00 89.19 260 GLN A N 1
ATOM 2122 C CA . GLN A 1 260 ? -52.166 -10.672 89.414 1.00 89.19 260 GLN A CA 1
ATOM 2123 C C . GLN A 1 260 ? -52.433 -11.724 90.499 1.00 89.19 260 GLN A C 1
ATOM 2125 O O . GLN A 1 260 ? -53.471 -11.674 91.152 1.00 89.19 260 GLN A O 1
ATOM 2130 N N . ALA A 1 261 ? -51.476 -12.620 90.762 1.00 84.88 261 ALA A N 1
ATOM 2131 C CA . ALA A 1 261 ? -51.581 -13.596 91.844 1.00 84.88 261 ALA A CA 1
ATOM 2132 C C . ALA A 1 261 ? -51.669 -12.929 93.231 1.00 84.88 261 ALA A C 1
ATOM 2134 O O . ALA A 1 261 ? -52.430 -13.388 94.081 1.00 84.88 261 ALA A O 1
ATOM 2135 N N . GLU A 1 262 ? -50.939 -11.830 93.458 1.00 87.00 262 GLU A N 1
ATOM 2136 C CA . GLU A 1 262 ? -51.022 -11.050 94.700 1.00 87.00 262 GLU A CA 1
ATOM 2137 C C . GLU A 1 262 ? -52.343 -10.272 94.815 1.00 87.00 262 GLU A C 1
ATOM 2139 O O . GLU A 1 262 ? -52.927 -10.233 95.894 1.00 87.00 262 GLU A O 1
ATOM 2144 N N . ILE A 1 263 ? -52.877 -9.728 93.715 1.00 84.12 263 ILE A N 1
ATOM 2145 C CA . ILE A 1 263 ? -54.225 -9.142 93.669 1.00 84.12 263 ILE A CA 1
ATOM 2146 C C . ILE A 1 263 ? -55.263 -10.208 94.025 1.00 84.12 263 ILE A C 1
ATOM 2148 O O . ILE A 1 263 ? -56.064 -9.985 94.922 1.00 84.12 263 ILE A O 1
ATOM 2152 N N . GLU A 1 264 ? -55.211 -11.397 93.424 1.00 86.31 264 GLU A N 1
ATOM 2153 C CA . GLU A 1 264 ? -56.125 -12.497 93.756 1.00 86.31 264 GLU A CA 1
ATOM 2154 C C . GLU A 1 264 ? -55.969 -12.997 95.201 1.00 86.31 264 GLU A C 1
ATOM 2156 O O . GLU A 1 264 ? -56.944 -13.454 95.803 1.00 86.31 264 GLU A O 1
ATOM 2161 N N . ARG A 1 265 ? -54.761 -12.923 95.775 1.00 90.25 265 ARG A N 1
ATOM 2162 C CA . ARG A 1 265 ? -54.495 -13.220 97.192 1.00 90.25 265 ARG A CA 1
ATOM 2163 C C . ARG A 1 265 ? -55.163 -12.177 98.093 1.00 90.25 265 ARG A C 1
ATOM 2165 O O . ARG A 1 265 ? -55.936 -12.543 98.977 1.00 90.25 265 ARG A O 1
ATOM 2172 N N . LEU A 1 266 ? -54.942 -10.894 97.810 1.00 84.88 266 LEU A N 1
ATOM 2173 C CA . LEU A 1 266 ? -55.530 -9.762 98.527 1.00 84.88 266 LEU A CA 1
ATOM 2174 C C . LEU A 1 266 ? -57.053 -9.680 98.349 1.00 84.88 266 LEU A C 1
ATOM 2176 O O . LEU A 1 266 ? -57.752 -9.292 99.278 1.00 84.88 266 LEU A O 1
ATOM 2180 N N . GLU A 1 267 ? -57.604 -10.079 97.202 1.00 85.06 267 GLU A N 1
ATOM 2181 C CA . GLU A 1 267 ? -59.051 -10.171 96.981 1.00 85.06 267 GLU A CA 1
ATOM 2182 C C . GLU A 1 267 ? -59.682 -11.303 97.794 1.00 85.06 267 GLU A C 1
ATOM 2184 O O . GLU A 1 267 ? -60.765 -11.112 98.353 1.00 85.06 267 GLU A O 1
ATOM 2189 N N . LYS A 1 268 ? -59.007 -12.454 97.925 1.00 84.12 268 LYS A N 1
ATOM 2190 C CA . LYS A 1 268 ? -59.429 -13.541 98.826 1.00 84.12 268 LYS A CA 1
ATOM 2191 C C . LYS A 1 268 ? -59.401 -13.074 100.284 1.00 84.12 268 LYS A C 1
ATOM 2193 O O . LYS A 1 268 ? -60.424 -13.182 100.957 1.00 84.12 268 LYS A O 1
ATOM 2198 N N . GLU A 1 269 ? -58.310 -12.452 100.738 1.00 85.12 269 GLU A N 1
ATOM 2199 C CA . GLU A 1 269 ? -58.212 -11.867 102.086 1.00 85.12 269 GLU A CA 1
ATOM 2200 C C . GLU A 1 269 ? -59.285 -10.793 102.330 1.00 85.12 269 GLU A C 1
ATOM 2202 O O . GLU A 1 269 ? -59.978 -10.821 103.344 1.00 85.12 269 GLU A O 1
ATOM 2207 N N . ASN A 1 270 ? -59.498 -9.875 101.387 1.00 83.44 270 ASN A N 1
ATOM 2208 C CA . ASN A 1 270 ? -60.517 -8.826 101.473 1.00 83.44 270 ASN A CA 1
ATOM 2209 C C . ASN A 1 270 ? -61.940 -9.416 101.489 1.00 83.44 270 ASN A C 1
ATOM 2211 O O . ASN A 1 270 ? -62.804 -8.944 102.224 1.00 83.44 270 ASN A O 1
ATOM 2215 N N . ASN A 1 271 ? -62.205 -10.487 100.738 1.00 83.75 271 ASN A N 1
ATOM 2216 C CA . ASN A 1 271 ? -63.493 -11.179 100.790 1.00 83.75 271 ASN A CA 1
ATOM 2217 C C . ASN A 1 271 ? -63.686 -11.955 102.104 1.00 83.75 271 ASN A C 1
ATOM 2219 O O . ASN A 1 271 ? -64.787 -11.918 102.655 1.00 83.75 271 ASN A O 1
ATOM 2223 N N . GLU A 1 272 ? -62.637 -12.546 102.683 1.00 83.75 272 GLU A N 1
ATOM 2224 C CA . GLU A 1 272 ? -62.685 -13.038 104.063 1.00 83.75 272 GLU A CA 1
ATOM 2225 C C . GLU A 1 272 ? -62.959 -11.910 105.065 1.00 83.75 272 GLU A C 1
ATOM 2227 O O . GLU A 1 272 ? -63.801 -12.078 105.945 1.00 83.75 272 GLU A O 1
ATOM 2232 N N . PHE A 1 273 ? -62.296 -10.756 104.943 1.00 83.06 273 PHE A N 1
ATOM 2233 C CA . PHE A 1 273 ? -62.540 -9.603 105.812 1.00 83.06 273 PHE A CA 1
ATOM 2234 C C . PHE A 1 273 ? -63.965 -9.056 105.657 1.00 83.06 273 PHE A C 1
ATOM 2236 O O . PHE A 1 273 ? -64.575 -8.719 106.664 1.00 83.06 273 PHE A O 1
ATOM 2243 N N . LYS A 1 274 ? -64.560 -9.066 104.456 1.00 83.00 274 LYS A N 1
ATOM 2244 C CA . LYS A 1 274 ? -65.990 -8.752 104.247 1.00 83.00 274 LYS A CA 1
ATOM 2245 C C . LYS A 1 274 ? -66.921 -9.786 104.886 1.00 83.00 274 LYS A C 1
ATOM 2247 O O . LYS A 1 274 ? -67.991 -9.421 105.364 1.00 83.00 274 LYS A O 1
ATOM 2252 N N . ILE A 1 275 ? -66.554 -11.070 104.907 1.00 83.38 275 ILE A N 1
ATOM 2253 C CA . ILE A 1 275 ? -67.322 -12.108 105.618 1.00 83.38 275 ILE A CA 1
ATOM 2254 C C . ILE A 1 275 ? -67.212 -11.897 107.136 1.00 83.38 275 ILE A C 1
ATOM 2256 O O . ILE A 1 275 ? -68.233 -11.915 107.821 1.00 83.38 275 ILE A O 1
ATOM 2260 N N . LYS A 1 276 ? -66.006 -11.617 107.644 1.00 82.81 276 LYS A N 1
ATOM 2261 C CA . LYS A 1 276 ? -65.731 -11.293 109.054 1.00 82.81 276 LYS A CA 1
ATOM 2262 C C . LYS A 1 276 ? -66.448 -10.004 109.493 1.00 82.81 276 LYS A C 1
ATOM 2264 O O . LYS A 1 276 ? -67.027 -9.977 110.567 1.00 82.81 276 LYS A O 1
ATOM 2269 N N . ASP A 1 277 ? -66.501 -8.972 108.651 1.00 82.44 277 ASP A N 1
ATOM 2270 C CA . ASP A 1 277 ? -67.270 -7.736 108.872 1.00 82.44 277 ASP A CA 1
ATOM 2271 C C . ASP A 1 277 ? -68.788 -7.990 108.893 1.00 82.44 277 ASP A C 1
ATOM 2273 O O . ASP A 1 277 ? -69.488 -7.481 109.767 1.00 82.44 277 ASP A O 1
ATOM 2277 N N . ARG A 1 278 ? -69.310 -8.833 107.990 1.00 81.88 278 ARG A N 1
ATOM 2278 C CA . ARG A 1 278 ? -70.726 -9.242 108.003 1.00 81.88 278 ARG A CA 1
ATOM 2279 C C . ARG A 1 278 ? -71.097 -9.997 109.279 1.00 81.88 278 ARG A C 1
ATOM 2281 O O . ARG A 1 278 ? -72.140 -9.697 109.857 1.00 81.88 278 ARG A O 1
ATOM 2288 N N . THR A 1 279 ? -70.271 -10.939 109.741 1.00 82.50 279 THR A N 1
ATOM 2289 C CA . THR A 1 279 ? -70.538 -11.645 111.005 1.00 82.50 279 THR A CA 1
ATOM 2290 C C . THR A 1 279 ? -70.345 -10.729 112.212 1.00 82.50 279 THR A C 1
ATOM 2292 O O . THR A 1 279 ? -71.164 -10.774 113.125 1.00 82.50 279 THR A O 1
ATOM 2295 N N . LEU A 1 280 ? -69.358 -9.827 112.203 1.00 83.44 280 LEU A N 1
ATOM 2296 C CA . LEU A 1 280 ? -69.181 -8.819 113.253 1.00 83.44 280 LEU A CA 1
ATOM 2297 C C . LEU A 1 280 ? -70.397 -7.885 113.352 1.00 83.44 280 LEU A C 1
ATOM 2299 O O . LEU A 1 280 ? -70.871 -7.627 114.453 1.00 83.44 280 LEU A O 1
ATOM 2303 N N . LYS A 1 281 ? -70.968 -7.457 112.220 1.00 85.31 281 LYS A N 1
ATOM 2304 C CA . LYS A 1 281 ? -72.217 -6.678 112.174 1.00 85.31 281 LYS A CA 1
ATOM 2305 C C . LYS A 1 281 ? -73.422 -7.470 112.679 1.00 85.31 281 LYS A C 1
ATOM 2307 O O . LYS A 1 281 ? -74.221 -6.916 113.422 1.00 85.31 281 LYS A O 1
ATOM 2312 N N . GLN A 1 282 ? -73.525 -8.766 112.372 1.00 83.81 282 GLN A N 1
ATOM 2313 C CA . GLN A 1 282 ? -74.549 -9.637 112.971 1.00 83.81 282 GLN A CA 1
ATOM 2314 C C . GLN A 1 282 ? -74.385 -9.753 114.496 1.00 83.81 282 GLN A C 1
ATOM 2316 O O . GLN A 1 282 ? -75.372 -9.648 115.223 1.00 83.81 282 GLN A O 1
ATOM 2321 N N . TYR A 1 283 ? -73.154 -9.904 114.999 1.00 80.81 283 TYR A N 1
ATOM 2322 C CA . TYR A 1 283 ? -72.879 -9.868 116.439 1.00 80.81 283 TYR A CA 1
ATOM 2323 C C . TYR A 1 283 ? -73.193 -8.499 117.054 1.00 80.81 283 TYR A C 1
ATOM 2325 O O . TYR A 1 283 ? -73.721 -8.456 118.159 1.00 80.81 283 TYR A O 1
ATOM 2333 N N . GLN A 1 284 ? -72.936 -7.395 116.348 1.00 83.69 284 GLN A N 1
ATOM 2334 C CA . GLN A 1 284 ? -73.225 -6.037 116.815 1.00 83.69 284 GLN A CA 1
ATOM 2335 C C . GLN A 1 284 ? -74.734 -5.749 116.866 1.00 83.69 284 GLN A C 1
ATOM 2337 O O . GLN A 1 284 ? -75.210 -5.224 117.869 1.00 83.69 284 GLN A O 1
ATOM 2342 N N . SER A 1 285 ? -75.510 -6.151 115.853 1.00 78.75 285 SER A N 1
ATOM 2343 C CA . SER A 1 285 ? -76.980 -6.094 115.900 1.00 78.75 285 SER A CA 1
ATOM 2344 C C . SER A 1 285 ? -77.531 -6.933 117.053 1.00 78.75 285 SER A C 1
ATOM 2346 O O . SER A 1 285 ? -78.320 -6.432 117.848 1.00 78.75 285 SER A O 1
ATOM 2348 N N . ARG A 1 286 ? -77.043 -8.169 117.217 1.00 84.38 286 ARG A N 1
ATOM 2349 C CA . ARG A 1 286 ? -77.436 -9.052 118.324 1.00 84.38 286 ARG A CA 1
ATOM 2350 C C . ARG A 1 286 ? -77.016 -8.508 119.696 1.00 84.38 286 ARG A C 1
ATOM 2352 O O . ARG A 1 286 ? -77.712 -8.737 120.679 1.00 84.38 286 ARG A O 1
ATOM 2359 N N . PHE A 1 287 ? -75.901 -7.782 119.778 1.00 84.00 287 PHE A N 1
ATOM 2360 C CA . PHE A 1 287 ? -75.484 -7.081 120.992 1.00 84.00 287 PHE A CA 1
ATOM 2361 C C . PHE A 1 287 ? -76.448 -5.937 121.321 1.00 84.00 287 PHE A C 1
ATOM 2363 O O . PHE A 1 287 ? -76.893 -5.852 122.457 1.00 84.00 287 PHE A O 1
ATOM 2370 N N . ILE A 1 288 ? -76.847 -5.126 120.335 1.00 85.31 288 ILE A N 1
ATOM 2371 C CA . ILE A 1 288 ? -77.835 -4.047 120.512 1.00 85.31 288 ILE A CA 1
ATOM 2372 C C . ILE A 1 288 ? -79.211 -4.611 120.916 1.00 85.31 288 ILE A C 1
ATOM 2374 O O . ILE A 1 288 ? -79.868 -4.059 121.795 1.00 85.31 288 ILE A O 1
ATOM 2378 N N . GLU A 1 289 ? -79.641 -5.735 120.335 1.00 83.44 289 GLU A N 1
ATOM 2379 C CA . GLU A 1 289 ? -80.857 -6.453 120.752 1.00 83.44 289 GLU A CA 1
ATOM 2380 C C . GLU A 1 289 ? -80.780 -6.919 122.215 1.00 83.44 289 GLU A C 1
ATOM 2382 O O . GLU A 1 289 ? -81.739 -6.747 122.970 1.00 83.44 289 GLU A O 1
ATOM 2387 N N . LEU A 1 290 ? -79.639 -7.478 122.636 1.00 81.56 290 LEU A N 1
ATOM 2388 C CA . LEU A 1 290 ? -79.410 -7.902 124.019 1.00 81.56 290 LEU A CA 1
ATOM 2389 C C . LEU A 1 290 ? -79.297 -6.713 124.984 1.00 81.56 290 LEU A C 1
ATOM 2391 O O . LEU A 1 290 ? -79.841 -6.787 126.078 1.00 81.56 290 LEU A O 1
ATOM 2395 N N . GLU A 1 291 ? -78.659 -5.612 124.589 1.00 84.56 291 GLU A N 1
ATOM 2396 C CA . GLU A 1 291 ? -78.535 -4.389 125.392 1.00 84.56 291 GLU A CA 1
ATOM 2397 C C . GLU A 1 291 ? -79.903 -3.723 125.608 1.00 84.56 291 GLU A C 1
ATOM 2399 O O . GLU A 1 291 ? -80.247 -3.357 126.730 1.00 84.56 291 GLU A O 1
ATOM 2404 N N . ASN A 1 292 ? -80.724 -3.629 124.558 1.00 83.00 292 ASN A N 1
ATOM 2405 C CA . ASN A 1 292 ? -82.097 -3.128 124.660 1.00 83.00 292 ASN A CA 1
ATOM 2406 C C . ASN A 1 292 ? -82.976 -4.046 125.520 1.00 83.00 292 ASN A C 1
ATOM 2408 O O . ASN A 1 292 ? -83.807 -3.561 126.287 1.00 83.00 292 ASN A O 1
ATOM 2412 N N . ARG A 1 293 ? -82.773 -5.367 125.440 1.00 85.94 293 ARG A N 1
ATOM 2413 C CA . ARG A 1 293 ? -83.469 -6.326 126.302 1.00 85.94 293 ARG A CA 1
ATOM 2414 C C . ARG A 1 293 ? -83.041 -6.203 127.764 1.00 85.94 293 ARG A C 1
ATOM 2416 O O . ARG A 1 293 ? -83.912 -6.179 128.622 1.00 85.94 293 ARG A O 1
ATOM 2423 N N . ILE A 1 294 ? -81.745 -6.043 128.041 1.00 82.19 294 ILE A N 1
ATOM 2424 C CA . ILE A 1 294 ? -81.230 -5.781 129.393 1.00 82.19 294 ILE A CA 1
ATOM 2425 C C . ILE A 1 294 ? -81.843 -4.495 129.953 1.00 82.19 294 ILE A C 1
ATOM 2427 O O . ILE A 1 294 ? -82.344 -4.526 131.069 1.00 82.19 294 ILE A O 1
ATOM 2431 N N . LYS A 1 295 ? -81.913 -3.407 129.174 1.00 80.75 295 LYS A N 1
ATOM 2432 C CA . LYS A 1 295 ? -82.580 -2.163 129.600 1.00 80.75 295 LYS A CA 1
ATOM 2433 C C . LYS A 1 295 ? -84.063 -2.377 129.922 1.00 80.75 295 LYS A C 1
ATOM 2435 O O . LYS A 1 295 ? -84.517 -1.933 130.969 1.00 80.75 295 LYS A O 1
ATOM 2440 N N . SER A 1 296 ? -84.794 -3.122 129.090 1.00 83.38 296 SER A N 1
ATOM 2441 C CA . SER A 1 296 ? -86.194 -3.488 129.365 1.00 83.38 296 SER A CA 1
ATOM 2442 C C . SER A 1 296 ? -86.338 -4.343 130.634 1.00 83.38 296 SER A C 1
ATOM 2444 O O . SER A 1 296 ? -87.252 -4.123 131.427 1.00 83.38 296 SER A O 1
ATOM 2446 N N . ASP A 1 297 ? -85.439 -5.306 130.854 1.00 80.81 297 ASP A N 1
ATOM 2447 C CA . ASP A 1 297 ? -85.423 -6.155 132.050 1.00 80.81 297 ASP A CA 1
ATOM 2448 C C . ASP A 1 297 ? -85.016 -5.350 133.310 1.00 80.81 297 ASP A C 1
ATOM 2450 O O . ASP A 1 297 ? -85.526 -5.608 134.404 1.00 80.81 297 ASP A O 1
ATOM 2454 N N . GLU A 1 298 ? -84.163 -4.328 133.176 1.00 81.00 298 GLU A N 1
ATOM 2455 C CA . GLU A 1 298 ? -83.802 -3.378 134.238 1.00 81.00 298 GLU A CA 1
ATOM 2456 C C . GLU A 1 298 ? -84.946 -2.409 134.576 1.00 81.00 298 GLU A C 1
ATOM 2458 O O . GLU A 1 298 ? -85.221 -2.200 135.759 1.00 81.00 298 GLU A O 1
ATOM 2463 N N . GLU A 1 299 ? -85.674 -1.891 133.584 1.00 80.81 299 GLU A N 1
ATOM 2464 C CA . GLU A 1 299 ? -86.905 -1.112 133.784 1.00 80.81 299 GLU A CA 1
ATOM 2465 C C . GLU A 1 299 ? -87.977 -1.954 134.499 1.00 80.81 299 GLU A C 1
ATOM 2467 O O . GLU A 1 299 ? -88.548 -1.520 135.506 1.00 80.81 299 GLU A O 1
ATOM 2472 N N . HIS A 1 300 ? -88.201 -3.201 134.064 1.00 77.88 300 HIS A N 1
ATOM 2473 C CA . HIS A 1 300 ? -89.104 -4.134 134.746 1.00 77.88 300 HIS A CA 1
ATOM 2474 C C . HIS A 1 300 ? -88.661 -4.420 136.189 1.00 77.88 300 HIS A C 1
ATOM 2476 O O . HIS A 1 300 ? -89.486 -4.374 137.107 1.00 77.88 300 HIS A O 1
ATOM 2482 N N . LYS A 1 301 ? -87.364 -4.655 136.422 1.00 82.19 301 LYS A N 1
ATOM 2483 C CA . LYS A 1 301 ? -86.787 -4.814 137.765 1.00 82.19 301 LYS A CA 1
ATOM 2484 C C . LYS A 1 301 ? -87.006 -3.568 138.623 1.00 82.19 301 LYS A C 1
ATOM 2486 O O . LYS A 1 301 ? -87.343 -3.710 139.798 1.00 82.19 301 LYS A O 1
ATOM 2491 N N . GLN A 1 302 ? -86.852 -2.366 138.071 1.00 79.00 302 GLN A N 1
ATOM 2492 C CA . GLN A 1 302 ? -87.040 -1.113 138.803 1.00 79.00 302 GLN A CA 1
ATOM 2493 C C . GLN A 1 302 ? -88.511 -0.921 139.204 1.00 79.00 302 GLN A C 1
ATOM 2495 O O . GLN A 1 302 ? -88.794 -0.664 140.373 1.00 79.00 302 GLN A O 1
ATOM 2500 N N . VAL A 1 303 ? -89.455 -1.171 138.288 1.00 82.44 303 VAL A N 1
ATOM 2501 C CA . VAL A 1 303 ? -90.904 -1.145 138.572 1.00 82.44 303 VAL A CA 1
ATOM 2502 C C . VAL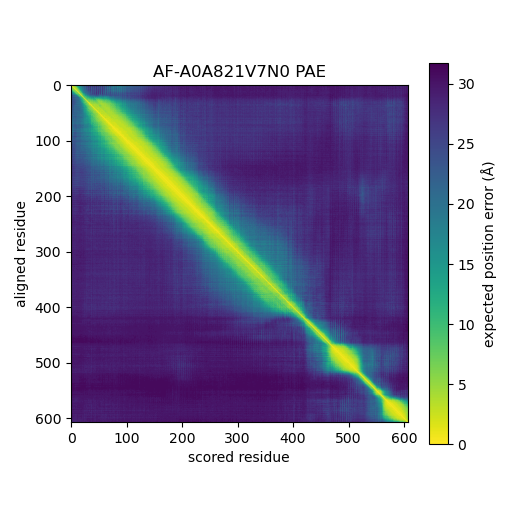 A 1 303 ? -91.293 -2.168 139.647 1.00 82.44 303 VAL A C 1
ATOM 2504 O O . VAL A 1 303 ? -92.032 -1.834 140.576 1.00 82.44 303 VAL A O 1
ATOM 2507 N N . LEU A 1 304 ? -90.774 -3.399 139.567 1.00 76.19 304 LEU A N 1
ATOM 2508 C CA . LEU A 1 304 ? -90.991 -4.432 140.587 1.00 76.19 304 LEU A CA 1
ATOM 2509 C C . LEU A 1 304 ? -90.394 -4.035 141.946 1.00 76.19 304 LEU A C 1
ATOM 2511 O O . LEU A 1 304 ? -91.045 -4.230 142.972 1.00 76.19 304 LEU A O 1
ATOM 2515 N N . THR A 1 305 ? -89.206 -3.425 141.958 1.00 78.94 305 THR A N 1
ATOM 2516 C CA . THR A 1 305 ? -88.546 -2.944 143.183 1.00 78.94 305 THR A CA 1
ATOM 2517 C C . THR A 1 305 ? -89.385 -1.855 143.853 1.00 78.94 305 THR A C 1
ATOM 2519 O O . THR A 1 305 ? -89.751 -2.003 145.016 1.00 78.94 305 THR A O 1
ATOM 2522 N N . SER A 1 306 ? -89.830 -0.837 143.112 1.00 77.50 306 SER A N 1
ATOM 2523 C CA . SER A 1 306 ? -90.697 0.211 143.666 1.00 77.50 306 SER A CA 1
ATOM 2524 C C . SER A 1 306 ? -92.113 -0.265 144.024 1.00 77.50 306 SER A C 1
ATOM 2526 O O . SER A 1 306 ? -92.794 0.396 144.812 1.00 77.50 306 SER A O 1
ATOM 2528 N N . ARG A 1 307 ? -92.593 -1.404 143.496 1.00 83.38 307 ARG A N 1
ATOM 2529 C CA . ARG A 1 307 ? -93.825 -2.039 144.002 1.00 83.38 307 ARG A CA 1
ATOM 2530 C C . ARG A 1 307 ? -93.576 -2.819 145.294 1.00 83.38 307 ARG A C 1
ATOM 2532 O O . ARG A 1 307 ? -94.428 -2.752 146.178 1.00 83.38 307 ARG A O 1
ATOM 2539 N N . LEU A 1 308 ? -92.430 -3.491 145.429 1.00 76.94 308 LEU A N 1
ATOM 2540 C CA . LEU A 1 308 ? -92.010 -4.131 146.680 1.00 76.94 308 LEU A CA 1
ATOM 2541 C C . LEU A 1 308 ? -91.805 -3.105 147.799 1.00 76.94 308 LEU A C 1
ATOM 2543 O O . LEU A 1 308 ? -92.314 -3.323 148.890 1.00 76.94 308 LEU A O 1
ATOM 2547 N N . GLU A 1 309 ? -91.164 -1.964 147.534 1.00 80.12 309 GLU A N 1
ATOM 2548 C CA . GLU A 1 309 ? -91.017 -0.878 148.518 1.00 80.12 309 GLU A CA 1
ATOM 2549 C C . GLU A 1 309 ? -92.377 -0.360 149.006 1.00 80.12 309 GLU A C 1
ATOM 2551 O O . GLU A 1 309 ? -92.598 -0.247 150.210 1.00 80.12 309 GLU A O 1
ATOM 2556 N N . LYS A 1 310 ? -93.331 -0.122 148.093 1.00 80.12 310 LYS A N 1
ATOM 2557 C CA . LYS A 1 310 ? -94.695 0.307 148.455 1.00 80.12 310 LYS A CA 1
ATOM 2558 C C . LYS A 1 310 ? -95.429 -0.738 149.298 1.00 80.12 310 LYS A C 1
ATOM 2560 O O . LYS A 1 310 ? -96.001 -0.384 150.322 1.00 80.12 310 LYS A O 1
ATOM 2565 N N . LEU A 1 311 ? -95.359 -2.017 148.920 1.00 77.44 311 LEU A N 1
ATOM 2566 C CA . LEU A 1 311 ? -95.925 -3.115 149.716 1.00 77.44 311 LEU A CA 1
ATOM 2567 C C . LEU A 1 311 ? -95.231 -3.251 151.082 1.00 77.44 311 LEU A C 1
ATOM 2569 O O . LEU A 1 311 ? -95.885 -3.560 152.072 1.00 77.44 311 LEU A O 1
ATOM 2573 N N . GLN A 1 312 ? -93.925 -2.995 151.166 1.00 80.94 312 GLN A N 1
ATOM 2574 C CA . GLN A 1 312 ? -93.172 -3.042 152.419 1.00 80.94 312 GLN A CA 1
ATOM 2575 C C . GLN A 1 312 ? -93.548 -1.892 153.365 1.00 80.94 312 GLN A C 1
ATOM 2577 O O . GLN A 1 312 ? -93.588 -2.104 154.578 1.00 80.94 312 GLN A O 1
ATOM 2582 N N . VAL A 1 313 ? -93.862 -0.706 152.830 1.00 82.88 313 VAL A N 1
ATOM 2583 C CA . VAL A 1 313 ? -94.445 0.410 153.595 1.00 82.88 313 VAL A CA 1
ATOM 2584 C C . VAL A 1 313 ? -95.858 0.056 154.065 1.00 82.88 313 VAL A C 1
ATOM 2586 O O . VAL A 1 313 ? -96.092 0.089 155.269 1.00 82.88 313 VAL A O 1
ATOM 2589 N N . GLU A 1 314 ? -96.747 -0.395 153.169 1.00 80.00 314 GLU A N 1
ATOM 2590 C CA . GLU A 1 314 ? -98.111 -0.849 153.511 1.00 80.00 314 GLU A CA 1
ATOM 2591 C C . GLU A 1 314 ? -98.087 -1.918 154.634 1.00 80.00 314 GLU A C 1
ATOM 2593 O O . GLU A 1 314 ? -98.833 -1.826 155.608 1.00 80.00 314 GLU A O 1
ATOM 2598 N N . ILE A 1 315 ? -97.175 -2.899 154.563 1.00 81.44 315 ILE A N 1
ATOM 2599 C CA . ILE A 1 315 ? -96.984 -3.939 155.594 1.00 81.44 315 ILE A CA 1
ATOM 2600 C C . ILE A 1 315 ? -96.487 -3.358 156.928 1.00 81.44 315 ILE A C 1
ATOM 2602 O O . ILE A 1 315 ? -96.914 -3.818 157.989 1.00 81.44 315 ILE A O 1
ATOM 2606 N N . ASN A 1 316 ? -95.586 -2.373 156.903 1.00 79.75 316 ASN A N 1
ATOM 2607 C CA . ASN A 1 316 ? -95.039 -1.764 158.118 1.00 79.75 316 ASN A CA 1
ATOM 2608 C C . ASN A 1 316 ? -96.066 -0.859 158.818 1.00 79.75 316 ASN A C 1
ATOM 2610 O O . ASN A 1 316 ? -96.180 -0.905 160.043 1.00 79.75 316 ASN A O 1
ATOM 2614 N N . GLU A 1 317 ? -96.851 -0.094 158.057 1.00 83.00 317 GLU A N 1
ATOM 2615 C CA . GLU A 1 317 ? -97.970 0.701 158.577 1.00 83.00 317 GLU A CA 1
ATOM 2616 C C . GLU A 1 317 ? -99.049 -0.202 159.188 1.00 83.00 317 GLU A C 1
ATOM 2618 O O . GLU A 1 317 ? -99.493 0.033 160.315 1.00 83.00 317 GLU A O 1
ATOM 2623 N N . LEU A 1 318 ? -99.415 -1.290 158.498 1.00 80.88 318 LEU A N 1
ATOM 2624 C CA . LEU A 1 318 ? -100.403 -2.247 158.993 1.00 80.88 318 LEU A CA 1
ATOM 2625 C C . LEU A 1 318 ? -99.920 -2.963 160.267 1.00 80.88 318 LEU A C 1
ATOM 2627 O O . LEU A 1 318 ? -100.694 -3.103 161.214 1.00 80.88 318 LEU A O 1
ATOM 2631 N N . LYS A 1 319 ? -98.634 -3.347 160.336 1.00 80.25 319 LYS A N 1
ATOM 2632 C CA . LYS A 1 319 ? -98.006 -3.866 161.564 1.00 80.25 319 LYS A CA 1
ATOM 2633 C C . LYS A 1 319 ? -98.114 -2.880 162.721 1.00 80.25 319 LYS A C 1
ATOM 2635 O O . LYS A 1 319 ? -98.612 -3.262 163.773 1.00 80.25 319 LYS A O 1
ATOM 2640 N N . GLN A 1 320 ? -97.697 -1.627 162.528 1.00 81.88 320 GLN A N 1
ATOM 2641 C CA . GLN A 1 320 ? -97.730 -0.618 163.592 1.00 81.88 320 GLN A CA 1
ATOM 2642 C C . GLN A 1 320 ? -99.166 -0.335 164.071 1.00 81.88 320 GLN A C 1
ATOM 2644 O O . GLN A 1 320 ? -99.382 -0.010 165.238 1.00 81.88 320 GLN A O 1
ATOM 2649 N N . ASN A 1 321 ? -100.163 -0.471 163.192 1.00 81.06 321 ASN A N 1
ATOM 2650 C CA . ASN A 1 321 ? -101.568 -0.323 163.563 1.00 81.06 321 ASN A CA 1
ATOM 2651 C C . ASN A 1 321 ? -102.082 -1.516 164.398 1.00 81.06 321 ASN A C 1
ATOM 2653 O O . ASN A 1 321 ? -102.757 -1.309 165.404 1.00 81.06 321 ASN A O 1
ATOM 2657 N N . PHE A 1 322 ? -101.711 -2.753 164.043 1.00 77.62 322 PHE A N 1
ATOM 2658 C CA . PHE A 1 322 ? -102.002 -3.934 164.870 1.00 77.62 322 PHE A CA 1
ATOM 2659 C C . PHE A 1 322 ? -101.281 -3.900 166.224 1.00 77.62 322 PHE A C 1
ATOM 2661 O O . PHE A 1 322 ? -101.865 -4.284 167.232 1.00 77.62 322 PHE A O 1
ATOM 2668 N N . GLU A 1 323 ? -100.039 -3.418 166.263 1.00 78.88 323 GLU A N 1
ATOM 2669 C CA . GLU A 1 323 ? -99.233 -3.289 167.484 1.00 78.88 323 GLU A CA 1
ATOM 2670 C C . GLU A 1 323 ? -99.885 -2.306 168.476 1.00 78.88 323 GLU A C 1
ATOM 2672 O O . GLU A 1 323 ? -100.070 -2.643 169.645 1.00 78.88 323 GLU A O 1
ATOM 2677 N N . LYS A 1 324 ? -100.385 -1.159 167.987 1.00 79.19 324 LYS A N 1
ATOM 2678 C CA . LYS A 1 324 ? -101.204 -0.222 168.781 1.00 79.19 324 LYS A CA 1
ATOM 2679 C C . LYS A 1 324 ? -102.494 -0.858 169.303 1.00 79.19 324 LYS A C 1
ATOM 2681 O O . LYS A 1 324 ? -102.782 -0.735 170.488 1.00 79.19 324 LYS A O 1
ATOM 2686 N N . GLN A 1 325 ? -103.252 -1.563 168.457 1.00 76.44 325 GLN A N 1
ATOM 2687 C CA . GLN A 1 325 ? -104.482 -2.244 168.893 1.00 76.44 325 GLN A CA 1
ATOM 2688 C C . GLN A 1 325 ? -104.210 -3.336 169.940 1.00 76.44 325 GLN A C 1
ATOM 2690 O O . GLN A 1 325 ? -105.024 -3.540 170.841 1.00 76.44 325 GLN A O 1
ATOM 2695 N N . PHE A 1 326 ? -103.070 -4.024 169.842 1.00 80.50 326 PHE A N 1
ATOM 2696 C CA . PHE A 1 326 ? -102.654 -5.033 170.811 1.00 80.50 326 PHE A CA 1
ATOM 2697 C C . PHE A 1 326 ? -102.321 -4.410 172.173 1.00 80.50 326 PHE A C 1
ATOM 2699 O O . PHE A 1 326 ? -102.823 -4.887 173.191 1.00 80.50 326 PHE A O 1
ATOM 2706 N N . ASP A 1 327 ? -101.550 -3.317 172.208 1.00 78.81 327 ASP A N 1
ATOM 2707 C CA . ASP A 1 327 ? -101.265 -2.599 173.457 1.00 78.81 327 ASP A CA 1
ATOM 2708 C C . ASP A 1 327 ? -102.524 -1.938 174.053 1.00 78.81 327 ASP A C 1
ATOM 2710 O O . ASP A 1 327 ? -102.723 -1.995 175.267 1.00 78.81 327 ASP A O 1
ATOM 2714 N N . GLU A 1 328 ? -103.434 -1.394 173.236 1.00 80.12 328 GLU A N 1
ATOM 2715 C CA . GLU A 1 328 ? -104.725 -0.867 173.710 1.00 80.12 328 GLU A CA 1
ATOM 2716 C C . GLU A 1 328 ? -105.606 -1.957 174.346 1.00 80.12 328 GLU A C 1
ATOM 2718 O O . GLU A 1 328 ? -106.173 -1.738 175.421 1.00 80.12 328 GLU A O 1
ATOM 2723 N N . GLN A 1 329 ? -105.697 -3.150 173.740 1.00 78.69 329 GLN A N 1
ATOM 2724 C CA . GLN A 1 329 ? -106.400 -4.289 174.346 1.00 78.69 329 GLN A CA 1
ATOM 2725 C C . GLN A 1 329 ? -105.715 -4.768 175.627 1.00 78.69 329 GLN A C 1
ATOM 2727 O O . GLN A 1 329 ? -106.387 -5.015 176.630 1.00 78.69 329 GLN A O 1
ATOM 2732 N N . LYS A 1 330 ? -104.383 -4.872 175.621 1.00 78.94 330 LYS A N 1
ATOM 2733 C CA . LYS A 1 330 ? -103.588 -5.277 176.784 1.00 78.94 330 LYS A CA 1
ATOM 2734 C C . LYS A 1 330 ? -103.826 -4.344 177.973 1.00 78.94 330 LYS A C 1
ATOM 2736 O O . LYS A 1 330 ? -104.135 -4.836 179.053 1.00 78.94 330 LYS A O 1
ATOM 2741 N N . ILE A 1 331 ? -103.781 -3.025 177.768 1.00 83.00 331 ILE A N 1
ATOM 2742 C CA . ILE A 1 331 ? -104.054 -2.021 178.810 1.00 83.00 331 ILE A CA 1
ATOM 2743 C C . ILE A 1 331 ? -105.490 -2.151 179.350 1.00 83.00 331 ILE A C 1
ATOM 2745 O O . ILE A 1 331 ? -105.708 -2.012 180.555 1.00 83.00 331 ILE A O 1
ATOM 2749 N N . GLN A 1 332 ? -106.478 -2.457 178.499 1.00 77.25 332 GLN A N 1
ATOM 2750 C CA . GLN A 1 332 ? -107.850 -2.703 178.962 1.00 77.25 332 GLN A CA 1
ATOM 2751 C C . GLN A 1 332 ? -107.970 -3.981 179.806 1.00 77.25 332 GLN A C 1
ATOM 2753 O O . GLN A 1 332 ? -108.612 -3.940 180.855 1.00 77.25 332 GLN A O 1
ATOM 2758 N N . TYR A 1 333 ? -107.340 -5.088 179.402 1.00 76.75 333 TYR A N 1
ATOM 2759 C CA . TYR A 1 333 ? -107.335 -6.327 180.189 1.00 76.75 333 TYR A CA 1
ATOM 2760 C C . TYR A 1 333 ? -106.579 -6.181 181.514 1.00 76.75 333 TYR A C 1
ATOM 2762 O O . TYR A 1 333 ? -107.051 -6.664 182.540 1.00 76.75 333 TYR A O 1
ATOM 2770 N N . GLU A 1 334 ? -105.438 -5.494 181.512 1.00 79.56 334 GLU A N 1
ATOM 2771 C CA . GLU A 1 334 ? -104.619 -5.243 182.703 1.00 79.56 334 GLU A CA 1
ATOM 2772 C C . GLU A 1 334 ? -105.398 -4.400 183.729 1.00 79.56 334 GLU A C 1
ATOM 2774 O O . GLU A 1 334 ? -105.446 -4.746 184.909 1.00 79.56 334 GLU A O 1
ATOM 2779 N N . LYS A 1 335 ? -106.145 -3.388 183.264 1.00 82.12 335 LYS A N 1
ATOM 2780 C CA . LYS A 1 335 ? -107.048 -2.600 184.113 1.00 82.12 335 LYS A CA 1
ATOM 2781 C C . LYS A 1 335 ? -108.248 -3.400 184.642 1.00 82.12 335 LYS A C 1
ATOM 2783 O O . LYS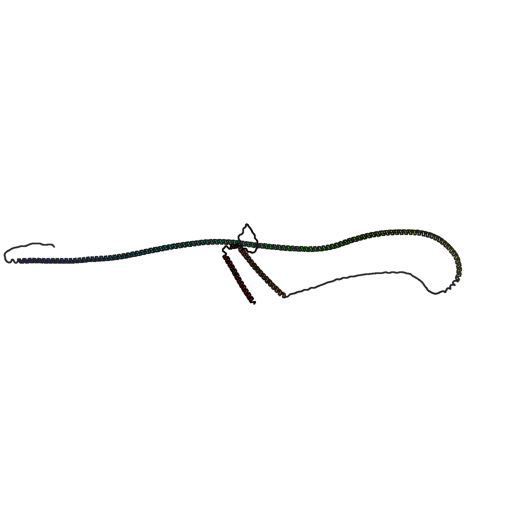 A 1 335 ? -108.557 -3.302 185.824 1.00 82.12 335 LYS A O 1
ATOM 2788 N N . GLN A 1 336 ? -108.902 -4.212 183.805 1.00 77.56 336 GLN A N 1
ATOM 2789 C CA . GLN A 1 336 ? -109.997 -5.093 184.249 1.00 77.56 336 GLN A CA 1
ATOM 2790 C C . GLN A 1 336 ? -109.525 -6.108 185.303 1.00 77.56 336 GLN A C 1
ATOM 2792 O O . GLN A 1 336 ? -110.271 -6.437 186.225 1.00 77.56 336 GLN A O 1
ATOM 2797 N N . LEU A 1 337 ? -108.285 -6.593 185.181 1.00 79.50 337 LEU A N 1
ATOM 2798 C CA . LEU A 1 337 ? -107.690 -7.526 186.131 1.00 79.50 337 LEU A CA 1
ATOM 2799 C C . LEU A 1 337 ? -107.459 -6.875 187.502 1.00 79.50 337 LEU A C 1
ATOM 2801 O O . LEU A 1 337 ? -107.735 -7.513 188.516 1.00 79.50 337 LEU A O 1
ATOM 2805 N N . ASP A 1 338 ? -106.989 -5.626 187.547 1.00 78.12 338 ASP A N 1
ATOM 2806 C CA . ASP A 1 338 ? -106.812 -4.900 188.811 1.00 78.12 338 ASP A CA 1
ATOM 2807 C C . ASP A 1 338 ? -108.150 -4.451 189.435 1.00 78.12 338 ASP A C 1
ATOM 2809 O O . ASP A 1 338 ? -108.309 -4.583 190.651 1.00 78.12 338 ASP A O 1
ATOM 2813 N N . ASP A 1 339 ? -109.154 -4.055 188.638 1.00 80.31 339 ASP A N 1
ATOM 2814 C CA . ASP A 1 339 ? -110.515 -3.775 189.136 1.00 80.31 339 ASP A CA 1
ATOM 2815 C C . ASP A 1 339 ? -111.137 -5.019 189.821 1.00 80.31 339 ASP A C 1
ATOM 2817 O O . ASP A 1 339 ? -111.728 -4.918 190.900 1.00 80.31 339 ASP A O 1
ATOM 2821 N N . GLU A 1 340 ? -110.984 -6.220 189.244 1.00 78.50 340 GLU A N 1
ATOM 2822 C CA . GLU A 1 340 ? -111.437 -7.472 189.880 1.00 78.50 340 GLU A CA 1
ATOM 2823 C C . GLU A 1 340 ? -110.566 -7.888 191.074 1.00 78.50 340 GLU A C 1
ATOM 2825 O O . GLU A 1 340 ? -111.090 -8.383 192.075 1.00 78.50 340 GLU A O 1
ATOM 2830 N N . ARG A 1 341 ? -109.248 -7.648 191.039 1.00 80.50 341 ARG A N 1
ATOM 2831 C CA . ARG A 1 341 ? -108.372 -7.870 192.205 1.00 80.50 341 ARG A CA 1
ATOM 2832 C C . ARG A 1 341 ? -108.778 -7.005 193.390 1.00 80.50 341 ARG A C 1
ATOM 2834 O O . ARG A 1 341 ? -108.799 -7.519 194.508 1.00 80.50 341 ARG A O 1
ATOM 2841 N N . GLN A 1 342 ? -109.140 -5.741 193.166 1.00 80.31 342 GLN A N 1
ATOM 2842 C CA . GLN A 1 342 ? -109.614 -4.864 194.234 1.00 80.31 342 GLN A CA 1
ATOM 2843 C C . GLN A 1 342 ? -110.935 -5.377 194.828 1.00 80.31 342 GLN A C 1
ATOM 2845 O O . GLN A 1 342 ? -111.014 -5.557 196.044 1.00 80.31 342 GLN A O 1
ATOM 2850 N N . LYS A 1 343 ? -111.928 -5.735 193.998 1.00 79.19 343 LYS A N 1
ATOM 2851 C CA . LYS A 1 343 ? -113.184 -6.355 194.477 1.00 79.19 343 LYS A CA 1
ATOM 2852 C C . LYS A 1 343 ? -112.935 -7.641 195.262 1.00 79.19 343 LYS A C 1
ATOM 2854 O O . LYS A 1 343 ? -113.575 -7.874 196.287 1.00 79.19 343 LYS A O 1
ATOM 2859 N N . HIS A 1 344 ? -112.025 -8.497 194.797 1.00 77.50 344 HIS A N 1
ATOM 2860 C CA . HIS A 1 344 ? -111.656 -9.714 195.517 1.00 77.50 344 HIS A CA 1
ATOM 2861 C C . HIS A 1 344 ? -110.966 -9.406 196.851 1.00 77.50 344 HIS A C 1
ATOM 2863 O O . HIS A 1 344 ? -111.232 -10.102 197.829 1.00 77.50 344 HIS A O 1
ATOM 2869 N N . HIS A 1 345 ? -110.138 -8.362 196.925 1.00 79.94 345 HIS A N 1
ATOM 2870 C CA . HIS A 1 345 ? -109.485 -7.938 198.162 1.00 79.94 345 HIS A CA 1
ATOM 2871 C C . HIS A 1 345 ? -110.487 -7.387 199.188 1.00 79.94 345 HIS A C 1
ATOM 2873 O O . HIS A 1 345 ? -110.479 -7.824 200.338 1.00 79.94 345 HIS A O 1
ATOM 2879 N N . GLU A 1 346 ? -111.402 -6.508 198.772 1.00 77.50 346 GLU A N 1
ATOM 2880 C CA . GLU A 1 346 ? -112.464 -5.958 199.629 1.00 77.50 346 GLU A CA 1
ATOM 2881 C C . GLU A 1 346 ? -113.411 -7.063 200.135 1.00 77.50 346 GLU A C 1
ATOM 2883 O O . GLU A 1 346 ? -113.695 -7.150 201.331 1.00 77.50 346 GLU A O 1
ATOM 2888 N N . ASN A 1 347 ? -113.831 -7.988 199.262 1.00 77.94 347 ASN A N 1
ATOM 2889 C CA . ASN A 1 347 ? -114.611 -9.162 199.672 1.00 77.94 347 ASN A CA 1
ATOM 2890 C C . ASN A 1 347 ? -113.840 -10.075 200.642 1.00 77.94 347 ASN A C 1
ATOM 2892 O O . ASN A 1 347 ? -114.431 -10.601 201.584 1.00 77.94 347 ASN A O 1
ATOM 2896 N N . PHE A 1 348 ? -112.531 -10.261 200.444 1.00 78.69 348 PHE A N 1
ATOM 2897 C CA . PHE A 1 348 ? -111.698 -11.084 201.324 1.00 78.69 348 PHE A CA 1
ATOM 2898 C C . PHE A 1 348 ? -111.518 -10.455 202.714 1.00 78.69 348 PHE A C 1
ATOM 2900 O O . PHE A 1 348 ? -111.594 -11.173 203.713 1.00 78.69 348 PHE A O 1
ATOM 2907 N N . GLN A 1 349 ? -111.344 -9.131 202.804 1.00 74.31 349 GLN A N 1
ATOM 2908 C CA . GLN A 1 349 ? -111.311 -8.417 204.087 1.00 74.31 349 GLN A CA 1
ATOM 2909 C C . GLN A 1 349 ? -112.643 -8.573 204.840 1.00 74.31 349 GLN A C 1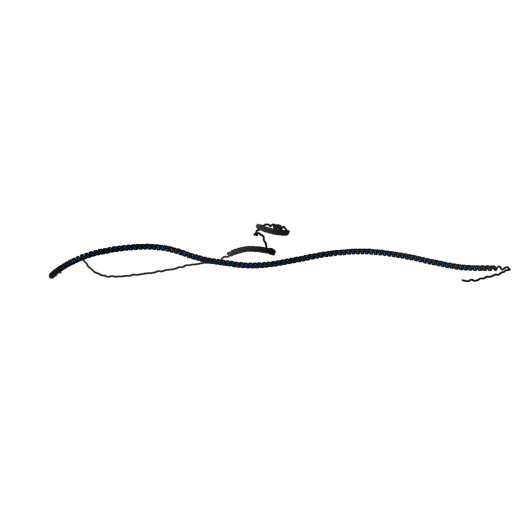
ATOM 2911 O O . GLN A 1 349 ? -112.645 -9.066 205.969 1.00 74.31 349 GLN A O 1
ATOM 2916 N N . ASN A 1 350 ? -113.773 -8.274 204.186 1.00 74.88 350 ASN A N 1
ATOM 2917 C CA . ASN A 1 350 ? -115.112 -8.428 204.771 1.00 74.88 350 ASN A CA 1
ATOM 2918 C C . ASN A 1 350 ? -115.370 -9.867 205.265 1.00 74.88 350 ASN A C 1
ATOM 2920 O O . ASN A 1 350 ? -115.875 -10.080 206.368 1.00 74.88 350 ASN A O 1
ATOM 2924 N N . LEU A 1 351 ? -114.989 -10.881 204.478 1.00 75.12 351 LEU A N 1
ATOM 2925 C CA . LEU A 1 351 ? -115.160 -12.283 204.866 1.00 75.12 351 LEU A CA 1
ATOM 2926 C C . LEU A 1 351 ? -114.245 -12.681 206.040 1.00 75.12 351 LEU A C 1
ATOM 2928 O O . LEU A 1 351 ? -114.649 -13.479 206.885 1.00 75.12 351 LEU A O 1
ATOM 2932 N N . THR A 1 352 ? -113.045 -12.101 206.127 1.00 75.31 352 THR A N 1
ATOM 2933 C CA . THR A 1 352 ? -112.107 -12.314 207.243 1.00 75.31 352 THR A CA 1
ATOM 2934 C C . THR A 1 352 ? -112.652 -11.734 208.552 1.00 75.31 352 THR A C 1
ATOM 2936 O O . THR A 1 352 ? -112.562 -12.384 209.593 1.00 75.31 352 THR A O 1
ATOM 2939 N N . GLU A 1 353 ? -113.287 -10.562 208.515 1.00 75.06 353 GLU A N 1
ATOM 2940 C CA . GLU A 1 353 ? -113.913 -9.938 209.689 1.00 75.06 353 GLU A CA 1
ATOM 2941 C C . GLU A 1 353 ? -115.145 -10.731 210.183 1.00 75.06 353 GLU A C 1
ATOM 2943 O O . GLU A 1 353 ? -115.312 -10.974 211.385 1.00 75.06 353 GLU A O 1
ATOM 2948 N N . ILE A 1 354 ? -115.949 -11.264 209.254 1.00 76.12 354 ILE A N 1
ATOM 2949 C CA . ILE A 1 354 ? -117.061 -12.189 209.551 1.00 76.12 354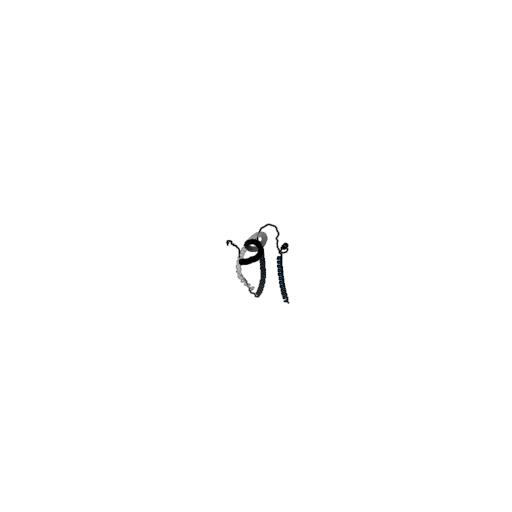 ILE A CA 1
ATOM 2950 C C . ILE A 1 354 ? -116.558 -13.524 210.137 1.00 76.12 354 ILE A C 1
ATOM 2952 O O . ILE A 1 354 ? -117.218 -14.116 210.995 1.00 76.12 354 ILE A O 1
ATOM 2956 N N . LEU A 1 355 ? -115.398 -14.021 209.699 1.00 75.81 355 LEU A N 1
ATOM 2957 C CA . LEU A 1 355 ? -114.787 -15.229 210.266 1.00 75.81 355 LEU A CA 1
ATOM 2958 C C . LEU A 1 355 ? -114.194 -14.975 211.658 1.00 75.81 355 LEU A C 1
ATOM 2960 O O . LEU A 1 355 ? -114.382 -15.808 212.541 1.00 75.81 355 LEU A O 1
ATOM 2964 N N . SER A 1 356 ? -113.554 -13.824 211.878 1.00 75.12 356 SER A N 1
ATOM 2965 C CA . SER A 1 356 ? -113.012 -13.409 213.180 1.00 75.12 356 SER A CA 1
ATOM 2966 C C . SER A 1 356 ? -114.109 -13.310 214.249 1.00 75.12 356 SER A C 1
ATOM 2968 O O . SER A 1 356 ? -114.033 -13.949 215.300 1.00 75.12 356 SER A O 1
ATOM 2970 N N . THR A 1 357 ? -115.201 -12.604 213.940 1.00 75.25 357 THR A N 1
ATOM 2971 C CA . THR A 1 357 ? -116.355 -12.475 214.847 1.00 75.25 357 THR A CA 1
ATOM 2972 C C . THR A 1 357 ? -117.019 -13.822 215.153 1.00 75.25 357 THR A C 1
ATOM 2974 O O . THR A 1 357 ? -117.391 -14.075 216.299 1.00 75.25 357 THR A O 1
ATOM 2977 N N . LYS A 1 358 ? -117.106 -14.740 214.178 1.00 75.88 358 LYS A N 1
ATOM 2978 C CA . LYS A 1 358 ? -117.588 -16.112 214.423 1.00 75.88 358 LYS A CA 1
ATOM 2979 C C . LYS A 1 358 ? -116.618 -16.969 215.237 1.00 75.88 358 LYS A C 1
ATOM 2981 O O . LYS A 1 358 ? -117.086 -17.765 216.046 1.00 75.88 358 LYS A O 1
ATOM 2986 N N . ALA A 1 359 ? -115.307 -16.824 215.049 1.00 74.94 359 ALA A N 1
ATOM 2987 C CA . ALA A 1 359 ? -114.309 -17.564 215.819 1.00 74.94 359 ALA A CA 1
ATOM 2988 C C . ALA A 1 359 ? -114.408 -17.239 217.318 1.00 74.94 359 ALA A C 1
ATOM 2990 O O . ALA A 1 359 ? -114.424 -18.153 218.138 1.00 74.94 359 ALA A O 1
ATOM 2991 N N . HIS A 1 360 ? -114.591 -15.962 217.664 1.00 73.19 360 HIS A N 1
ATOM 2992 C CA . HIS A 1 360 ? -114.705 -15.534 219.059 1.00 73.19 360 HIS A CA 1
ATOM 2993 C C . HIS A 1 360 ? -115.973 -16.085 219.747 1.00 73.19 360 HIS A C 1
ATOM 2995 O O . HIS A 1 360 ? -115.909 -16.581 220.869 1.00 73.19 360 HIS A O 1
ATOM 3001 N N . ILE A 1 361 ? -117.110 -16.123 219.034 1.00 76.25 361 ILE A N 1
ATOM 3002 C CA . ILE A 1 361 ? -118.353 -16.766 219.512 1.00 76.25 361 ILE A CA 1
ATOM 3003 C C . ILE A 1 361 ? -118.161 -18.283 219.712 1.00 76.25 361 ILE A C 1
ATOM 3005 O O . ILE A 1 361 ? -118.724 -18.871 220.634 1.00 76.25 361 ILE A O 1
ATOM 3009 N N . ILE A 1 362 ? -117.357 -18.936 218.864 1.00 75.62 362 ILE A N 1
ATOM 3010 C CA . ILE A 1 362 ? -117.035 -20.365 218.995 1.00 75.62 362 ILE A CA 1
ATOM 3011 C C . ILE A 1 362 ? -116.137 -20.624 220.216 1.00 75.62 362 ILE A C 1
ATOM 3013 O O . ILE A 1 362 ? -116.350 -21.617 220.909 1.00 75.62 362 ILE A O 1
ATOM 3017 N N . GLU A 1 363 ? -115.173 -19.752 220.527 1.00 78.94 363 GLU A N 1
ATOM 3018 C CA . GLU A 1 363 ? -114.391 -19.841 221.772 1.00 78.94 363 GLU A CA 1
ATOM 3019 C C . GLU A 1 363 ? -115.272 -19.690 223.018 1.00 78.94 363 GLU A C 1
ATOM 3021 O O . GLU A 1 363 ? -115.180 -20.509 223.932 1.00 78.94 363 GLU A O 1
ATOM 3026 N N . GLU A 1 364 ? -116.171 -18.703 223.038 1.00 74.12 364 GLU A N 1
ATOM 3027 C CA . GLU A 1 364 ? -117.066 -18.451 224.174 1.00 74.12 364 GLU A CA 1
ATOM 3028 C C . GLU A 1 364 ? -118.041 -19.622 224.419 1.00 74.12 364 GLU A C 1
ATOM 3030 O O . GLU A 1 364 ? -118.239 -20.049 225.560 1.00 74.12 364 GLU A O 1
ATOM 303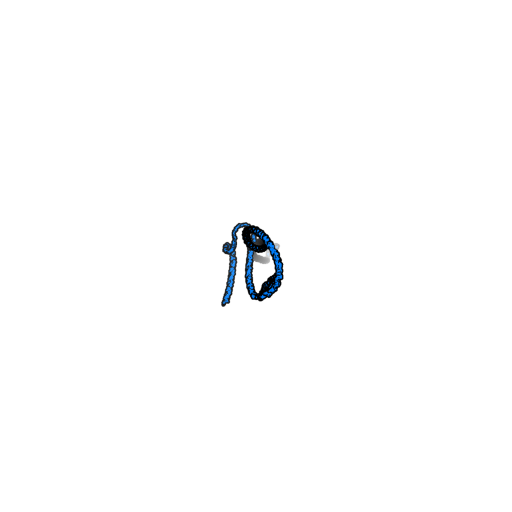5 N N . LEU A 1 365 ? -118.577 -20.225 223.350 1.00 74.62 365 LEU A N 1
ATOM 3036 C CA . LEU A 1 365 ? -119.385 -21.447 223.437 1.00 74.62 365 LEU A CA 1
ATOM 3037 C C . LEU A 1 365 ? -118.567 -22.668 223.885 1.00 74.62 365 LEU A C 1
ATOM 3039 O O . LEU A 1 365 ? -119.055 -23.462 224.691 1.00 74.62 365 LEU A O 1
ATOM 3043 N N . ASN A 1 366 ? -117.327 -22.828 223.411 1.00 75.75 366 ASN A N 1
ATOM 3044 C CA . ASN A 1 366 ? -116.456 -23.924 223.849 1.00 75.75 366 ASN A CA 1
ATOM 3045 C C . ASN A 1 366 ? -116.095 -23.808 225.338 1.00 75.75 366 ASN A C 1
ATOM 3047 O O . ASN A 1 366 ? -116.115 -24.818 226.040 1.00 75.75 366 ASN A O 1
ATOM 3051 N N . ALA A 1 367 ? -115.853 -22.595 225.843 1.00 75.75 367 ALA A N 1
ATOM 3052 C CA . ALA A 1 367 ? -115.613 -22.357 227.265 1.00 75.75 367 ALA A CA 1
ATOM 3053 C C . ALA A 1 367 ? -116.818 -22.777 228.131 1.00 75.75 367 ALA A C 1
ATOM 3055 O O . ALA A 1 367 ? -116.643 -23.455 229.144 1.00 75.75 367 ALA A O 1
ATOM 3056 N N . GLN A 1 368 ? -118.048 -22.455 227.710 1.00 72.75 368 GLN A N 1
ATOM 3057 C CA . GLN A 1 368 ? -119.268 -22.912 228.395 1.00 72.75 368 GLN A CA 1
ATOM 3058 C C . GLN A 1 368 ? -119.430 -24.441 228.331 1.00 72.75 368 GLN A C 1
ATOM 3060 O O . GLN A 1 368 ? -119.768 -25.078 229.329 1.00 72.75 368 GLN A O 1
ATOM 3065 N N . ILE A 1 369 ? -119.140 -25.051 227.177 1.00 74.56 369 ILE A N 1
ATOM 3066 C CA . ILE A 1 369 ? -119.170 -26.509 226.994 1.00 74.56 369 ILE A CA 1
ATOM 3067 C C . ILE A 1 369 ? -118.173 -27.214 227.929 1.00 74.56 369 ILE A C 1
ATOM 3069 O O . ILE A 1 369 ? -118.513 -28.251 228.500 1.00 74.56 369 ILE A O 1
ATOM 3073 N N . ASP A 1 370 ? -116.965 -26.678 228.111 1.00 76.31 370 ASP A N 1
ATOM 3074 C CA . ASP A 1 370 ? -115.947 -27.293 228.970 1.00 76.31 370 ASP A CA 1
ATOM 3075 C C . ASP A 1 370 ? -116.279 -27.179 230.467 1.00 76.31 370 ASP A C 1
ATOM 3077 O O . ASP A 1 370 ? -116.036 -28.137 231.207 1.00 76.31 370 ASP A O 1
ATOM 3081 N N . VAL A 1 371 ? -116.951 -26.104 230.902 1.00 75.69 371 VAL A N 1
ATOM 3082 C CA . VAL A 1 371 ? -117.543 -26.021 232.253 1.00 75.69 371 VAL A CA 1
ATOM 3083 C C . VAL A 1 371 ? -118.578 -27.135 232.460 1.00 75.69 371 VAL A C 1
ATOM 3085 O O . VAL A 1 371 ? -118.452 -27.919 233.403 1.00 75.69 371 VAL A O 1
ATOM 3088 N N . PHE A 1 372 ? -119.540 -27.297 231.542 1.00 73.06 372 PHE A N 1
ATOM 3089 C CA . PHE A 1 372 ? -120.551 -28.359 231.654 1.00 73.06 372 PHE A CA 1
ATOM 3090 C C . PHE A 1 372 ? -119.954 -29.777 231.577 1.00 73.06 372 PHE A C 1
ATOM 3092 O O . PHE A 1 372 ? -120.437 -30.689 232.257 1.00 73.06 372 PHE A O 1
ATOM 3099 N N . LYS A 1 373 ? -118.878 -29.997 230.803 1.00 74.50 373 LYS A N 1
ATOM 3100 C CA . LYS A 1 373 ? -118.122 -31.266 230.830 1.00 74.50 373 LYS A CA 1
ATOM 3101 C C . LYS A 1 373 ? -117.511 -31.521 232.207 1.00 74.50 373 LYS A C 1
ATOM 3103 O O . LYS A 1 373 ? -117.542 -32.661 232.672 1.00 74.50 373 LYS A O 1
ATOM 3108 N N . GLN A 1 374 ? -116.961 -30.494 232.855 1.00 72.38 374 GLN A N 1
ATOM 3109 C CA . GLN A 1 374 ? -116.312 -30.630 234.157 1.00 72.38 374 GLN A CA 1
ATOM 3110 C C . GLN A 1 374 ? -117.325 -30.970 235.262 1.00 72.38 374 GLN A C 1
ATOM 3112 O O . GLN A 1 374 ? -117.086 -31.912 236.020 1.00 72.38 374 GLN A O 1
ATOM 3117 N N . GLU A 1 375 ? -118.487 -30.308 235.281 1.00 71.38 375 GLU A N 1
ATOM 3118 C CA . GLU A 1 375 ? -119.617 -30.647 236.166 1.00 71.38 375 GLU A CA 1
ATOM 3119 C C . GLU A 1 375 ? -120.169 -32.060 235.901 1.00 71.38 375 GLU A C 1
ATOM 3121 O O . GLU A 1 375 ? -120.455 -32.822 236.826 1.00 71.38 375 GLU A O 1
ATOM 3126 N N . THR A 1 376 ? -120.260 -32.462 234.629 1.00 70.38 376 THR A N 1
ATOM 3127 C CA . THR A 1 376 ? -120.681 -33.825 234.264 1.00 70.38 376 THR A CA 1
ATOM 3128 C C . THR A 1 376 ? -119.663 -34.870 234.738 1.00 70.38 376 THR A C 1
ATOM 3130 O O . THR A 1 376 ? -120.045 -35.955 235.181 1.00 70.38 376 THR A O 1
ATOM 3133 N N . SER A 1 377 ? -118.362 -34.561 234.686 1.00 75.19 377 SER A N 1
ATOM 3134 C CA . SER A 1 377 ? -117.300 -35.477 235.119 1.00 75.19 377 SER A CA 1
ATOM 3135 C C . SER A 1 377 ? -117.287 -35.682 236.633 1.00 75.19 377 SER A C 1
ATOM 3137 O O . SER A 1 377 ? -117.159 -36.823 237.080 1.00 75.19 377 SER A O 1
ATOM 3139 N N . THR A 1 378 ? -117.445 -34.620 237.432 1.00 72.38 378 THR A N 1
ATOM 3140 C CA . THR A 1 378 ? -117.511 -34.746 238.898 1.00 72.38 378 THR A CA 1
ATOM 3141 C C . THR A 1 378 ? -118.735 -35.559 239.322 1.00 72.38 378 THR A C 1
ATOM 3143 O O . THR A 1 378 ? -118.596 -36.494 240.111 1.00 72.38 378 THR A O 1
ATOM 3146 N N . PHE A 1 379 ? -119.897 -35.314 238.708 1.00 72.38 379 PHE A N 1
ATOM 3147 C CA . PHE A 1 379 ? -121.114 -36.100 238.939 1.00 72.38 379 PHE A CA 1
ATOM 3148 C C . PHE A 1 379 ? -120.952 -37.590 238.563 1.00 72.38 379 PHE A C 1
ATOM 3150 O O . PHE A 1 379 ? -121.419 -38.481 239.278 1.00 72.38 379 PHE A O 1
ATOM 3157 N N . ILE A 1 380 ? -120.247 -37.894 237.464 1.00 70.81 380 ILE A N 1
ATOM 3158 C CA . ILE A 1 380 ? -119.939 -39.277 237.056 1.00 70.81 380 ILE A CA 1
ATOM 3159 C C . ILE A 1 380 ? -119.033 -39.982 238.074 1.00 70.81 380 ILE A C 1
ATOM 3161 O O . ILE A 1 380 ? -119.263 -41.158 238.373 1.00 70.81 380 ILE A O 1
ATOM 3165 N N . ASP A 1 381 ? -118.020 -39.308 238.618 1.00 66.44 381 ASP A N 1
ATOM 3166 C CA . ASP A 1 381 ? -117.096 -39.938 239.566 1.00 66.44 381 ASP A CA 1
ATOM 3167 C C . ASP A 1 381 ? -117.681 -40.069 240.986 1.00 66.44 381 ASP A C 1
ATOM 3169 O O . ASP A 1 381 ? -117.433 -41.088 241.641 1.00 66.44 381 ASP A O 1
ATOM 3173 N N . GLU A 1 382 ? -118.567 -39.164 241.423 1.00 66.56 382 GLU A N 1
ATOM 3174 C CA . GLU A 1 382 ? -119.415 -39.388 242.607 1.00 66.56 382 GLU A CA 1
ATOM 3175 C C . GLU A 1 382 ? -120.317 -40.620 242.427 1.00 66.56 382 GLU A C 1
ATOM 3177 O O . GLU A 1 382 ? -120.367 -41.505 243.293 1.00 66.56 382 GLU A O 1
ATOM 3182 N N . LYS A 1 383 ? -120.970 -40.748 241.262 1.00 66.38 383 LYS A N 1
ATOM 3183 C CA . LYS A 1 383 ? -121.795 -41.920 240.943 1.00 66.38 383 LYS A CA 1
ATOM 3184 C C . LYS A 1 383 ? -120.970 -43.212 240.942 1.00 66.38 383 LYS A C 1
ATOM 3186 O O . LYS A 1 383 ? -121.384 -44.200 241.551 1.00 66.38 383 LYS A O 1
ATOM 3191 N N . ARG A 1 384 ? -119.773 -43.211 240.345 1.00 67.81 384 ARG A N 1
ATOM 3192 C CA . ARG A 1 384 ? -118.841 -44.358 240.362 1.00 67.81 384 ARG A CA 1
ATOM 3193 C C . ARG A 1 384 ? -118.368 -44.716 241.770 1.00 67.81 384 ARG A C 1
ATOM 3195 O O . ARG A 1 384 ? -118.175 -45.898 242.058 1.00 67.81 384 ARG A O 1
ATOM 3202 N N . ALA A 1 385 ? -118.186 -43.740 242.660 1.00 62.81 385 ALA A N 1
ATOM 3203 C CA . ALA A 1 385 ? -117.873 -44.004 244.064 1.00 62.81 385 ALA A CA 1
ATOM 3204 C C . ALA A 1 385 ? -119.033 -44.725 244.781 1.00 62.81 385 ALA A C 1
ATOM 3206 O O . ALA A 1 385 ? -118.791 -45.619 245.597 1.00 62.81 385 ALA A O 1
ATOM 3207 N N . HIS A 1 386 ? -120.283 -44.406 244.428 1.00 65.38 386 HIS A N 1
ATOM 3208 C CA . HIS A 1 386 ? -121.466 -45.145 244.877 1.00 65.38 386 HIS A CA 1
ATOM 3209 C C . HIS A 1 386 ? -121.558 -46.553 244.262 1.00 65.38 386 HIS A C 1
ATOM 3211 O O . HIS A 1 386 ? -121.737 -47.531 244.990 1.00 65.38 386 HIS A O 1
ATOM 3217 N N . GLU A 1 387 ? -121.360 -46.693 242.949 1.00 61.31 387 GLU A N 1
ATOM 3218 C CA . GLU A 1 387 ? -121.390 -47.988 242.249 1.00 61.31 387 GLU A CA 1
ATOM 3219 C C . GLU A 1 387 ? -120.308 -48.953 242.772 1.00 61.31 387 GLU A C 1
ATOM 3221 O O . GLU A 1 387 ? -120.578 -50.139 242.964 1.00 61.31 387 GLU A O 1
ATOM 3226 N N . ARG A 1 388 ? -119.109 -48.458 243.121 1.00 61.69 388 ARG A N 1
ATOM 3227 C CA . ARG A 1 388 ? -118.043 -49.268 243.748 1.00 61.69 388 ARG A CA 1
ATOM 3228 C C . ARG A 1 388 ? -118.436 -49.845 245.114 1.00 61.69 388 ARG A C 1
ATOM 3230 O O . ARG A 1 388 ? -117.999 -50.951 245.425 1.00 61.69 388 ARG A O 1
ATOM 3237 N N . LYS A 1 389 ? -119.282 -49.158 245.896 1.00 57.25 389 LYS A N 1
ATOM 3238 C CA . LYS A 1 389 ? -119.839 -49.686 247.161 1.00 57.25 389 LYS A CA 1
ATOM 3239 C C . LYS A 1 389 ? -120.905 -50.768 246.927 1.00 57.25 389 LYS A C 1
ATOM 3241 O O . LYS A 1 389 ? -121.060 -51.649 247.765 1.00 57.25 389 LYS A O 1
ATOM 3246 N N . GLY A 1 390 ? -121.609 -50.737 245.792 1.00 57.12 390 GLY A N 1
ATOM 3247 C CA . GLY A 1 390 ? -122.535 -51.803 245.382 1.00 57.12 390 GLY A CA 1
ATOM 3248 C C . GLY A 1 390 ? -121.838 -53.018 244.752 1.00 57.12 390 GLY A C 1
ATOM 3249 O O . GLY A 1 390 ? -122.263 -54.156 244.945 1.00 57.12 390 GLY A O 1
ATOM 3250 N N . ALA A 1 391 ? -120.737 -52.804 244.027 1.00 56.25 391 ALA A N 1
ATOM 3251 C CA . ALA A 1 391 ? -120.023 -53.858 243.303 1.00 56.25 391 ALA A CA 1
ATOM 3252 C C . ALA A 1 391 ? -119.340 -54.895 244.217 1.00 56.25 391 ALA A C 1
ATOM 3254 O O . ALA A 1 391 ? -119.218 -56.062 243.838 1.00 56.25 391 ALA A O 1
ATOM 3255 N N . THR A 1 392 ? -118.911 -54.503 245.421 1.00 62.56 392 THR A N 1
ATOM 3256 C CA . THR A 1 392 ? -118.431 -55.442 246.450 1.00 62.56 392 THR A CA 1
ATOM 3257 C C . THR A 1 392 ? -119.567 -56.317 246.977 1.00 62.56 392 THR A C 1
ATOM 3259 O O . THR A 1 392 ? -119.419 -57.535 246.998 1.00 62.56 392 THR A O 1
ATOM 3262 N N . LEU A 1 393 ? -120.727 -55.724 247.282 1.00 58.75 393 LEU A N 1
ATOM 3263 C CA . LEU A 1 393 ? -121.929 -56.437 247.735 1.00 58.75 393 LEU A CA 1
ATOM 3264 C C . LEU A 1 393 ? -122.421 -57.469 246.695 1.00 58.75 393 LEU A C 1
ATOM 3266 O O . LEU A 1 393 ? -122.793 -58.588 247.038 1.00 58.75 393 LEU A O 1
ATOM 3270 N N . MET A 1 394 ? -122.348 -57.127 245.403 1.00 58.00 394 MET A N 1
ATOM 3271 C CA . MET A 1 394 ? -122.654 -58.050 244.300 1.00 58.00 394 MET A CA 1
ATOM 3272 C C . MET A 1 394 ? -121.663 -59.216 244.163 1.00 58.00 394 MET A C 1
ATOM 3274 O O . MET A 1 394 ? -122.061 -60.288 243.710 1.00 58.00 394 MET A O 1
ATOM 3278 N N . LYS A 1 395 ? -120.384 -59.058 244.536 1.00 60.78 395 LYS A N 1
ATOM 3279 C CA . LYS A 1 395 ? -119.399 -60.151 244.415 1.00 60.78 395 LYS A CA 1
ATOM 3280 C C . LYS A 1 395 ? -119.629 -61.280 245.418 1.00 60.78 395 LYS A C 1
ATOM 3282 O O . LYS A 1 395 ? -119.382 -62.431 245.057 1.00 60.78 395 LYS A O 1
ATOM 3287 N N . ASP A 1 396 ? -120.152 -60.981 246.605 1.00 56.28 396 ASP A N 1
ATOM 3288 C CA . ASP A 1 396 ? -120.556 -62.013 247.569 1.00 56.28 396 ASP A CA 1
ATOM 3289 C C . ASP A 1 396 ? -121.782 -62.800 247.071 1.00 56.28 396 ASP A C 1
ATOM 3291 O O . ASP A 1 396 ? -121.800 -64.029 247.154 1.00 56.28 396 ASP A O 1
ATOM 3295 N N . LEU A 1 397 ? -122.752 -62.124 246.441 1.00 59.31 397 LEU A N 1
ATOM 3296 C CA . LEU A 1 397 ? -123.920 -62.767 245.821 1.00 59.31 397 LEU A CA 1
ATOM 3297 C C . LEU A 1 397 ? -123.549 -63.613 244.590 1.00 59.31 397 LEU A C 1
ATOM 3299 O O . LEU A 1 397 ? -123.964 -64.766 244.473 1.00 59.31 397 LEU A O 1
ATOM 3303 N N . GLN A 1 398 ? -122.721 -63.095 243.675 1.00 55.50 398 GLN A N 1
ATOM 3304 C CA . GLN A 1 398 ? -122.368 -63.803 242.434 1.00 55.50 398 GLN A CA 1
ATOM 3305 C C . GLN A 1 398 ? -121.637 -65.132 242.700 1.00 55.50 398 GLN A C 1
ATOM 3307 O O . GLN A 1 398 ? -121.742 -66.074 241.907 1.00 55.50 398 GLN A O 1
ATOM 3312 N N . LYS A 1 399 ? -120.928 -65.235 243.832 1.00 62.38 399 LYS A N 1
ATOM 3313 C CA . LYS A 1 399 ? -120.230 -66.454 244.265 1.00 62.38 399 LYS A CA 1
ATOM 3314 C C . LYS A 1 399 ? -121.186 -67.594 244.646 1.00 62.38 399 LYS A C 1
ATOM 3316 O O . LYS A 1 399 ? -120.766 -68.746 244.621 1.00 62.38 399 LYS A O 1
ATOM 3321 N N . GLN A 1 400 ? -122.456 -67.293 244.937 1.00 55.81 400 GLN A N 1
ATOM 3322 C CA . GLN A 1 400 ? -123.508 -68.289 245.172 1.00 55.81 400 GLN A CA 1
ATOM 3323 C C . GLN A 1 400 ? -124.092 -68.849 243.858 1.00 55.81 400 GLN A C 1
ATOM 3325 O O . GLN A 1 400 ? -124.467 -70.017 243.802 1.00 55.81 400 GLN A O 1
ATOM 3330 N N . LEU A 1 401 ? -124.149 -68.049 242.783 1.00 61.59 401 LEU A N 1
ATOM 3331 C CA . LEU A 1 401 ? -124.925 -68.384 241.578 1.00 61.59 401 LEU A CA 1
ATOM 3332 C C . LEU A 1 401 ? -124.245 -69.393 240.634 1.00 61.59 401 LEU A C 1
ATOM 3334 O O . LEU A 1 401 ? -124.908 -70.252 240.053 1.00 61.59 401 LEU A O 1
ATOM 3338 N N . ASN A 1 402 ? -122.923 -69.321 240.461 1.00 59.41 402 ASN A N 1
ATOM 3339 C CA . ASN A 1 402 ? -122.224 -70.165 239.477 1.00 59.41 402 ASN A CA 1
ATOM 3340 C C . ASN A 1 402 ? -122.031 -71.634 239.912 1.00 59.41 402 ASN A C 1
ATOM 3342 O O . ASN A 1 402 ? -121.430 -72.409 239.170 1.00 59.41 402 ASN A O 1
ATOM 3346 N N . ALA A 1 403 ? -122.610 -72.039 241.046 1.00 55.69 403 ALA A N 1
ATOM 3347 C CA . ALA A 1 403 ? -122.808 -73.444 241.400 1.00 55.69 403 ALA A CA 1
ATOM 3348 C C . ALA A 1 403 ? -123.834 -74.168 240.490 1.00 55.69 403 ALA A C 1
ATOM 3350 O O . ALA A 1 403 ? -123.866 -75.395 240.470 1.00 55.69 403 ALA A O 1
ATOM 3351 N N . GLU A 1 404 ? -124.658 -73.437 239.724 1.00 50.19 404 GLU A N 1
ATOM 3352 C CA . GLU A 1 404 ? -125.764 -74.012 238.938 1.00 50.19 404 GLU A CA 1
ATOM 3353 C C . GLU A 1 404 ? -125.452 -74.340 237.461 1.00 50.19 404 GLU A C 1
ATOM 3355 O O . GLU A 1 404 ? -125.753 -75.432 236.973 1.00 50.19 404 GLU A O 1
ATOM 3360 N N . LYS A 1 405 ? -124.971 -73.362 236.677 1.00 55.22 405 LYS A N 1
ATOM 3361 C CA . LYS A 1 405 ? -125.468 -73.247 235.286 1.00 55.22 405 LYS A CA 1
ATOM 3362 C C . LYS A 1 405 ? -124.805 -74.080 234.186 1.00 55.22 405 LYS A C 1
ATOM 3364 O O . LYS A 1 405 ? -125.448 -74.276 233.156 1.00 55.22 405 LYS A O 1
ATOM 3369 N N . LYS A 1 406 ? -123.611 -74.666 234.363 1.00 56.03 406 LYS A N 1
ATOM 3370 C CA . LYS A 1 406 ? -123.012 -75.530 233.307 1.00 56.03 406 LYS A CA 1
ATOM 3371 C C . LYS A 1 406 ? -123.666 -76.920 233.161 1.00 56.03 406 LYS A C 1
ATOM 3373 O O . LYS A 1 406 ? -123.192 -77.762 232.407 1.00 56.03 406 LYS A O 1
ATOM 3378 N N . LYS A 1 407 ? -124.796 -77.109 233.845 1.00 50.16 407 LYS A N 1
ATOM 3379 C CA . LYS A 1 407 ? -125.751 -78.222 233.781 1.00 50.16 407 LYS A CA 1
ATOM 3380 C C . LYS A 1 407 ? -126.592 -78.274 232.489 1.00 50.16 407 LYS A C 1
ATOM 3382 O O . LYS A 1 407 ? -127.135 -79.335 232.202 1.00 50.16 407 LYS A O 1
ATOM 3387 N N . ASN A 1 408 ? -126.754 -77.162 231.752 1.00 49.31 408 ASN A N 1
ATOM 3388 C CA . ASN A 1 408 ? -127.971 -76.967 230.941 1.00 49.31 408 ASN A CA 1
ATOM 3389 C C . ASN A 1 408 ? -127.887 -77.196 229.413 1.00 49.31 408 ASN A C 1
ATOM 3391 O O . ASN A 1 408 ? -128.735 -77.903 228.876 1.00 49.31 408 ASN A O 1
ATOM 3395 N N . GLU A 1 409 ? -126.921 -76.620 228.686 1.00 53.91 409 GLU A N 1
ATOM 3396 C CA . GLU A 1 409 ? -126.934 -76.596 227.200 1.00 53.91 409 GLU A CA 1
ATOM 3397 C C . GLU A 1 409 ? -126.361 -77.871 226.558 1.00 53.91 409 GLU A C 1
ATOM 3399 O O . GLU A 1 409 ? -125.408 -77.876 225.786 1.00 53.91 409 GLU A O 1
ATOM 3404 N N . ARG A 1 410 ? -126.999 -78.992 226.906 1.00 52.66 410 ARG A N 1
ATOM 3405 C CA . ARG A 1 410 ? -126.829 -80.326 226.312 1.00 52.66 410 ARG A CA 1
ATOM 3406 C C . ARG A 1 410 ? -127.955 -80.643 225.310 1.00 52.66 410 ARG A C 1
ATOM 3408 O O . ARG A 1 410 ? -128.307 -81.802 225.120 1.00 52.66 410 ARG A O 1
ATOM 3415 N N . MET A 1 411 ? -128.567 -79.604 224.745 1.00 39.44 411 MET A N 1
ATOM 3416 C CA . MET A 1 411 ? -129.722 -79.632 223.843 1.00 39.44 411 MET A CA 1
ATOM 3417 C C . MET A 1 411 ? -129.532 -78.578 222.750 1.00 39.44 411 MET A C 1
ATOM 3419 O O . MET A 1 411 ? -128.845 -77.590 222.982 1.00 39.44 411 MET A O 1
ATOM 3423 N N . GLN A 1 412 ? -130.179 -78.793 221.602 1.00 51.66 412 GLN A N 1
ATOM 3424 C CA . GLN A 1 412 ? -130.034 -78.009 220.368 1.00 51.66 412 GLN A CA 1
ATOM 3425 C C . GLN A 1 412 ? -128.602 -78.044 219.771 1.00 51.66 412 GLN A C 1
ATOM 3427 O O . GLN A 1 412 ? -127.886 -77.053 219.798 1.00 51.66 412 GLN A O 1
ATOM 3432 N N . GLU A 1 413 ? -128.042 -79.150 219.267 1.00 47.25 413 GLU A N 1
ATOM 3433 C CA . GLU A 1 413 ? -128.615 -80.404 218.737 1.00 47.25 413 GLU A CA 1
ATOM 3434 C C . GLU A 1 413 ? -129.650 -80.225 217.600 1.00 47.25 413 GLU A C 1
ATOM 3436 O O . GLU A 1 413 ? -130.430 -79.285 217.606 1.00 47.25 413 GLU A O 1
ATOM 3441 N N . LYS A 1 414 ? -129.691 -81.158 216.638 1.00 46.97 414 LYS A N 1
ATOM 3442 C CA . LYS A 1 414 ? -130.760 -81.314 215.628 1.00 46.97 414 LYS A CA 1
ATOM 3443 C C . LYS A 1 414 ? -131.324 -80.017 215.002 1.00 46.97 414 LYS A C 1
ATOM 3445 O O . LYS A 1 414 ? -132.403 -79.568 215.380 1.00 46.97 414 LYS A O 1
ATOM 3450 N N . LEU A 1 415 ? -130.713 -79.566 213.907 1.00 43.41 415 LEU A N 1
ATOM 3451 C CA . LEU A 1 415 ? -131.449 -79.375 212.647 1.00 43.41 415 LEU A CA 1
ATOM 3452 C C . LEU A 1 415 ? -130.478 -79.223 211.469 1.00 43.41 415 LEU A C 1
ATOM 3454 O O . LEU A 1 415 ? -129.530 -78.453 211.568 1.00 43.41 415 LEU A O 1
ATOM 3458 N N . THR A 1 416 ? -130.750 -79.967 210.388 1.00 41.97 416 THR A N 1
ATOM 3459 C CA . THR A 1 416 ? -130.307 -79.726 208.995 1.00 41.97 416 THR A CA 1
ATOM 3460 C C . THR A 1 416 ? -128.876 -79.183 208.840 1.00 41.97 416 THR A C 1
ATOM 3462 O O . THR A 1 416 ? -128.658 -77.977 208.884 1.00 41.97 416 THR A O 1
ATOM 3465 N N . GLU A 1 417 ? -127.833 -80.008 208.707 1.00 47.97 417 GLU A N 1
ATOM 3466 C CA . GLU A 1 417 ? -127.710 -81.146 207.772 1.00 47.97 417 GLU A CA 1
ATOM 3467 C C . GLU A 1 417 ? -127.925 -80.713 206.308 1.00 47.97 417 GLU A C 1
ATOM 3469 O O . GLU A 1 417 ? -128.977 -80.174 205.975 1.00 47.97 417 GLU A O 1
ATOM 3474 N N . LEU A 1 418 ? -126.945 -81.052 205.455 1.00 39.28 418 LEU A N 1
ATOM 3475 C CA . LEU A 1 418 ? -126.926 -80.954 203.983 1.00 39.28 418 LEU A CA 1
ATOM 3476 C C . LEU A 1 418 ? -126.827 -79.539 203.358 1.00 39.28 418 LEU A C 1
ATOM 3478 O O . LEU A 1 418 ? -127.584 -78.649 203.718 1.00 39.28 418 LEU A O 1
ATOM 3482 N N . LEU A 1 419 ? -125.995 -79.248 202.341 1.00 37.22 419 LEU A N 1
ATOM 3483 C CA . LEU A 1 419 ? -124.750 -79.818 201.755 1.00 37.22 419 LEU A CA 1
ATOM 3484 C C . LEU A 1 419 ? -124.162 -78.708 200.823 1.00 37.22 419 LEU A C 1
ATOM 3486 O O . LEU A 1 419 ? -124.953 -78.007 200.202 1.00 37.22 419 LEU A O 1
ATOM 3490 N N . SER A 1 420 ? -122.857 -78.500 200.561 1.00 47.53 420 SER A N 1
ATOM 3491 C CA . SER A 1 420 ? -121.584 -78.866 201.230 1.00 47.53 420 SER A CA 1
ATOM 3492 C C . SER A 1 420 ? -120.356 -78.308 200.451 1.00 47.53 420 SER A C 1
ATOM 3494 O O . SER A 1 420 ? -120.354 -78.409 199.228 1.00 47.53 420 SER A O 1
ATOM 3496 N N . GLY A 1 421 ? -119.288 -77.858 201.141 1.00 36.31 421 GLY A N 1
ATOM 3497 C CA . GLY A 1 421 ? -117.937 -77.519 200.598 1.00 36.31 421 GLY A CA 1
ATOM 3498 C C . GLY A 1 421 ? -117.667 -76.001 200.417 1.00 36.31 421 GLY A C 1
ATOM 3499 O O . GLY A 1 421 ? -118.526 -75.326 199.866 1.00 36.31 421 GLY A O 1
ATOM 3500 N N . ASP A 1 422 ? -116.646 -75.328 200.992 1.00 43.16 422 ASP A N 1
ATOM 3501 C CA . ASP A 1 422 ? -115.148 -75.436 200.986 1.00 43.16 422 ASP A CA 1
ATOM 3502 C C . ASP A 1 422 ? -114.459 -75.008 199.660 1.00 43.16 422 ASP A C 1
ATOM 3504 O O . ASP A 1 422 ? -114.903 -75.444 198.606 1.00 43.16 422 ASP A O 1
ATOM 3508 N N . LYS A 1 423 ? -113.350 -74.222 199.601 1.00 42.91 423 LYS A N 1
ATOM 3509 C CA . LYS A 1 423 ? -112.559 -73.416 200.593 1.00 42.91 423 LYS A CA 1
ATOM 3510 C C . LYS A 1 423 ? -111.669 -72.334 199.868 1.00 42.91 423 LYS A C 1
ATOM 3512 O O . LYS A 1 423 ? -111.927 -72.071 198.700 1.00 42.91 423 LYS A O 1
ATOM 3517 N N . ALA A 1 424 ? -110.681 -71.667 200.513 1.00 45.19 424 ALA A N 1
ATOM 3518 C CA . ALA A 1 424 ? -110.153 -70.315 200.130 1.00 45.19 424 ALA A CA 1
ATOM 3519 C C . ALA A 1 424 ? -108.604 -70.089 199.901 1.00 45.19 424 ALA A C 1
ATOM 3521 O O . ALA A 1 424 ? -107.815 -70.874 200.415 1.00 45.19 424 ALA A O 1
ATOM 3522 N N . ALA A 1 425 ? -108.229 -68.928 199.281 1.00 46.59 425 ALA A N 1
ATOM 3523 C CA . ALA A 1 425 ? -107.100 -67.955 199.567 1.00 46.59 425 ALA A CA 1
ATOM 3524 C C . ALA A 1 425 ? -105.630 -67.959 198.938 1.00 46.59 425 ALA A C 1
ATOM 3526 O O . ALA A 1 425 ? -105.066 -69.026 198.733 1.00 46.59 425 ALA A O 1
ATOM 3527 N N . LEU A 1 426 ? -105.022 -66.727 198.794 1.00 45.91 426 LEU A N 1
ATOM 3528 C CA . LEU A 1 426 ? -103.577 -66.208 198.864 1.00 45.91 426 LEU A CA 1
ATOM 3529 C C . LEU A 1 426 ? -102.535 -65.962 197.657 1.00 45.91 426 LEU A C 1
ATOM 3531 O O . LEU A 1 426 ? -102.224 -66.907 196.944 1.00 45.91 426 LEU A O 1
ATOM 3535 N N . ASP A 1 427 ? -101.968 -64.708 197.546 1.00 47.19 427 ASP A N 1
ATOM 3536 C CA . ASP A 1 427 ? -100.614 -64.008 197.247 1.00 47.19 427 ASP A CA 1
ATOM 3537 C C . ASP A 1 427 ? -99.503 -64.381 196.147 1.00 47.19 427 ASP A C 1
ATOM 3539 O O . ASP A 1 427 ? -99.526 -65.513 195.676 1.00 47.19 427 ASP A O 1
ATOM 3543 N N . ASP A 1 428 ? -98.399 -63.627 195.747 1.00 48.38 428 ASP A N 1
ATOM 3544 C CA . ASP A 1 428 ? -98.022 -62.171 195.417 1.00 48.38 428 ASP A CA 1
ATOM 3545 C C . ASP A 1 428 ? -96.509 -61.868 194.879 1.00 48.38 428 ASP A C 1
ATOM 3547 O O . ASP A 1 428 ? -95.640 -62.725 195.035 1.00 48.38 428 ASP A O 1
ATOM 3551 N N . LEU A 1 429 ? -96.181 -60.650 194.311 1.00 50.53 429 LEU A N 1
ATOM 3552 C CA . LEU A 1 429 ? -94.894 -59.826 194.036 1.00 50.53 429 LEU A CA 1
ATOM 3553 C C . LEU A 1 429 ? -93.789 -60.037 192.863 1.00 50.53 429 LEU A C 1
ATOM 3555 O O . LEU A 1 429 ? -93.869 -61.035 192.157 1.00 50.53 429 LEU A O 1
ATOM 3559 N N . PHE A 1 430 ? -92.817 -59.081 192.531 1.00 45.53 430 PHE A N 1
ATOM 3560 C CA . PHE A 1 430 ? -92.261 -58.762 191.106 1.00 45.53 430 PHE A CA 1
ATOM 3561 C C . PHE A 1 430 ? -90.811 -58.127 190.674 1.00 45.53 430 PHE A C 1
ATOM 3563 O O . PHE A 1 430 ? -90.201 -57.530 191.562 1.00 45.53 430 PHE A O 1
ATOM 3570 N N . TYR A 1 431 ? -90.317 -58.154 189.333 1.00 46.59 431 TYR A N 1
ATOM 3571 C CA . TYR A 1 431 ? -89.188 -57.355 188.542 1.00 46.59 431 TYR A CA 1
ATOM 3572 C C . TYR A 1 431 ? -88.961 -57.417 186.887 1.00 46.59 431 TYR A C 1
ATOM 3574 O O . TYR A 1 431 ? -89.910 -57.859 186.247 1.00 46.59 431 TYR A O 1
ATOM 3582 N N . ILE A 1 432 ? -87.843 -56.940 186.143 1.00 55.75 432 ILE A N 1
ATOM 3583 C CA . ILE A 1 432 ? -87.702 -56.472 184.616 1.00 55.75 432 ILE A CA 1
ATOM 3584 C C . ILE A 1 432 ? -86.357 -56.600 183.619 1.00 55.75 432 ILE A C 1
ATOM 3586 O O . ILE A 1 432 ? -85.319 -56.949 184.174 1.00 55.75 432 ILE A O 1
ATOM 3590 N N . PRO A 1 433 ? -86.287 -56.306 182.213 1.00 60.25 433 PRO A N 1
ATOM 3591 C CA . PRO A 1 433 ? -85.201 -56.610 181.091 1.00 60.25 433 PRO A CA 1
ATOM 3592 C C . PRO A 1 433 ? -84.730 -55.620 179.824 1.00 60.25 433 PRO A C 1
ATOM 3594 O O . PRO A 1 433 ? -85.119 -54.456 179.875 1.00 60.25 433 PRO A O 1
ATOM 3597 N N . LYS A 1 434 ? -83.909 -55.982 178.706 1.00 50.69 434 LYS A N 1
ATOM 3598 C CA . LYS A 1 434 ? -83.318 -55.143 177.470 1.00 50.69 434 LYS A CA 1
ATOM 3599 C C . LYS A 1 434 ? -82.549 -55.791 176.139 1.00 50.69 434 LYS A C 1
ATOM 3601 O O . LYS A 1 434 ? -82.071 -56.894 176.362 1.00 50.69 434 LYS A O 1
ATOM 3606 N N . THR A 1 435 ? -82.308 -55.171 174.873 1.00 49.97 435 THR A N 1
ATOM 3607 C CA . THR A 1 435 ? -81.455 -55.620 173.578 1.00 49.97 435 THR A CA 1
ATOM 3608 C C . THR A 1 435 ? -81.227 -54.715 172.199 1.00 49.97 435 THR A C 1
ATOM 3610 O O . THR A 1 435 ? -82.033 -53.803 172.052 1.00 49.97 435 THR A O 1
ATOM 3613 N N . ASP A 1 436 ? -80.291 -54.974 171.150 1.00 50.00 436 ASP A N 1
ATOM 3614 C CA . ASP A 1 436 ? -79.822 -54.119 169.881 1.00 50.00 436 ASP A CA 1
ATOM 3615 C C . ASP A 1 436 ? -79.125 -54.731 168.475 1.00 50.00 436 ASP A C 1
ATOM 3617 O O . ASP A 1 436 ? -78.732 -55.893 168.538 1.00 50.00 436 ASP A O 1
ATOM 3621 N N . GLY A 1 437 ? -78.864 -54.043 167.244 1.00 48.81 437 GLY A N 1
ATOM 3622 C CA . GLY A 1 437 ? -77.939 -54.417 165.982 1.00 48.81 437 GLY A CA 1
ATOM 3623 C C . GLY A 1 437 ? -78.021 -53.857 164.402 1.00 48.81 437 GLY A C 1
ATOM 3624 O O . GLY A 1 437 ? -79.092 -53.350 164.091 1.00 48.81 437 GLY A O 1
ATOM 3625 N N . SER A 1 438 ? -77.010 -53.907 163.381 1.00 50.50 438 SER A N 1
ATOM 3626 C CA . SER A 1 438 ? -77.034 -53.529 161.808 1.00 50.50 438 SER A CA 1
ATOM 3627 C C . SER A 1 438 ? -75.760 -53.646 160.714 1.00 50.50 438 SER A C 1
ATOM 3629 O O . SER A 1 438 ? -74.655 -53.791 161.236 1.00 50.50 438 SER A O 1
ATOM 3631 N N . ARG A 1 439 ? -75.819 -53.567 159.275 1.00 49.69 439 ARG A N 1
ATOM 3632 C CA . ARG A 1 439 ? -74.754 -53.403 158.056 1.00 49.69 439 ARG A CA 1
ATOM 3633 C C . ARG A 1 439 ? -75.229 -53.539 156.468 1.00 49.69 439 ARG A C 1
ATOM 3635 O O . ARG A 1 439 ? -76.423 -53.790 156.398 1.00 49.69 439 ARG A O 1
ATOM 3642 N N . GLN A 1 440 ? -74.618 -53.526 155.169 1.00 49.31 440 GLN A N 1
ATOM 3643 C CA . GLN A 1 440 ? -73.450 -53.079 154.170 1.00 49.31 440 GLN A CA 1
ATOM 3644 C C . GLN A 1 440 ? -73.562 -53.665 152.600 1.00 49.31 440 GLN A C 1
ATOM 3646 O O . GLN A 1 440 ? -74.411 -54.545 152.562 1.00 49.31 440 GLN A O 1
ATOM 3651 N N . GLY A 1 441 ? -72.981 -53.507 151.293 1.00 49.62 441 GLY A N 1
ATOM 3652 C CA . GLY A 1 441 ? -72.040 -52.793 150.209 1.00 49.62 441 GLY A CA 1
ATOM 3653 C C . GLY A 1 441 ? -71.817 -53.584 148.750 1.00 49.62 441 GLY A C 1
ATOM 3654 O O . GLY A 1 441 ? -72.303 -54.707 148.816 1.00 49.62 441 GLY A O 1
ATOM 3655 N N . ASP A 1 442 ? -71.200 -53.391 147.468 1.00 60.59 442 ASP A N 1
ATOM 3656 C CA . ASP A 1 442 ? -70.558 -52.426 146.371 1.00 60.59 442 ASP A CA 1
ATOM 3657 C C . ASP A 1 442 ? -70.077 -52.997 144.846 1.00 60.59 442 ASP A C 1
ATOM 3659 O O . ASP A 1 442 ? -70.081 -54.220 144.720 1.00 60.59 442 ASP A O 1
ATOM 3663 N N . THR A 1 443 ? -69.595 -52.235 143.735 1.00 49.66 443 THR A N 1
ATOM 3664 C CA . THR A 1 443 ? -68.763 -52.483 142.357 1.00 49.66 443 THR A CA 1
ATOM 3665 C C . THR A 1 443 ? -69.324 -52.648 140.800 1.00 49.66 443 THR A C 1
ATOM 3667 O O . THR A 1 443 ? -70.533 -52.835 140.748 1.00 49.66 443 THR A O 1
ATOM 3670 N N . ALA A 1 444 ? -68.762 -52.663 139.470 1.00 51.03 444 ALA A N 1
ATOM 3671 C CA . ALA A 1 444 ? -67.568 -52.305 138.468 1.00 51.03 444 ALA A CA 1
ATOM 3672 C C . ALA A 1 444 ? -67.705 -52.545 136.796 1.00 51.03 444 ALA A C 1
ATOM 3674 O O . ALA A 1 444 ? -68.728 -53.130 136.452 1.00 51.03 444 ALA A O 1
ATOM 3675 N N . SER A 1 445 ? -66.820 -52.169 135.725 1.00 53.31 445 SER A N 1
ATOM 3676 C CA . SER A 1 445 ? -66.885 -52.424 134.124 1.00 53.31 445 SER A CA 1
ATOM 3677 C C . SER A 1 445 ? -65.752 -51.990 132.962 1.00 53.31 445 SER A C 1
ATOM 3679 O O . SER A 1 445 ? -64.927 -51.167 133.343 1.00 53.31 445 SER A O 1
ATOM 3681 N N . VAL A 1 446 ? -65.670 -52.421 131.589 1.00 45.00 446 VAL A N 1
ATOM 3682 C CA . VAL A 1 446 ? -64.697 -52.012 130.358 1.00 45.00 446 VAL A CA 1
ATOM 3683 C C . VAL A 1 446 ? -64.838 -52.538 128.765 1.00 45.00 446 VAL A C 1
ATOM 3685 O O . VAL A 1 446 ? -65.549 -53.524 128.622 1.00 45.00 446 VAL A O 1
ATOM 3688 N N . SER A 1 447 ? -64.220 -52.016 127.574 1.00 43.09 447 SER A N 1
ATOM 3689 C CA . SER A 1 447 ? -64.113 -52.580 126.060 1.00 43.09 447 SER A CA 1
ATOM 3690 C C . SER A 1 447 ? -63.326 -51.860 124.761 1.00 43.09 447 SER A C 1
ATOM 3692 O O . SER A 1 447 ? -63.009 -50.690 124.956 1.00 43.09 447 SER A O 1
ATOM 3694 N N . SER A 1 448 ? -62.998 -52.430 123.478 1.00 43.38 448 SER A N 1
ATOM 3695 C CA . SER A 1 448 ? -62.531 -51.806 122.054 1.00 43.38 448 SER A CA 1
ATOM 3696 C C . SER A 1 448 ? -61.978 -52.653 120.713 1.00 43.38 448 SER A C 1
ATOM 3698 O O . SER A 1 448 ? -61.519 -53.757 120.980 1.00 43.38 448 SER A O 1
ATOM 3700 N N . PHE A 1 449 ? -61.907 -52.222 119.341 1.00 36.94 449 PHE A N 1
ATOM 3701 C CA . PHE A 1 449 ? -61.170 -52.839 118.043 1.00 36.94 449 PHE A CA 1
ATOM 3702 C C . PHE A 1 449 ? -60.953 -52.116 116.532 1.00 36.94 449 PHE A C 1
ATOM 3704 O O . PHE A 1 449 ? -61.048 -50.893 116.509 1.00 36.94 449 PHE A O 1
ATOM 3711 N N . SER A 1 450 ? -60.568 -52.731 115.295 1.00 41.41 450 SER A N 1
ATOM 3712 C CA . SER A 1 450 ? -60.083 -52.151 113.873 1.00 41.41 450 SER A CA 1
ATOM 3713 C C . SER A 1 450 ? -60.116 -52.938 112.388 1.00 41.41 450 SER A C 1
ATOM 3715 O O . SER A 1 450 ? -60.780 -53.968 112.365 1.00 41.41 450 SER A O 1
ATOM 3717 N N . GLY A 1 451 ? -59.505 -52.532 111.153 1.00 39.06 451 GLY A N 1
ATOM 3718 C CA . GLY A 1 451 ? -59.734 -53.019 109.643 1.00 39.06 451 GLY A CA 1
ATOM 3719 C C . GLY A 1 451 ? -58.674 -53.047 108.355 1.00 39.06 451 GLY A C 1
ATOM 3720 O O . GLY A 1 451 ? -57.482 -52.946 108.625 1.00 39.06 451 GLY A O 1
ATOM 3721 N N . ILE A 1 452 ? -59.010 -53.245 106.987 1.00 38.81 452 ILE A N 1
ATOM 3722 C CA . ILE A 1 452 ? -58.091 -53.528 105.720 1.00 38.81 452 ILE A CA 1
ATOM 3723 C C . ILE A 1 452 ? -58.562 -53.272 104.161 1.00 38.81 452 ILE A C 1
ATOM 3725 O O . ILE A 1 452 ? -59.663 -52.760 103.991 1.00 38.81 452 ILE A O 1
ATOM 3729 N N . GLY A 1 453 ? -57.808 -53.610 103.025 1.00 40.75 453 GLY A N 1
ATOM 3730 C CA . GLY A 1 453 ? -58.095 -53.420 101.505 1.00 40.75 453 GLY A CA 1
ATOM 3731 C C . GLY A 1 453 ? -57.309 -54.254 100.355 1.00 40.75 453 GLY A C 1
ATOM 3732 O O . GLY A 1 453 ? -56.679 -55.232 100.736 1.00 40.75 453 GLY A O 1
ATOM 3733 N N . TYR A 1 454 ? -57.348 -53.957 98.992 1.00 37.38 454 TYR A N 1
ATOM 3734 C CA . TYR A 1 454 ? -56.600 -54.584 97.772 1.00 37.38 454 TYR A CA 1
ATOM 3735 C C . TYR A 1 454 ? -56.874 -53.887 96.338 1.00 37.38 454 TYR A C 1
ATOM 3737 O O . TYR A 1 454 ? -57.584 -52.891 96.432 1.00 37.38 454 TYR A O 1
ATOM 3745 N N . MET A 1 455 ? -56.505 -54.160 95.014 1.00 40.94 455 MET A N 1
ATOM 3746 C CA . MET A 1 455 ? -55.740 -55.073 94.013 1.00 40.94 455 MET A CA 1
ATOM 3747 C C . MET A 1 455 ? -55.706 -54.431 92.510 1.00 40.94 455 MET A C 1
ATOM 3749 O O . MET A 1 455 ? -56.266 -53.342 92.451 1.00 40.94 455 MET A O 1
ATOM 3753 N N . ASP A 1 456 ? -55.265 -54.844 91.245 1.00 38.00 456 ASP A N 1
ATOM 3754 C CA . ASP A 1 456 ? -54.382 -55.840 90.456 1.00 38.00 456 ASP A CA 1
ATOM 3755 C C . ASP A 1 456 ? -54.302 -55.641 88.828 1.00 38.00 456 ASP A C 1
ATOM 3757 O O . ASP A 1 456 ? -55.198 -54.992 88.297 1.00 38.00 456 ASP A O 1
ATOM 3761 N N . ARG A 1 457 ? -53.349 -56.275 88.034 1.00 37.31 457 ARG A N 1
ATOM 3762 C CA . ARG A 1 457 ? -53.244 -56.734 86.538 1.00 37.31 457 ARG A CA 1
ATOM 3763 C C . ARG A 1 457 ? -52.867 -55.918 85.200 1.00 37.31 457 ARG A C 1
ATOM 3765 O O . ARG A 1 457 ? -52.962 -54.700 85.177 1.00 37.31 457 ARG A O 1
ATOM 3772 N N . GLY A 1 458 ? -52.443 -56.603 84.061 1.00 34.34 458 GLY A N 1
ATOM 3773 C CA . GLY A 1 458 ? -52.096 -56.096 82.642 1.00 34.34 458 GLY A CA 1
ATOM 3774 C C . GLY A 1 458 ? -51.578 -57.109 81.495 1.00 34.34 458 GLY A C 1
ATOM 3775 O O . GLY A 1 458 ? -51.383 -58.269 81.847 1.00 34.34 458 GLY A O 1
ATOM 3776 N N . SER A 1 459 ? -51.368 -56.759 80.160 1.00 35.72 459 SER A N 1
ATOM 3777 C CA . SER A 1 459 ? -50.815 -57.631 78.999 1.00 35.72 459 SER A CA 1
ATOM 3778 C C . SER A 1 459 ? -50.375 -56.963 77.600 1.00 35.72 459 SER A C 1
ATOM 3780 O O . SER A 1 459 ? -50.608 -55.768 77.442 1.00 35.72 459 SER A O 1
ATOM 3782 N N . VAL A 1 460 ? -49.739 -57.677 76.596 1.00 45.12 460 VAL A N 1
ATOM 3783 C CA . VAL A 1 460 ? -48.952 -57.186 75.362 1.00 45.12 460 VAL A CA 1
ATOM 3784 C C . VAL A 1 460 ? -48.840 -58.162 74.101 1.00 45.12 460 VAL A C 1
ATOM 3786 O O . VAL A 1 460 ? -48.944 -59.361 74.339 1.00 45.12 460 VAL A O 1
ATOM 3789 N N . THR A 1 461 ? -48.565 -57.727 72.814 1.00 36.88 461 THR A N 1
ATOM 3790 C CA . THR A 1 461 ? -47.643 -58.308 71.707 1.00 36.88 461 THR A CA 1
ATOM 3791 C C . THR A 1 461 ? -47.908 -57.931 70.184 1.00 36.88 461 THR A C 1
ATOM 3793 O O . THR A 1 461 ? -48.848 -57.194 69.904 1.00 36.88 461 THR A O 1
ATOM 3796 N N . SER A 1 462 ? -47.050 -58.358 69.204 1.00 41.47 462 SER A N 1
ATOM 3797 C CA . SER A 1 462 ? -46.948 -57.986 67.735 1.00 41.47 462 SER A CA 1
ATOM 3798 C C . SER A 1 462 ? -46.949 -59.197 66.729 1.00 41.47 462 SER A C 1
ATOM 3800 O O . SER A 1 462 ? -46.879 -60.328 67.198 1.00 41.47 462 SER A O 1
ATOM 3802 N N . THR A 1 463 ? -46.987 -59.118 65.364 1.00 37.66 463 THR A N 1
ATOM 3803 C CA . THR A 1 463 ? -45.855 -58.858 64.391 1.00 37.66 463 THR A CA 1
ATOM 3804 C C . THR A 1 463 ? -46.231 -59.132 62.880 1.00 37.66 463 THR A C 1
ATOM 3806 O O . THR A 1 463 ? -47.038 -60.018 62.634 1.00 37.66 463 THR A O 1
ATOM 3809 N N . GLN A 1 464 ? -45.546 -58.493 61.894 1.00 35.91 464 GLN A N 1
ATOM 3810 C CA . GLN A 1 464 ? -45.316 -58.867 60.447 1.00 35.91 464 GLN A CA 1
ATOM 3811 C C . GLN A 1 464 ? -46.414 -58.765 59.333 1.00 35.91 464 GLN A C 1
ATOM 3813 O O . GLN A 1 464 ? -47.605 -58.681 59.602 1.00 35.91 464 GLN A O 1
ATOM 3818 N N . MET A 1 465 ? -45.965 -58.710 58.053 1.00 41.16 465 MET A N 1
ATOM 3819 C CA . MET A 1 465 ? -46.728 -58.423 56.803 1.00 41.16 465 MET A CA 1
ATOM 3820 C C . MET A 1 465 ? -46.159 -59.156 55.551 1.00 41.16 465 MET A C 1
ATOM 3822 O O . MET A 1 465 ? -45.094 -59.767 55.629 1.00 41.16 465 MET A O 1
ATOM 3826 N N . SER A 1 466 ? -46.867 -59.116 54.406 1.00 36.44 466 SER A N 1
ATOM 3827 C CA . SER A 1 466 ? -46.738 -60.053 53.262 1.00 36.44 466 SER A CA 1
ATOM 3828 C C . SER A 1 466 ? -46.287 -59.457 51.909 1.00 36.44 466 SER A C 1
ATOM 3830 O O . SER A 1 466 ? -46.432 -58.267 51.640 1.00 36.44 466 SER A O 1
ATOM 3832 N N . THR A 1 467 ? -45.805 -60.325 51.010 1.00 49.81 467 THR A N 1
ATOM 3833 C CA . THR A 1 467 ? -45.097 -60.001 49.749 1.00 49.81 467 THR A CA 1
ATOM 3834 C C . THR A 1 467 ? -45.903 -59.305 48.645 1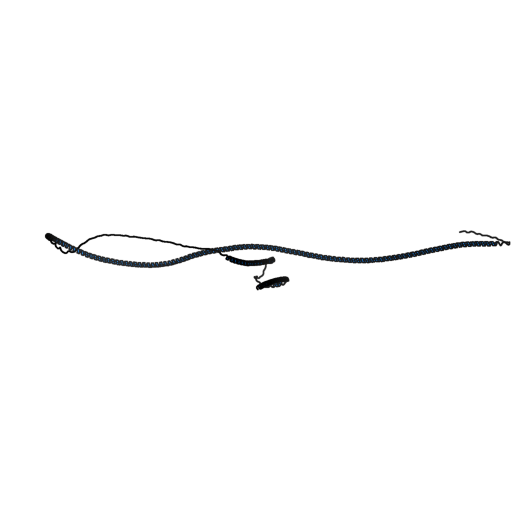.00 49.81 467 THR A C 1
ATOM 3836 O O . THR A 1 467 ? -45.300 -58.709 47.758 1.00 49.81 467 THR A O 1
ATOM 3839 N N . THR A 1 468 ? -47.237 -59.323 48.681 1.00 53.19 468 THR A N 1
ATOM 3840 C CA . THR A 1 468 ? -48.091 -58.706 47.643 1.00 53.19 468 THR A CA 1
ATOM 3841 C C . THR A 1 468 ? -48.051 -57.175 47.620 1.00 53.19 468 THR A C 1
ATOM 3843 O O . THR A 1 468 ? -48.390 -56.578 46.601 1.00 53.19 468 THR A O 1
ATOM 3846 N N . ALA A 1 469 ? -47.599 -56.522 48.697 1.00 56.44 469 ALA A N 1
ATOM 3847 C CA . ALA A 1 469 ? -47.430 -55.066 48.727 1.00 56.44 469 ALA A CA 1
ATOM 3848 C C . ALA A 1 469 ? -46.311 -54.580 47.780 1.00 56.44 469 ALA A C 1
ATOM 3850 O O . ALA A 1 469 ? -46.456 -53.552 47.122 1.00 56.44 469 ALA A O 1
ATOM 3851 N N . LEU A 1 470 ? -45.227 -55.357 47.656 1.00 57.56 470 LEU A N 1
ATOM 3852 C CA . LEU A 1 470 ? -44.011 -54.974 46.926 1.00 57.56 470 LEU A CA 1
ATOM 3853 C C . LEU A 1 470 ? -44.209 -54.905 45.402 1.00 57.56 470 LEU A C 1
ATOM 3855 O O . LEU A 1 470 ? -43.505 -54.165 44.718 1.00 57.56 470 LEU A O 1
ATOM 3859 N N . GLU A 1 471 ? -45.161 -55.656 44.844 1.00 59.28 471 GLU A N 1
ATOM 3860 C CA . GLU A 1 471 ? -45.493 -55.568 43.414 1.00 59.28 471 GLU A CA 1
ATOM 3861 C C . GLU A 1 471 ? -46.304 -54.313 43.078 1.00 59.28 471 GLU A C 1
ATOM 3863 O O . GLU A 1 471 ? -46.179 -53.776 41.976 1.00 59.28 471 GLU A O 1
ATOM 3868 N N . GLN A 1 472 ? -47.130 -53.839 44.014 1.00 70.62 472 GLN A N 1
ATOM 3869 C CA . GLN A 1 472 ? -47.860 -52.585 43.854 1.00 70.62 472 GLN A CA 1
ATOM 3870 C C . GLN A 1 472 ? -46.923 -51.391 44.066 1.00 70.62 472 GLN A C 1
ATOM 3872 O O . GLN A 1 472 ? -46.907 -50.483 43.241 1.00 70.62 472 GLN A O 1
ATOM 3877 N N . GLU A 1 473 ? -46.057 -51.451 45.081 1.00 73.50 473 GLU A N 1
ATOM 3878 C CA . GLU A 1 473 ? -45.007 -50.455 45.309 1.00 73.50 473 GLU A CA 1
ATOM 3879 C C . GLU A 1 473 ? -44.060 -50.338 44.101 1.00 73.50 473 GLU A C 1
ATOM 3881 O O . GLU A 1 473 ? -43.777 -49.229 43.658 1.00 73.50 473 GLU A O 1
ATOM 3886 N N . ASN A 1 474 ? -43.652 -51.451 43.475 1.00 72.38 474 ASN A N 1
ATOM 3887 C CA . ASN A 1 474 ? -42.877 -51.406 42.228 1.00 72.38 474 ASN A CA 1
ATOM 3888 C C . ASN A 1 474 ? -43.635 -50.742 41.066 1.00 72.38 474 ASN A C 1
ATOM 3890 O O . ASN A 1 474 ? -43.027 -49.999 40.298 1.00 72.38 474 ASN A O 1
ATOM 3894 N N . LYS A 1 475 ? -44.949 -50.963 40.918 1.00 78.00 475 LYS A N 1
ATOM 3895 C CA . LYS A 1 475 ? -45.755 -50.291 39.877 1.00 78.00 475 LYS A CA 1
ATOM 3896 C C . LYS A 1 475 ? -45.861 -48.790 40.131 1.00 78.00 475 LYS A C 1
ATOM 3898 O O . LYS A 1 475 ? -45.688 -48.009 39.195 1.00 78.00 475 LYS A O 1
ATOM 3903 N N . ASP A 1 476 ? -46.070 -48.387 41.379 1.00 81.12 476 ASP A N 1
ATOM 3904 C CA . ASP A 1 476 ? -46.144 -46.979 41.769 1.00 81.12 476 ASP A CA 1
ATOM 3905 C C . ASP A 1 476 ? -44.770 -46.293 41.629 1.00 81.12 476 ASP A C 1
ATOM 3907 O O . ASP A 1 476 ? -44.693 -45.159 41.154 1.00 81.12 476 ASP A O 1
ATOM 3911 N N . LEU A 1 477 ? -43.668 -46.993 41.933 1.00 83.38 477 LEU A N 1
ATOM 3912 C CA . LEU A 1 477 ? -42.297 -46.534 41.681 1.00 83.38 477 LEU A CA 1
ATOM 3913 C C . LEU A 1 477 ? -41.987 -46.409 40.183 1.00 83.38 477 LEU A C 1
ATOM 3915 O O . LEU A 1 477 ? -41.390 -45.412 39.786 1.00 83.38 477 LEU A O 1
ATOM 3919 N N . ILE A 1 478 ? -42.427 -47.348 39.339 1.00 81.56 478 ILE A N 1
ATOM 3920 C CA . ILE A 1 478 ? -42.285 -47.256 37.874 1.00 81.56 478 ILE A CA 1
ATOM 3921 C C . ILE A 1 478 ? -43.123 -46.095 37.316 1.00 81.56 478 ILE A C 1
ATOM 3923 O O . ILE A 1 478 ? -42.630 -45.332 36.487 1.00 81.56 478 ILE A O 1
ATOM 3927 N N . GLN A 1 479 ? -44.357 -45.895 37.794 1.00 84.38 479 GLN A N 1
ATOM 3928 C CA . GLN A 1 479 ? -45.182 -44.753 37.383 1.00 84.38 479 GLN A CA 1
ATOM 3929 C C . GLN A 1 479 ? -44.580 -43.418 37.853 1.00 84.38 479 GLN A C 1
ATOM 3931 O O . GLN A 1 479 ? -44.624 -42.427 37.122 1.00 84.38 479 GLN A O 1
ATOM 3936 N N . LYS A 1 480 ? -43.981 -43.382 39.048 1.00 88.19 480 LYS A N 1
ATOM 3937 C CA . LYS A 1 480 ? -43.263 -42.212 39.566 1.00 88.19 480 LYS A CA 1
ATOM 3938 C C . LYS A 1 480 ? -41.989 -41.932 38.766 1.00 88.19 480 LYS A C 1
ATOM 3940 O O . LYS A 1 480 ? -41.764 -40.784 38.405 1.00 88.19 480 LYS A O 1
ATOM 3945 N N . LEU A 1 481 ? -41.220 -42.966 38.416 1.00 84.19 481 LEU A N 1
ATOM 3946 C CA . LEU A 1 481 ? -40.060 -42.864 37.528 1.00 84.19 481 LEU A CA 1
ATOM 3947 C C . LEU A 1 481 ? -40.465 -42.295 36.162 1.00 84.19 481 LEU A C 1
ATOM 3949 O O . LEU A 1 481 ? -39.812 -41.378 35.681 1.00 84.19 481 LEU A O 1
ATOM 3953 N N . ALA A 1 482 ? -41.565 -42.778 35.574 1.00 83.25 482 ALA A N 1
ATOM 3954 C CA . ALA A 1 482 ? -42.081 -42.276 34.301 1.00 83.25 482 ALA A CA 1
ATOM 3955 C C . ALA A 1 482 ? -42.469 -40.788 34.372 1.00 83.25 482 ALA A C 1
ATOM 3957 O O . ALA A 1 482 ? -42.049 -40.019 33.511 1.00 83.25 482 ALA A O 1
ATOM 3958 N N . ARG A 1 483 ? -43.181 -40.355 35.426 1.00 85.81 483 ARG A N 1
ATOM 3959 C CA . ARG A 1 483 ? -43.492 -38.928 35.643 1.00 85.81 483 ARG A CA 1
ATOM 3960 C C . ARG A 1 483 ? -42.231 -38.085 35.827 1.00 85.81 483 ARG A C 1
ATOM 3962 O O . ARG A 1 483 ? -42.106 -37.049 35.194 1.00 85.81 483 ARG A O 1
ATOM 3969 N N . THR A 1 484 ? -41.264 -38.541 36.622 1.00 84.38 484 THR A N 1
ATOM 3970 C CA . THR A 1 484 ? -39.992 -37.823 36.803 1.00 84.38 484 THR A CA 1
ATOM 3971 C C . THR A 1 484 ? -39.145 -37.803 35.521 1.00 84.38 484 THR A C 1
ATOM 3973 O O . THR A 1 484 ? -38.428 -36.835 35.288 1.00 84.38 484 THR A O 1
ATOM 3976 N N . GLN A 1 485 ? -39.247 -38.815 34.653 1.00 82.75 485 GLN A N 1
ATOM 3977 C CA . GLN A 1 485 ? -38.628 -38.831 33.321 1.00 82.75 485 GLN A CA 1
ATOM 3978 C C . GLN A 1 485 ? -39.293 -37.807 32.378 1.00 82.75 485 GLN A C 1
ATOM 3980 O O . GLN A 1 485 ? -38.596 -37.116 31.639 1.00 82.75 485 GLN A O 1
ATOM 3985 N N . GLU A 1 486 ? -40.622 -37.679 32.427 1.00 87.50 486 GLU A N 1
ATOM 3986 C CA . GLU A 1 486 ? -41.414 -36.703 31.665 1.00 87.50 486 GLU A CA 1
ATOM 3987 C C . GLU A 1 486 ? -41.154 -35.262 32.140 1.00 87.50 486 GLU A C 1
ATOM 3989 O O . GLU A 1 486 ? -40.767 -34.409 31.340 1.00 87.50 486 GLU A O 1
ATOM 3994 N N . GLU A 1 487 ? -41.241 -35.007 33.450 1.00 89.44 487 GLU A N 1
ATOM 3995 C CA . GLU A 1 487 ? -40.860 -33.738 34.088 1.00 89.44 487 GLU A CA 1
ATOM 3996 C C . GLU A 1 487 ? -39.418 -33.352 33.735 1.00 89.44 487 GLU A C 1
ATOM 3998 O O . GLU A 1 487 ? -39.150 -32.205 33.375 1.00 89.44 487 GLU A O 1
ATOM 4003 N N . ARG A 1 488 ? -38.488 -34.316 33.773 1.00 86.44 488 ARG A N 1
ATOM 4004 C CA . ARG A 1 488 ? -37.099 -34.110 33.356 1.00 86.44 488 ARG A CA 1
ATOM 4005 C C . ARG A 1 488 ? -36.991 -33.765 31.871 1.00 86.44 488 ARG A C 1
ATOM 4007 O O . ARG A 1 488 ? -36.240 -32.854 31.548 1.00 86.44 488 ARG A O 1
ATOM 4014 N N . SER A 1 489 ? -37.729 -34.430 30.983 1.00 86.62 489 SER A N 1
ATOM 4015 C CA . SER A 1 489 ? -37.719 -34.120 29.545 1.00 86.62 489 SER A CA 1
ATOM 4016 C C . SER A 1 489 ? -38.226 -32.701 29.268 1.00 86.62 489 SER A C 1
ATOM 4018 O O . SER A 1 489 ? -37.613 -31.971 28.493 1.00 86.62 489 SER A O 1
ATOM 4020 N N . ILE A 1 490 ? -39.299 -32.280 29.946 1.00 89.88 490 ILE A N 1
ATOM 4021 C CA . ILE A 1 490 ? -39.857 -30.921 29.845 1.00 89.88 490 ILE A CA 1
ATOM 4022 C C . ILE A 1 490 ? -38.872 -29.885 30.414 1.00 89.88 490 ILE A C 1
ATOM 4024 O O . ILE A 1 490 ? -38.723 -28.792 29.866 1.00 89.88 490 ILE A O 1
ATOM 4028 N N . LEU A 1 491 ? -38.159 -30.215 31.495 1.00 89.31 491 LEU A N 1
ATOM 4029 C CA . LEU A 1 491 ? -37.108 -29.359 32.050 1.00 89.31 491 LEU A CA 1
ATOM 4030 C C . LEU A 1 491 ? -35.867 -29.292 31.148 1.00 89.31 491 LEU A C 1
ATOM 4032 O O . LEU A 1 491 ? -35.312 -28.209 31.002 1.00 89.31 491 LEU A O 1
ATOM 4036 N N . GLU A 1 492 ? -35.454 -30.386 30.504 1.00 89.06 492 GLU A N 1
ATOM 4037 C CA . GLU A 1 492 ? -34.349 -30.399 29.534 1.00 89.06 492 GLU A CA 1
ATOM 4038 C C . GLU A 1 492 ? -34.704 -29.627 28.251 1.00 89.06 492 GLU A C 1
ATOM 4040 O O . GLU A 1 492 ? -33.869 -28.885 27.738 1.00 89.06 492 GLU A O 1
ATOM 4045 N N . GLU A 1 493 ? -35.948 -29.701 27.770 1.00 89.06 493 GLU A N 1
ATOM 4046 C CA . GLU A 1 493 ? -36.444 -28.856 26.674 1.00 89.06 493 GLU A CA 1
ATOM 4047 C C . GLU A 1 493 ? -36.504 -27.374 27.081 1.00 89.06 493 GLU A C 1
ATOM 4049 O O . GLU A 1 493 ? -36.048 -26.500 26.342 1.00 89.06 493 GLU A O 1
ATOM 4054 N N . LYS A 1 494 ? -36.971 -27.071 28.298 1.00 92.12 494 LYS A N 1
ATOM 4055 C CA . LYS A 1 494 ? -36.971 -25.706 28.844 1.00 92.12 494 LYS A CA 1
ATOM 4056 C C . LYS A 1 494 ? -35.555 -25.155 29.044 1.00 92.12 494 LYS A C 1
ATOM 4058 O O . LYS A 1 494 ? -35.333 -23.974 28.784 1.00 92.12 494 LYS A O 1
ATOM 4063 N N . VAL A 1 495 ? -34.598 -25.987 29.459 1.00 91.12 495 VAL A N 1
ATOM 4064 C CA . VAL A 1 495 ? -33.172 -25.631 29.516 1.00 91.12 495 VAL A CA 1
ATOM 4065 C C . VAL A 1 495 ? -32.640 -25.379 28.110 1.00 91.12 495 VAL A C 1
ATOM 4067 O O . VAL A 1 495 ? -32.093 -24.308 27.895 1.00 91.12 495 VAL A O 1
ATOM 4070 N N . ARG A 1 496 ? -32.903 -26.244 27.122 1.00 89.69 496 ARG A N 1
ATOM 4071 C CA . ARG A 1 496 ? -32.520 -25.999 25.717 1.00 89.69 496 ARG A CA 1
ATOM 4072 C C . ARG A 1 496 ? -33.114 -24.710 25.150 1.00 89.69 496 ARG A C 1
ATOM 4074 O O . ARG A 1 496 ? -32.431 -24.000 24.417 1.00 89.69 496 ARG A O 1
ATOM 4081 N N . HIS A 1 497 ? -34.355 -24.366 25.494 1.00 90.06 497 HIS A N 1
ATOM 4082 C CA . HIS A 1 497 ? -34.946 -23.080 25.122 1.00 90.06 497 HIS A CA 1
ATOM 4083 C C . HIS A 1 497 ? -34.269 -21.896 25.822 1.00 90.06 497 HIS A C 1
ATOM 4085 O O . HIS A 1 497 ? -34.063 -20.867 25.184 1.00 90.06 497 HIS A O 1
ATOM 4091 N N . LEU A 1 498 ? -33.883 -22.026 27.094 1.00 91.44 498 LEU A N 1
ATOM 4092 C CA . LEU A 1 498 ? -33.120 -20.997 27.809 1.00 91.44 498 LEU A CA 1
ATOM 4093 C C . LEU A 1 498 ? -31.678 -20.879 27.297 1.00 91.44 498 LEU A C 1
ATOM 4095 O O . LEU A 1 498 ? -31.183 -19.769 27.180 1.00 91.44 498 LEU A O 1
ATOM 4099 N N . GLU A 1 499 ? -31.022 -21.976 26.925 1.00 90.69 499 GLU A N 1
ATOM 4100 C CA . GLU A 1 499 ? -29.695 -21.998 26.299 1.00 90.69 499 GLU A CA 1
ATOM 4101 C C . GLU A 1 499 ? -29.738 -21.412 24.886 1.00 90.69 499 GLU A C 1
ATOM 4103 O O . GLU A 1 499 ? -28.889 -20.601 24.534 1.00 90.69 499 GLU A O 1
ATOM 4108 N N . SER A 1 500 ? -30.752 -21.755 24.088 1.00 86.56 500 SER A N 1
ATOM 4109 C CA . SER A 1 500 ? -30.970 -21.184 22.756 1.00 86.56 500 SER A CA 1
ATOM 4110 C C . SER A 1 500 ? -31.324 -19.696 22.831 1.00 86.56 500 SER A C 1
ATOM 4112 O O . SER A 1 500 ? -30.773 -18.908 22.068 1.00 86.56 500 SER A O 1
ATOM 4114 N N . SER A 1 501 ? -32.161 -19.288 23.791 1.00 86.75 501 SER A N 1
ATOM 4115 C CA . SER A 1 501 ? -32.508 -17.882 24.038 1.00 86.75 501 SER A CA 1
ATOM 4116 C C . SER A 1 501 ? -31.323 -17.084 24.589 1.00 86.75 501 SER A C 1
ATOM 4118 O O . SER A 1 501 ? -31.047 -15.994 24.100 1.00 86.75 501 SER A O 1
ATOM 4120 N N . ASN A 1 502 ? -30.546 -17.638 25.524 1.00 82.94 502 ASN A N 1
ATOM 4121 C CA . ASN A 1 502 ? -29.315 -17.016 26.017 1.00 82.94 502 ASN A CA 1
ATOM 4122 C C . ASN A 1 502 ? -28.220 -16.998 24.948 1.00 82.94 502 ASN A C 1
ATOM 4124 O O . ASN A 1 502 ? -27.446 -16.054 24.916 1.00 82.94 502 ASN A O 1
ATOM 4128 N N . SER A 1 503 ? -28.149 -17.986 24.053 1.00 85.12 503 SER A N 1
ATOM 4129 C CA . SER A 1 503 ? -27.235 -17.967 22.906 1.00 85.12 503 SER A CA 1
ATOM 4130 C C . SER A 1 503 ? -27.669 -16.923 21.879 1.00 85.12 503 SER A C 1
ATOM 4132 O O . SER A 1 503 ? -26.828 -16.183 21.378 1.00 85.12 503 SER A O 1
ATOM 4134 N N . ALA A 1 504 ? -28.969 -16.787 21.608 1.00 82.25 504 ALA A N 1
ATOM 4135 C CA . ALA A 1 504 ? -29.507 -15.717 20.774 1.00 82.25 504 ALA A CA 1
ATOM 4136 C C . ALA A 1 504 ? -29.246 -14.337 21.397 1.00 82.25 504 ALA A C 1
ATOM 4138 O O . ALA A 1 504 ? -28.735 -13.464 20.711 1.00 82.25 504 ALA A O 1
ATOM 4139 N N . MET A 1 505 ? -29.493 -14.162 22.698 1.00 86.31 505 MET A N 1
ATOM 4140 C CA . MET A 1 505 ? -29.239 -12.920 23.436 1.00 86.31 505 MET A CA 1
ATOM 4141 C C . MET A 1 505 ? -27.743 -12.620 23.582 1.00 86.31 505 MET A C 1
ATOM 4143 O O . MET A 1 505 ? -27.350 -11.466 23.496 1.00 86.31 505 MET A O 1
ATOM 4147 N N . ALA A 1 506 ? -26.885 -13.627 23.755 1.00 87.50 506 ALA A N 1
ATOM 4148 C CA . ALA A 1 506 ? -25.436 -13.452 23.766 1.00 87.50 506 ALA A CA 1
ATOM 4149 C C . ALA A 1 506 ? -24.912 -13.097 22.371 1.00 87.50 506 ALA A C 1
ATOM 4151 O O . ALA A 1 506 ? -24.054 -12.231 22.261 1.00 87.50 506 ALA A O 1
ATOM 4152 N N . ASN A 1 507 ? -25.448 -13.700 21.306 1.00 85.00 507 ASN A N 1
ATOM 4153 C CA . ASN A 1 507 ? -25.143 -13.302 19.933 1.00 85.00 507 ASN A CA 1
ATOM 4154 C C . ASN A 1 507 ? -25.660 -11.891 19.626 1.00 85.00 507 ASN A C 1
ATOM 4156 O O . ASN A 1 507 ? -24.939 -11.128 18.998 1.00 85.00 507 ASN A O 1
ATOM 4160 N N . ASP A 1 508 ? -26.851 -11.518 20.094 1.00 85.25 508 ASP A N 1
ATOM 4161 C CA . ASP A 1 508 ? -27.414 -10.174 19.927 1.00 85.25 508 ASP A CA 1
ATOM 4162 C C . ASP A 1 508 ? -26.605 -9.136 20.716 1.00 85.25 508 ASP A C 1
ATOM 4164 O O . ASP A 1 508 ? -26.222 -8.117 20.160 1.00 85.25 508 ASP A O 1
ATOM 4168 N N . LEU A 1 509 ? -26.193 -9.438 21.953 1.00 80.88 509 LEU A N 1
ATOM 4169 C CA . LEU A 1 509 ? -25.242 -8.628 22.722 1.00 80.88 509 LEU A CA 1
ATOM 4170 C C . LEU A 1 509 ? -23.866 -8.557 22.048 1.00 80.88 509 LEU A C 1
ATOM 4172 O O . LEU A 1 509 ? -23.278 -7.484 22.014 1.00 80.88 509 LEU A O 1
ATOM 4176 N N . ILE A 1 510 ? -23.342 -9.647 21.480 1.00 80.94 510 ILE A N 1
ATOM 4177 C CA . ILE A 1 510 ? -22.077 -9.640 20.726 1.00 80.94 510 ILE A CA 1
ATOM 4178 C C . ILE A 1 510 ? -22.216 -8.808 19.447 1.00 80.94 510 ILE A C 1
ATOM 4180 O O . ILE A 1 510 ? -21.288 -8.076 19.110 1.00 80.94 510 ILE A O 1
ATOM 4184 N N . GLN A 1 511 ? -23.358 -8.857 18.758 1.00 76.75 511 GLN A N 1
ATOM 4185 C CA . GLN A 1 511 ? -23.663 -7.989 17.619 1.00 76.75 511 GLN A CA 1
ATOM 4186 C C . GLN A 1 511 ? -23.827 -6.534 18.065 1.00 76.75 511 GLN A C 1
ATOM 4188 O O . GLN A 1 511 ? -23.294 -5.651 17.403 1.00 76.75 511 GLN A O 1
ATOM 4193 N N . HIS A 1 512 ? -24.463 -6.262 19.206 1.00 74.81 512 HIS A N 1
ATOM 4194 C CA . HIS A 1 512 ? -24.596 -4.918 19.763 1.00 74.81 512 HIS A CA 1
ATOM 4195 C C . HIS A 1 512 ? -23.224 -4.363 20.152 1.00 74.81 512 HIS A C 1
ATOM 4197 O O . HIS A 1 512 ? -22.843 -3.324 19.639 1.00 74.81 512 HIS A O 1
ATOM 4203 N N . TYR A 1 513 ? -22.398 -5.104 20.898 1.00 67.88 513 TYR A N 1
ATOM 4204 C CA . TYR A 1 513 ? -21.006 -4.740 21.190 1.00 67.88 513 TYR A CA 1
ATOM 4205 C C . TYR A 1 513 ? -20.129 -4.632 19.933 1.00 67.88 513 TYR A C 1
ATOM 4207 O O . TYR A 1 513 ? -19.202 -3.823 19.912 1.00 67.88 513 TYR A O 1
ATOM 4215 N N . SER A 1 514 ? -20.393 -5.410 18.878 1.00 68.19 514 SER A N 1
ATOM 4216 C CA . SER A 1 514 ? -19.667 -5.311 17.601 1.00 68.19 514 SER A CA 1
ATOM 4217 C C . SER A 1 514 ? -20.103 -4.099 16.780 1.00 68.19 514 SER A C 1
ATOM 4219 O O . SER A 1 514 ? -19.262 -3.476 16.136 1.00 68.19 514 SER A O 1
ATOM 4221 N N . ASN A 1 515 ? -21.383 -3.729 16.834 1.00 59.88 515 ASN A N 1
ATOM 4222 C CA . ASN A 1 515 ? -21.948 -2.549 16.182 1.00 59.88 515 ASN A CA 1
ATOM 4223 C C . ASN A 1 515 ? -21.633 -1.266 16.961 1.00 59.88 515 ASN A C 1
ATOM 4225 O O . ASN A 1 515 ? -21.279 -0.270 16.341 1.00 59.88 515 ASN A O 1
ATOM 4229 N N . ASP A 1 516 ? -21.629 -1.303 18.294 1.00 55.69 516 ASP A N 1
ATOM 4230 C CA . ASP A 1 516 ? -21.116 -0.240 19.160 1.00 55.69 516 ASP A CA 1
ATOM 4231 C C . ASP A 1 516 ? -19.609 -0.071 18.961 1.00 55.69 516 ASP A C 1
ATOM 4233 O O . ASP A 1 516 ? -19.144 1.057 18.832 1.00 55.69 516 ASP A O 1
ATOM 4237 N N . LYS A 1 517 ? -18.824 -1.152 18.815 1.00 53.69 517 LYS A N 1
ATOM 4238 C CA . LYS A 1 517 ? -17.418 -1.024 18.394 1.00 53.69 517 LYS A CA 1
ATOM 4239 C C . LYS A 1 517 ? -17.293 -0.473 16.969 1.00 53.69 517 LYS A C 1
ATOM 4241 O O . LYS A 1 517 ? -16.480 0.420 16.763 1.00 53.69 517 LYS A O 1
ATOM 4246 N N . ARG A 1 518 ? -18.108 -0.901 15.996 1.00 50.06 518 ARG A N 1
ATOM 4247 C CA . ARG A 1 518 ? -18.084 -0.343 14.625 1.00 50.06 518 ARG A CA 1
ATOM 4248 C C . ARG A 1 518 ? -18.536 1.120 14.538 1.00 50.06 518 ARG A C 1
ATOM 4250 O O . ARG A 1 518 ? -18.026 1.837 13.685 1.00 50.06 518 ARG A O 1
ATOM 4257 N N . GLY A 1 519 ? -19.450 1.565 15.398 1.00 48.75 519 GLY A N 1
ATOM 4258 C CA . GLY A 1 519 ? -19.901 2.957 15.478 1.00 48.75 519 GLY A CA 1
ATOM 4259 C C . GLY A 1 519 ? -18.943 3.847 16.275 1.00 48.75 519 GLY A C 1
ATOM 4260 O O . GLY A 1 519 ? -18.598 4.941 15.836 1.00 48.75 519 GLY A O 1
ATOM 4261 N N . SER A 1 520 ? -18.455 3.362 17.419 1.00 44.88 520 SER A N 1
ATOM 4262 C CA . SER A 1 520 ? -17.590 4.116 18.336 1.00 44.88 520 SER A CA 1
ATOM 4263 C C . SER A 1 520 ? -16.150 4.263 17.821 1.00 44.88 520 SER A C 1
ATOM 4265 O O . SER A 1 520 ? -15.538 5.315 18.005 1.00 44.88 520 SER A O 1
ATOM 4267 N N . VAL A 1 521 ? -15.629 3.287 17.061 1.00 43.31 521 VAL A N 1
ATOM 4268 C CA . VAL A 1 521 ? -14.303 3.383 16.405 1.00 43.31 521 VAL A CA 1
ATOM 4269 C C . VAL A 1 521 ? -14.259 4.456 15.298 1.00 43.31 521 VAL A C 1
ATOM 4271 O O . VAL A 1 521 ? -13.178 4.834 14.863 1.00 43.31 521 VAL A O 1
ATOM 4274 N N . SER A 1 522 ? -15.402 5.026 14.891 1.00 44.22 522 SER A N 1
ATOM 4275 C CA . SER A 1 522 ? -15.462 6.129 13.918 1.00 44.22 522 SER A CA 1
ATOM 4276 C C . SER A 1 522 ? -15.741 7.514 14.532 1.00 44.22 522 SER A C 1
ATOM 4278 O O . SER A 1 522 ? -15.920 8.468 13.773 1.00 44.22 522 SER A O 1
ATOM 4280 N N . SER A 1 523 ? -15.829 7.664 15.865 1.00 41.97 523 SER A N 1
ATOM 4281 C CA . SER A 1 523 ? -16.306 8.925 16.468 1.00 41.97 523 SER A CA 1
ATOM 4282 C C . SER A 1 523 ? -15.744 9.263 17.862 1.00 41.97 523 SER A C 1
ATOM 4284 O O . SER A 1 523 ? -16.483 9.719 18.739 1.00 41.97 523 SER A O 1
ATOM 4286 N N . VAL A 1 524 ? -14.428 9.130 18.074 1.00 38.91 524 VAL A N 1
ATOM 4287 C CA . VAL A 1 524 ? -13.760 9.716 19.255 1.00 38.91 524 VAL A CA 1
ATOM 4288 C C . VAL A 1 524 ? -12.502 10.496 18.866 1.00 38.91 524 VAL A C 1
ATOM 4290 O O . VAL A 1 524 ? -11.391 9.987 18.966 1.00 38.91 524 VAL A O 1
ATOM 4293 N N . ASN A 1 525 ? -12.661 11.777 18.517 1.00 34.84 525 ASN A N 1
ATOM 4294 C CA . ASN A 1 525 ? -11.591 12.754 18.726 1.00 34.84 525 ASN A CA 1
ATOM 4295 C C . ASN A 1 525 ? -12.132 14.178 18.983 1.00 34.84 525 ASN A C 1
ATOM 4297 O O . ASN A 1 525 ? -13.181 14.543 18.464 1.00 34.84 525 ASN A O 1
ATOM 4301 N N . THR A 1 526 ? -11.388 14.956 19.778 1.00 34.06 526 THR A N 1
ATOM 4302 C CA . THR A 1 526 ? -11.570 16.396 20.092 1.00 34.06 526 THR A CA 1
ATOM 4303 C C . THR A 1 526 ? -12.839 16.833 20.856 1.00 34.06 526 THR A C 1
ATOM 4305 O O . THR A 1 526 ? -13.976 16.621 20.447 1.00 34.06 526 THR A O 1
ATOM 4308 N N . ARG A 1 527 ? -12.627 17.490 22.011 1.00 36.62 527 ARG A N 1
ATOM 4309 C CA . ARG A 1 527 ? -13.645 17.908 23.006 1.00 36.62 527 ARG A CA 1
ATOM 4310 C C . ARG A 1 527 ? -13.057 19.065 23.851 1.00 36.62 527 ARG A C 1
ATOM 4312 O O . ARG A 1 527 ? -11.874 18.987 24.154 1.00 36.62 527 ARG A O 1
ATOM 4319 N N . TYR A 1 528 ? -13.732 20.136 24.294 1.00 35.12 528 TYR A N 1
ATOM 4320 C CA . TYR A 1 528 ? -15.110 20.653 24.143 1.00 35.12 528 TYR A CA 1
ATOM 4321 C C . TYR A 1 528 ? -15.065 22.212 24.168 1.00 35.12 528 TYR A C 1
ATOM 4323 O O . TYR A 1 528 ? -14.040 22.777 24.546 1.00 35.12 528 TYR A O 1
ATOM 4331 N N . SER A 1 529 ? -16.167 22.932 23.886 1.00 31.17 529 SER A N 1
ATOM 4332 C CA . SER A 1 529 ? -16.375 24.338 24.332 1.00 31.17 529 SER A CA 1
ATOM 4333 C C . SER A 1 529 ? -17.855 24.761 24.333 1.00 31.17 529 SER A C 1
ATOM 4335 O O . SER A 1 529 ? -18.668 24.212 23.593 1.00 31.17 529 SER A O 1
ATOM 4337 N N . THR A 1 530 ? -18.211 25.726 25.187 1.00 36.34 530 THR A N 1
ATOM 4338 C CA . THR A 1 530 ? -19.584 26.193 25.492 1.00 36.34 530 THR A CA 1
ATOM 4339 C C . THR A 1 530 ? -19.603 27.725 25.694 1.00 36.34 530 THR A C 1
ATOM 4341 O O . THR A 1 530 ? -18.535 28.323 25.806 1.00 36.34 530 THR A O 1
ATOM 4344 N N . PRO A 1 531 ? -20.766 28.384 25.887 1.00 59.25 531 PRO A N 1
ATOM 4345 C CA . PRO A 1 531 ? -22.000 28.403 25.080 1.00 59.25 531 PRO A CA 1
ATOM 4346 C C . PRO A 1 531 ? -22.351 29.872 24.657 1.00 59.25 531 PRO A C 1
ATOM 4348 O O . PRO A 1 531 ? -21.599 30.780 25.014 1.00 59.25 531 PRO A O 1
ATOM 4351 N N . PRO A 1 532 ? -23.469 30.182 23.944 1.00 48.69 532 PRO A N 1
ATOM 4352 C CA . PRO A 1 532 ? -24.738 30.438 24.662 1.00 48.69 532 PRO A CA 1
ATOM 4353 C C . PRO A 1 532 ? -26.073 30.207 23.892 1.00 48.69 532 PRO A C 1
ATOM 4355 O O . PRO A 1 532 ? -26.273 30.656 22.773 1.00 48.69 532 PRO A O 1
ATOM 4358 N N . SER A 1 533 ? -27.058 29.643 24.605 1.00 33.25 533 SER A N 1
ATOM 4359 C CA . SER A 1 533 ? -28.500 30.001 24.611 1.00 33.25 533 SER A CA 1
ATOM 4360 C C . SER A 1 533 ? -29.261 30.346 23.304 1.00 33.25 533 SER A C 1
ATOM 4362 O O . SER A 1 533 ? -29.155 31.463 22.799 1.00 33.25 533 SER A O 1
ATOM 4364 N N . ARG A 1 534 ? -30.271 29.520 22.946 1.00 33.38 534 ARG A N 1
ATOM 4365 C CA . ARG A 1 534 ? -31.714 29.857 23.140 1.00 33.38 534 ARG A CA 1
ATOM 4366 C C . ARG A 1 534 ? -32.704 28.773 22.658 1.00 33.38 534 ARG A C 1
ATOM 4368 O O . ARG A 1 534 ? -32.588 28.307 21.539 1.00 33.38 534 ARG A O 1
ATOM 4375 N N . ARG A 1 535 ? -33.777 28.575 23.455 1.00 29.81 535 ARG A N 1
ATOM 4376 C CA . ARG A 1 535 ? -35.074 27.892 23.158 1.00 29.81 535 ARG A CA 1
ATOM 4377 C C . ARG A 1 535 ? -34.980 26.383 22.820 1.00 29.81 535 ARG A C 1
ATOM 4379 O O . ARG A 1 535 ? -34.184 25.974 22.000 1.00 29.81 535 ARG A O 1
ATOM 4386 N N . ARG A 1 536 ? -35.636 25.490 23.581 1.00 31.30 536 ARG A N 1
ATOM 4387 C CA . ARG A 1 536 ? -37.095 25.188 23.672 1.00 31.30 536 ARG A CA 1
ATOM 4388 C C . ARG A 1 536 ? -37.634 24.535 22.376 1.00 31.30 536 ARG A C 1
ATOM 4390 O O . ARG A 1 536 ? -37.388 25.081 21.313 1.00 31.30 536 ARG A O 1
ATOM 4397 N N . GLN A 1 537 ? -38.406 23.438 22.418 1.00 32.00 537 GLN A N 1
ATOM 4398 C CA . GLN A 1 537 ? -39.223 22.929 23.540 1.00 32.00 537 GLN A CA 1
ATOM 4399 C C . GLN A 1 537 ? -39.521 21.410 23.486 1.00 32.00 537 GLN A C 1
ATOM 4401 O O . GLN A 1 537 ? -39.497 20.822 22.417 1.00 32.00 537 GLN A O 1
ATOM 4406 N N . ASN A 1 538 ? -39.893 20.860 24.652 1.00 31.61 538 ASN A N 1
ATOM 4407 C CA . ASN A 1 538 ? -40.622 19.604 24.920 1.00 31.61 538 ASN A CA 1
ATOM 4408 C C . ASN A 1 538 ? -40.073 18.257 24.396 1.00 31.61 538 ASN A C 1
ATOM 4410 O O . ASN A 1 538 ? -40.147 17.936 23.217 1.00 31.61 538 ASN A O 1
ATOM 4414 N N . ALA A 1 539 ? -39.707 17.395 25.349 1.00 32.72 539 ALA A N 1
ATOM 4415 C CA . ALA A 1 539 ? -39.798 15.941 25.215 1.00 32.72 539 ALA A CA 1
ATOM 4416 C C . ALA A 1 539 ? -41.179 15.445 25.692 1.00 32.72 539 ALA A C 1
ATOM 4418 O O . ALA A 1 539 ? -41.767 16.110 26.545 1.00 32.72 539 ALA A O 1
ATOM 4419 N N . SER A 1 540 ? -41.619 14.260 25.241 1.00 34.47 540 SER A N 1
ATOM 4420 C CA . SER A 1 540 ? -42.248 13.232 26.106 1.00 34.47 540 SER A CA 1
ATOM 4421 C C . SER A 1 540 ? -42.642 11.946 25.346 1.00 34.47 540 SER A C 1
ATOM 4423 O O . SER A 1 540 ? -43.561 11.978 24.538 1.00 34.47 540 SER A O 1
ATOM 4425 N N . THR A 1 541 ? -41.983 10.836 25.698 1.00 38.56 541 THR A N 1
ATOM 4426 C CA . THR A 1 541 ? -42.580 9.528 26.070 1.00 38.56 541 THR A CA 1
ATOM 4427 C C . THR A 1 541 ? -43.405 8.679 25.068 1.00 38.56 541 THR A C 1
ATOM 4429 O O . THR A 1 541 ? -44.426 9.094 24.547 1.00 38.56 541 THR A O 1
ATOM 4432 N N . GLU A 1 542 ? -42.977 7.409 24.969 1.00 35.19 542 GLU A N 1
ATOM 4433 C CA . GLU A 1 542 ? -43.692 6.159 24.616 1.00 35.19 542 GLU A CA 1
ATOM 4434 C C . GLU A 1 542 ? -44.438 5.937 23.276 1.00 35.19 542 GLU A C 1
ATOM 4436 O O . GLU A 1 542 ? -45.533 6.425 23.045 1.00 35.19 542 GLU A O 1
ATOM 4441 N N . ARG A 1 543 ? -43.908 4.921 22.566 1.00 38.88 543 ARG A N 1
ATOM 4442 C CA . ARG A 1 543 ? -44.582 3.708 22.042 1.00 38.88 543 ARG A CA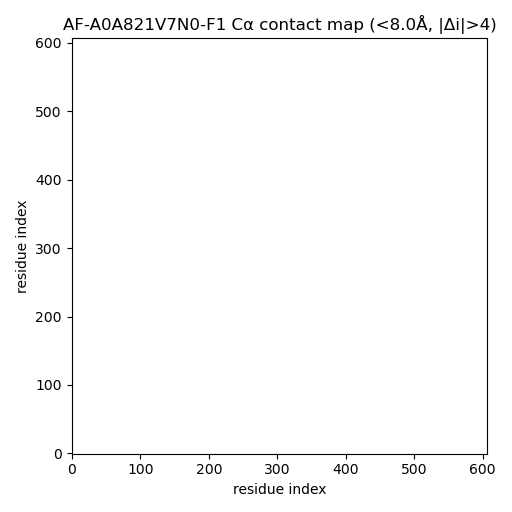 1
ATOM 4443 C C . ARG A 1 543 ? -45.644 3.785 20.924 1.00 38.88 543 ARG A C 1
ATOM 4445 O O . ARG A 1 543 ? -46.472 4.669 20.816 1.00 38.88 543 ARG A O 1
ATOM 4452 N N . GLN A 1 544 ? -45.661 2.648 20.221 1.00 34.25 544 GLN A N 1
ATOM 4453 C CA . GLN A 1 544 ? -46.618 2.150 19.230 1.00 34.25 544 GLN A CA 1
ATOM 4454 C C . GLN A 1 544 ? -46.601 2.793 17.834 1.00 34.25 544 GLN A C 1
ATOM 4456 O O . GLN A 1 544 ? -46.810 3.978 17.618 1.00 34.25 544 GLN A O 1
ATOM 4461 N N . SER A 1 545 ? -46.382 1.889 16.878 1.00 42.53 545 SER A N 1
ATOM 4462 C CA . SER A 1 545 ? -46.720 1.944 15.458 1.00 42.53 545 SER A CA 1
ATOM 4463 C C . SER A 1 545 ? -47.901 2.856 15.094 1.00 42.53 545 SER A C 1
ATOM 4465 O O . SER A 1 545 ? -49.013 2.637 15.571 1.00 42.53 545 SER A O 1
ATOM 4467 N N . THR A 1 546 ? -47.711 3.761 14.128 1.00 33.00 546 THR A N 1
ATOM 4468 C CA . THR A 1 546 ? -48.368 3.632 12.808 1.00 33.00 546 THR A CA 1
ATOM 4469 C C . THR A 1 546 ? -47.858 4.637 11.765 1.00 33.00 546 THR A C 1
ATOM 4471 O O . THR A 1 546 ? -47.223 5.645 12.060 1.00 33.00 546 THR A O 1
ATOM 4474 N N . THR A 1 547 ? -48.134 4.301 10.507 1.00 46.41 547 THR A N 1
ATOM 4475 C CA . THR A 1 547 ? -47.839 4.992 9.248 1.00 46.41 547 THR A CA 1
ATOM 4476 C C . THR A 1 547 ? -48.210 6.485 9.174 1.00 46.41 547 THR A C 1
ATOM 4478 O O . THR A 1 547 ? -49.390 6.815 9.148 1.00 46.41 547 THR A O 1
ATOM 4481 N N . THR A 1 548 ? -47.230 7.352 8.879 1.00 37.41 548 THR A N 1
ATOM 4482 C CA . THR A 1 548 ? -47.404 8.503 7.957 1.00 37.41 548 THR A CA 1
ATOM 4483 C C . THR A 1 548 ? -46.117 8.766 7.166 1.00 37.41 548 THR A C 1
ATOM 4485 O O . THR A 1 548 ? -45.025 8.738 7.728 1.00 37.41 548 THR A O 1
ATOM 4488 N N . LEU A 1 549 ? -46.236 9.022 5.858 1.00 45.28 549 LEU A N 1
ATOM 4489 C CA . LEU A 1 549 ? -45.104 9.161 4.930 1.00 45.28 549 LEU A CA 1
ATOM 4490 C C . LEU A 1 549 ? -44.565 10.600 4.861 1.00 45.28 549 LEU A C 1
ATOM 4492 O O . LEU A 1 549 ? -45.240 11.504 4.368 1.00 45.28 549 LEU A O 1
ATOM 4496 N N . ASN A 1 550 ? -43.302 10.799 5.246 1.00 41.06 550 ASN A N 1
ATOM 4497 C CA . ASN A 1 550 ? -42.597 12.066 5.038 1.00 41.06 550 ASN A CA 1
ATOM 4498 C C . ASN A 1 550 ? -42.123 12.199 3.579 1.00 41.06 550 ASN A C 1
ATOM 4500 O O . ASN A 1 550 ? -41.011 11.800 3.231 1.00 41.06 550 ASN A O 1
ATOM 4504 N N . PHE A 1 551 ? -42.957 12.822 2.738 1.00 45.41 551 PHE A N 1
ATOM 4505 C CA . PHE A 1 551 ? -42.742 13.053 1.295 1.00 45.41 551 PHE A CA 1
ATOM 4506 C C . PHE A 1 551 ? -41.366 13.629 0.8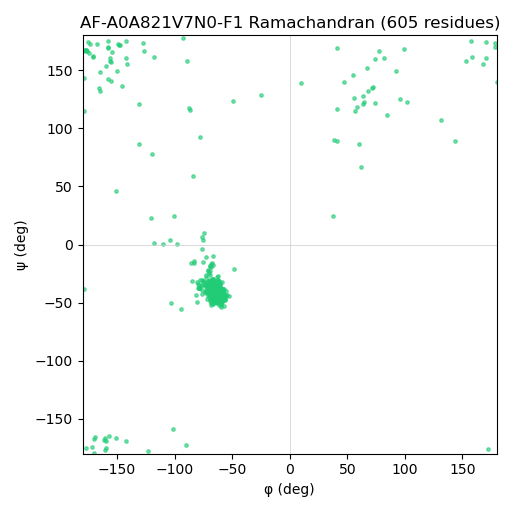98 1.00 45.41 551 PHE A C 1
ATOM 4508 O O . PHE A 1 551 ? -40.943 13.470 -0.246 1.00 45.41 551 PHE A O 1
ATOM 4515 N N . ARG A 1 552 ? -40.639 14.272 1.823 1.00 48.81 552 ARG A N 1
ATOM 4516 C CA . ARG A 1 552 ? -39.333 14.895 1.560 1.00 48.81 552 ARG A CA 1
ATOM 4517 C C . ARG A 1 552 ? -38.254 13.893 1.114 1.00 48.81 552 ARG A C 1
ATOM 4519 O O . ARG A 1 552 ? -37.526 14.198 0.176 1.00 48.81 552 ARG A O 1
ATOM 4526 N N . HIS A 1 553 ? -38.203 12.689 1.695 1.00 50.91 553 HIS A N 1
ATOM 4527 C CA . HIS A 1 553 ? -37.234 11.655 1.286 1.00 50.91 553 HIS A CA 1
ATOM 4528 C C . HIS A 1 553 ? -37.530 11.047 -0.094 1.00 50.91 553 HIS A C 1
ATOM 4530 O O . HIS A 1 553 ? -36.625 10.544 -0.760 1.00 50.91 553 HIS A O 1
ATOM 4536 N N . MET A 1 554 ? -38.782 11.118 -0.553 1.00 49.34 554 MET A N 1
ATOM 4537 C CA . MET A 1 554 ? -39.172 10.613 -1.870 1.00 49.34 554 MET A CA 1
ATOM 4538 C C . MET A 1 554 ? -38.644 11.517 -2.996 1.00 49.34 554 MET A C 1
ATOM 4540 O O . MET A 1 554 ? -38.236 11.024 -4.042 1.00 49.34 554 MET A O 1
ATOM 4544 N N . LEU A 1 555 ? -38.592 12.834 -2.759 1.00 48.41 555 LEU A N 1
ATOM 4545 C CA . LEU A 1 555 ? -38.125 13.820 -3.739 1.00 48.41 555 LEU A CA 1
ATOM 4546 C C . LEU A 1 555 ? -36.597 13.787 -3.920 1.00 48.41 555 LEU A C 1
ATOM 4548 O O . LEU A 1 555 ? -36.100 13.850 -5.040 1.00 48.41 555 LEU A O 1
ATOM 4552 N N . GLU A 1 556 ? -35.857 13.635 -2.821 1.00 46.22 556 GLU A N 1
ATOM 4553 C CA . GLU A 1 556 ? -34.387 13.557 -2.822 1.00 46.22 556 GLU A CA 1
ATOM 4554 C C . GLU A 1 556 ? -33.875 12.248 -3.458 1.00 46.22 556 GLU A C 1
ATOM 4556 O O . GLU A 1 556 ? -32.790 12.204 -4.032 1.00 46.22 556 GLU A O 1
ATOM 4561 N N . SER A 1 557 ? -34.716 11.208 -3.472 1.00 47.25 557 SER A N 1
ATOM 4562 C CA . SER A 1 557 ? -34.442 9.931 -4.143 1.00 47.25 557 SER A CA 1
ATOM 4563 C C . SER A 1 557 ? -34.509 9.994 -5.677 1.00 47.25 557 SER A C 1
ATOM 4565 O O . SER A 1 557 ? -34.112 9.030 -6.325 1.00 47.25 557 SER A O 1
ATOM 4567 N N . LEU A 1 558 ? -34.998 11.080 -6.291 1.00 43.75 558 LEU A N 1
ATOM 4568 C CA . LEU A 1 558 ? -35.201 11.167 -7.751 1.00 43.75 558 LEU A CA 1
ATOM 4569 C C . LEU A 1 558 ? -34.071 11.880 -8.520 1.00 43.75 558 LEU A C 1
ATOM 4571 O O . LEU A 1 558 ? -34.138 11.975 -9.744 1.00 43.75 558 LEU A O 1
ATOM 4575 N N . SER A 1 559 ? -33.018 12.352 -7.843 1.00 49.09 559 SER A N 1
ATOM 4576 C CA . SER A 1 559 ? -31.975 13.197 -8.446 1.00 49.09 559 SER A CA 1
ATOM 4577 C C . SER A 1 559 ? -30.564 12.588 -8.380 1.00 49.09 559 SER A C 1
ATOM 4579 O O . SER A 1 559 ? -29.733 13.031 -7.589 1.00 49.09 559 SER A O 1
ATOM 4581 N N . GLY A 1 560 ? -30.254 11.630 -9.268 1.00 38.09 560 GLY A N 1
ATOM 4582 C CA . GLY A 1 560 ? -28.855 11.328 -9.630 1.00 38.09 560 GLY A CA 1
ATOM 4583 C C . GLY A 1 560 ? -28.477 9.862 -9.888 1.00 38.09 560 GLY A C 1
ATOM 4584 O O . GLY A 1 560 ? -27.991 9.188 -8.987 1.00 38.09 560 GLY A O 1
ATOM 4585 N N . ASN A 1 561 ? -28.608 9.407 -11.143 1.00 49.28 561 ASN A N 1
ATOM 4586 C CA . ASN A 1 561 ? -27.758 8.427 -11.863 1.00 49.28 561 ASN A CA 1
ATOM 4587 C C . ASN A 1 561 ? -27.143 7.187 -11.148 1.00 49.28 561 ASN A C 1
ATOM 4589 O O . ASN A 1 561 ? -26.165 6.634 -11.644 1.00 49.28 561 ASN A O 1
ATOM 4593 N N . LYS A 1 562 ? -27.706 6.686 -10.041 1.00 50.72 562 LYS A N 1
ATOM 4594 C CA . LYS A 1 562 ? -27.258 5.439 -9.374 1.00 50.72 562 LYS A CA 1
ATOM 4595 C C . LYS A 1 562 ? -28.307 4.320 -9.320 1.00 50.72 562 LYS A C 1
ATOM 4597 O O . LYS A 1 562 ? -28.026 3.251 -8.794 1.00 50.72 562 LYS A O 1
ATOM 4602 N N . HIS A 1 563 ? -29.492 4.535 -9.891 1.00 50.09 563 HIS A N 1
ATOM 4603 C CA . HIS A 1 563 ? -30.643 3.626 -9.755 1.00 50.09 563 HIS A CA 1
ATOM 4604 C C . HIS A 1 563 ? -30.601 2.337 -10.580 1.00 50.09 563 HIS A C 1
ATOM 4606 O O . HIS A 1 563 ? -31.517 1.532 -10.460 1.00 50.09 563 HIS A O 1
ATOM 4612 N N . GLN A 1 564 ? -29.600 2.113 -11.430 1.00 55.56 564 GLN A N 1
ATOM 4613 C CA . GLN A 1 564 ? -29.621 0.939 -12.309 1.00 55.56 564 GLN A CA 1
ATOM 4614 C C . GLN A 1 564 ? -29.173 -0.335 -11.571 1.00 55.56 564 GLN A C 1
ATOM 4616 O O . GLN A 1 564 ? -29.918 -1.309 -11.535 1.00 55.56 564 GLN A O 1
ATOM 4621 N N . SER A 1 565 ? -28.041 -0.300 -10.856 1.00 56.50 565 SER A N 1
ATOM 4622 C CA . SER A 1 565 ? -27.540 -1.465 -10.106 1.00 56.50 565 SER A CA 1
ATOM 4623 C C . SER A 1 565 ? -28.422 -1.863 -8.917 1.00 56.50 565 SER A C 1
ATOM 4625 O O . SER A 1 565 ? -28.603 -3.049 -8.660 1.00 56.50 565 SER A O 1
ATOM 4627 N N . THR A 1 566 ? -29.013 -0.899 -8.205 1.00 59.56 566 THR A N 1
ATOM 4628 C CA . THR A 1 566 ? -29.901 -1.182 -7.063 1.00 59.56 566 THR A CA 1
ATOM 4629 C C . THR A 1 566 ? -31.222 -1.820 -7.491 1.00 59.56 566 THR A C 1
ATOM 4631 O O . THR A 1 566 ? -31.738 -2.685 -6.779 1.00 59.56 566 THR A O 1
ATOM 4634 N N . ASN A 1 567 ? -31.756 -1.451 -8.660 1.00 64.62 567 ASN A N 1
ATOM 4635 C CA . ASN A 1 567 ? -32.902 -2.145 -9.246 1.00 64.62 567 ASN A CA 1
ATOM 4636 C C . ASN A 1 567 ? -32.501 -3.540 -9.746 1.00 64.62 567 ASN A C 1
ATOM 4638 O O . ASN A 1 567 ? -33.184 -4.502 -9.414 1.00 64.62 567 ASN A O 1
ATOM 4642 N N . ASP A 1 568 ? -31.366 -3.696 -10.433 1.00 72.44 568 ASP A N 1
ATOM 4643 C CA . ASP A 1 568 ? -30.904 -5.016 -10.888 1.00 72.44 568 ASP A CA 1
ATOM 4644 C C . ASP A 1 568 ? -30.704 -6.002 -9.722 1.00 72.44 568 ASP A C 1
ATOM 4646 O O . ASP A 1 568 ? -31.107 -7.162 -9.811 1.00 72.44 568 ASP A O 1
ATOM 4650 N N . ASP A 1 569 ? -30.111 -5.567 -8.607 1.00 75.31 569 ASP A N 1
ATOM 4651 C CA . ASP A 1 569 ? -29.869 -6.434 -7.447 1.00 75.31 569 ASP A CA 1
ATOM 4652 C C . ASP A 1 569 ? -31.137 -6.700 -6.619 1.00 75.31 569 ASP A C 1
ATOM 4654 O O . ASP A 1 569 ? -31.290 -7.793 -6.066 1.00 75.31 569 ASP A O 1
ATOM 4658 N N . THR A 1 570 ? -32.094 -5.768 -6.566 1.00 76.38 570 THR A N 1
ATOM 4659 C CA . THR A 1 570 ? -33.410 -6.056 -5.964 1.00 76.38 570 THR A CA 1
ATOM 4660 C C . THR A 1 570 ? -34.248 -6.979 -6.848 1.00 76.38 570 THR A C 1
ATOM 4662 O O . THR A 1 570 ? -34.873 -7.889 -6.311 1.00 76.38 570 THR A O 1
ATOM 4665 N N . ILE A 1 571 ? -34.184 -6.851 -8.179 1.00 81.69 571 ILE A N 1
ATOM 4666 C CA . ILE A 1 571 ? -34.819 -7.770 -9.139 1.00 81.69 571 ILE A CA 1
ATOM 4667 C C . ILE A 1 571 ? -34.227 -9.181 -9.022 1.00 81.69 571 ILE A C 1
ATOM 4669 O O . ILE A 1 571 ? -34.992 -10.134 -8.890 1.00 81.69 571 ILE A O 1
ATOM 4673 N N . LYS A 1 572 ? -32.894 -9.337 -8.975 1.00 87.00 572 LYS A N 1
ATOM 4674 C CA . LYS A 1 572 ? -32.236 -10.645 -8.751 1.00 87.00 572 LYS A CA 1
ATOM 4675 C C . LYS A 1 572 ? -32.667 -11.288 -7.432 1.00 87.00 572 LYS A C 1
ATOM 4677 O O . LYS A 1 572 ? -32.932 -12.487 -7.391 1.00 87.00 572 LYS A O 1
ATOM 4682 N N . ASN A 1 573 ? -32.758 -10.504 -6.355 1.00 82.81 573 ASN A N 1
ATOM 4683 C CA . ASN A 1 573 ? -33.219 -11.006 -5.060 1.00 82.81 573 ASN A CA 1
ATOM 4684 C C . ASN A 1 573 ? -34.708 -11.387 -5.083 1.00 82.81 573 ASN A C 1
ATOM 4686 O O . ASN A 1 573 ? -35.068 -12.422 -4.525 1.00 82.81 573 ASN A O 1
ATOM 4690 N N . LEU A 1 574 ? -35.561 -10.616 -5.770 1.00 85.44 574 LEU A N 1
ATOM 4691 C CA . LEU A 1 574 ? -36.974 -10.956 -5.959 1.00 85.44 574 LEU A CA 1
ATOM 4692 C C . LEU A 1 574 ? -37.132 -12.246 -6.775 1.00 85.44 574 LEU A C 1
ATOM 4694 O O . LEU A 1 574 ? -37.897 -13.123 -6.384 1.00 85.44 574 LEU A O 1
ATOM 4698 N N . GLN A 1 575 ? -36.377 -12.381 -7.869 1.00 86.19 575 GLN A N 1
ATOM 4699 C CA . GLN A 1 575 ? -36.354 -13.573 -8.715 1.00 86.19 575 GLN A CA 1
ATOM 4700 C C . GLN A 1 575 ? -35.907 -14.802 -7.917 1.00 86.19 575 GLN A C 1
ATOM 4702 O O . GLN A 1 575 ? -36.611 -15.807 -7.916 1.00 86.19 575 GLN A O 1
ATOM 4707 N N . ARG A 1 576 ? -34.796 -14.712 -7.177 1.00 87.94 576 ARG A N 1
ATOM 4708 C CA . ARG A 1 576 ? -34.299 -15.809 -6.334 1.00 87.94 576 ARG A CA 1
ATOM 4709 C C . ARG A 1 576 ? -35.304 -16.210 -5.251 1.00 87.94 576 ARG A C 1
ATOM 4711 O O . ARG A 1 576 ? -35.481 -17.400 -5.003 1.00 87.94 576 ARG A O 1
ATOM 4718 N N . LEU A 1 577 ? -35.977 -15.242 -4.622 1.00 91.44 577 LEU A N 1
ATOM 4719 C CA . LEU A 1 577 ? -37.039 -15.519 -3.652 1.00 91.44 577 LEU A CA 1
ATOM 4720 C C . LEU A 1 577 ? -38.219 -16.244 -4.322 1.00 91.44 577 LEU A C 1
ATOM 4722 O O . LEU A 1 577 ? -38.731 -17.214 -3.771 1.00 91.44 577 LEU A O 1
ATOM 4726 N N . LEU A 1 578 ? -38.606 -15.820 -5.530 1.00 92.81 578 LEU A N 1
ATOM 4727 C CA . LEU A 1 578 ? -39.670 -16.447 -6.316 1.00 92.81 578 LEU A CA 1
ATOM 4728 C C . LEU A 1 578 ? -39.306 -17.883 -6.728 1.00 92.81 578 LEU A C 1
ATOM 4730 O O . LEU A 1 578 ? -40.127 -18.783 -6.581 1.00 92.81 578 LEU A O 1
ATOM 4734 N N . GLU A 1 579 ? -38.077 -18.114 -7.195 1.00 90.88 579 GLU A N 1
ATOM 4735 C CA . GLU A 1 579 ? -37.537 -19.435 -7.545 1.00 90.88 579 GLU A CA 1
ATOM 4736 C C . GLU A 1 579 ? -37.496 -20.370 -6.328 1.00 90.88 579 GLU A C 1
ATOM 4738 O O . GLU A 1 579 ? -37.914 -21.527 -6.420 1.00 90.88 579 GLU A O 1
ATOM 4743 N N . GLU A 1 580 ? -37.070 -19.875 -5.161 1.00 91.94 580 GLU A N 1
ATOM 4744 C CA . GLU A 1 580 ? -37.070 -20.644 -3.914 1.00 91.94 580 GLU A CA 1
ATOM 4745 C C . GLU A 1 580 ? -38.501 -20.968 -3.445 1.00 91.94 580 GLU A C 1
ATOM 4747 O O . GLU A 1 580 ? -38.780 -22.104 -3.055 1.00 91.94 580 GLU A O 1
ATOM 4752 N N . THR A 1 581 ? -39.436 -20.013 -3.531 1.00 91.06 581 THR A N 1
ATOM 4753 C CA . THR A 1 581 ? -40.858 -20.230 -3.213 1.00 91.06 581 THR A CA 1
ATOM 4754 C C . THR A 1 581 ? -41.520 -21.217 -4.179 1.00 91.06 581 THR A C 1
ATOM 4756 O O . THR A 1 581 ? -42.234 -22.114 -3.732 1.00 91.06 581 THR A O 1
ATOM 4759 N N . LEU A 1 582 ? -41.261 -21.117 -5.486 1.00 89.62 582 LEU A N 1
ATOM 4760 C CA . LEU A 1 582 ? -41.763 -22.062 -6.490 1.00 89.62 582 LEU A CA 1
ATOM 4761 C C . LEU A 1 582 ? -41.188 -23.467 -6.277 1.00 89.62 582 LEU A C 1
ATOM 4763 O O . LEU A 1 582 ? -41.925 -24.447 -6.359 1.00 89.62 582 LEU A O 1
ATOM 4767 N N . THR A 1 583 ? -39.903 -23.573 -5.930 1.00 90.19 583 THR A N 1
ATOM 4768 C CA . THR A 1 583 ? -39.258 -24.857 -5.616 1.00 90.19 583 THR A CA 1
ATOM 4769 C C . THR A 1 583 ? -39.856 -25.477 -4.350 1.00 90.19 583 THR A C 1
ATOM 4771 O O . THR A 1 583 ? -40.224 -26.651 -4.360 1.00 90.19 583 THR A O 1
ATOM 4774 N N . LYS A 1 584 ? -40.060 -24.688 -3.285 1.00 93.88 584 LYS A N 1
ATOM 4775 C CA . LYS A 1 584 ? -40.757 -25.128 -2.062 1.00 93.88 584 LYS A CA 1
ATOM 4776 C C . LYS A 1 584 ? -42.193 -25.580 -2.342 1.00 93.88 584 LYS A C 1
ATOM 4778 O O . LYS A 1 584 ? -42.581 -26.643 -1.869 1.00 93.88 584 LYS A O 1
ATOM 4783 N N . ASN A 1 585 ? -42.948 -24.848 -3.162 1.00 89.50 585 ASN A N 1
ATOM 4784 C CA . ASN A 1 585 ? -44.297 -25.250 -3.572 1.00 89.50 585 ASN A CA 1
ATOM 4785 C C . ASN A 1 585 ? -44.295 -26.538 -4.415 1.00 89.50 585 ASN A C 1
ATOM 4787 O O . ASN A 1 585 ? -45.162 -27.382 -4.221 1.00 89.50 585 ASN A O 1
ATOM 4791 N N . MET A 1 586 ? -43.304 -26.740 -5.292 1.00 92.81 586 MET A N 1
ATOM 4792 C CA . MET A 1 586 ? -43.151 -27.987 -6.055 1.00 92.81 586 MET A CA 1
ATOM 4793 C C . MET A 1 586 ? -42.858 -29.190 -5.144 1.00 92.81 586 MET A C 1
ATOM 4795 O O . MET A 1 586 ? -43.365 -30.283 -5.394 1.00 92.81 586 MET A O 1
ATOM 4799 N N . HIS A 1 587 ? -42.056 -29.009 -4.090 1.00 89.06 587 HIS A N 1
ATOM 4800 C CA . HIS A 1 587 ? -41.827 -30.049 -3.085 1.00 89.06 587 HIS A CA 1
ATOM 4801 C C . HIS A 1 587 ? -43.090 -30.326 -2.264 1.00 89.06 587 HIS A C 1
ATOM 4803 O O . HIS A 1 587 ? -43.529 -31.468 -2.229 1.00 89.06 587 HIS A O 1
ATOM 4809 N N . LEU A 1 588 ? -43.749 -29.292 -1.730 1.00 91.50 588 LEU A N 1
ATOM 4810 C CA . LEU A 1 588 ? -45.017 -29.437 -1.004 1.00 91.50 588 LEU A CA 1
ATOM 4811 C C . LEU A 1 588 ? -46.105 -30.120 -1.846 1.00 91.50 588 LEU A C 1
ATOM 4813 O O . LEU A 1 588 ? -46.849 -30.944 -1.323 1.00 91.50 588 LEU A O 1
ATOM 4817 N N . GLN A 1 589 ? -46.186 -29.829 -3.149 1.00 90.88 589 GLN A N 1
ATOM 4818 C CA . GLN A 1 589 ? -47.107 -30.518 -4.051 1.00 90.88 589 GLN A CA 1
ATOM 4819 C C . GLN A 1 589 ? -46.733 -31.998 -4.223 1.00 90.88 589 GLN A C 1
ATOM 4821 O O . GLN A 1 589 ? -47.615 -32.846 -4.131 1.00 90.88 589 GLN A O 1
ATOM 4826 N N . LYS A 1 590 ? -45.450 -32.334 -4.408 1.00 90.44 590 LYS A N 1
ATOM 4827 C CA . LYS A 1 590 ? -44.988 -33.735 -4.476 1.00 90.44 590 LYS A CA 1
ATOM 4828 C C . LYS A 1 590 ? -45.238 -34.496 -3.175 1.00 90.44 590 LYS A C 1
ATOM 4830 O O . LYS A 1 590 ? -45.621 -35.660 -3.225 1.00 90.44 590 LYS A O 1
ATOM 4835 N N . ASP A 1 591 ? -45.066 -33.846 -2.029 1.00 88.69 591 ASP A N 1
ATOM 4836 C CA . ASP A 1 591 ? -45.328 -34.440 -0.718 1.00 88.69 591 ASP A CA 1
ATOM 4837 C C . ASP A 1 591 ? -46.837 -34.649 -0.501 1.00 88.69 591 ASP A C 1
ATOM 4839 O O . ASP A 1 591 ? -47.250 -35.697 -0.005 1.00 88.69 591 ASP A O 1
ATOM 4843 N N . LEU A 1 592 ? -47.683 -33.713 -0.952 1.00 91.19 592 LEU A N 1
ATOM 4844 C CA . LEU A 1 592 ? -49.143 -33.873 -0.988 1.00 91.19 592 LEU A CA 1
ATOM 4845 C C . LEU A 1 592 ? -49.588 -34.980 -1.954 1.00 91.19 592 LEU A C 1
ATOM 4847 O O . LEU A 1 592 ? -50.465 -35.764 -1.602 1.00 91.19 592 LEU A O 1
ATOM 4851 N N . GLU A 1 593 ? -48.981 -35.097 -3.134 1.00 91.38 593 GLU A N 1
ATOM 4852 C CA . GLU A 1 593 ? -49.233 -36.187 -4.085 1.00 91.38 593 GLU A CA 1
ATOM 4853 C C . GLU A 1 593 ? -48.788 -37.542 -3.510 1.00 91.38 593 GLU A C 1
ATOM 4855 O O . GLU A 1 593 ? -49.524 -38.523 -3.607 1.00 91.38 593 GLU A O 1
ATOM 4860 N N . ALA A 1 594 ? -47.642 -37.602 -2.824 1.00 88.44 594 ALA A N 1
ATOM 4861 C CA . ALA A 1 594 ? -47.158 -38.802 -2.145 1.00 88.44 594 ALA A CA 1
ATOM 4862 C C . ALA A 1 594 ? -48.048 -39.206 -0.955 1.00 88.44 594 ALA A C 1
ATOM 4864 O O . ALA A 1 594 ? -48.371 -40.387 -0.808 1.00 88.44 594 ALA A O 1
ATOM 4865 N N . MET A 1 595 ? -48.494 -38.251 -0.133 1.00 88.81 595 MET A N 1
ATOM 4866 C CA . MET A 1 595 ? -49.460 -38.499 0.944 1.00 88.81 595 MET A CA 1
ATOM 4867 C C . MET A 1 595 ? -50.833 -38.901 0.392 1.00 88.81 595 MET A C 1
ATOM 4869 O O . MET A 1 595 ? -51.453 -39.817 0.925 1.00 88.81 595 MET A O 1
ATOM 4873 N N . SER A 1 596 ? -51.284 -38.294 -0.708 1.00 88.81 596 SER A N 1
ATOM 4874 C CA . SER A 1 596 ? -52.520 -38.669 -1.405 1.00 88.81 596 SER A CA 1
ATOM 4875 C C . SER A 1 596 ? -52.444 -40.099 -1.950 1.00 88.81 596 SER A C 1
ATOM 4877 O O . SER A 1 596 ? -53.351 -40.892 -1.714 1.00 88.81 596 SER A O 1
ATOM 4879 N N . LEU A 1 597 ? -51.322 -40.490 -2.566 1.00 87.12 597 LEU A N 1
ATOM 4880 C CA . LEU A 1 597 ? -51.069 -41.869 -3.000 1.00 87.12 597 LEU A CA 1
ATOM 4881 C C . LEU A 1 597 ? -51.012 -42.857 -1.824 1.00 87.12 597 LEU A C 1
ATOM 4883 O O . LEU A 1 597 ? -51.492 -43.983 -1.954 1.00 87.12 597 LEU A O 1
ATOM 4887 N N . GLN A 1 598 ? -50.467 -42.463 -0.668 1.00 85.81 598 GLN A N 1
ATOM 4888 C CA . GLN A 1 598 ? -50.486 -43.296 0.542 1.00 85.81 598 GLN A CA 1
ATOM 4889 C C . GLN A 1 598 ? -51.902 -43.446 1.117 1.00 85.81 598 GLN A C 1
ATOM 4891 O O . GLN A 1 598 ? -52.301 -44.565 1.437 1.00 85.81 598 GLN A O 1
ATOM 4896 N N . LEU A 1 599 ? -52.683 -42.364 1.185 1.00 84.75 599 LEU A N 1
ATOM 4897 C CA . LEU A 1 599 ? -54.084 -42.384 1.619 1.00 84.75 599 LEU A CA 1
ATOM 4898 C C . LEU A 1 599 ? -54.966 -43.192 0.660 1.00 84.75 599 LEU A C 1
ATOM 4900 O O . LEU A 1 599 ? -55.783 -43.990 1.112 1.00 84.75 599 LEU A O 1
ATOM 4904 N N . GLN A 1 600 ? -54.769 -43.053 -0.653 1.00 82.50 600 GLN A N 1
ATOM 4905 C CA . GLN A 1 600 ? -55.462 -43.854 -1.662 1.00 82.50 600 GLN A CA 1
ATOM 4906 C C . GLN A 1 600 ? -55.085 -45.335 -1.542 1.00 82.50 600 GLN A C 1
ATOM 4908 O O . GLN A 1 600 ? -55.961 -46.192 -1.563 1.00 82.50 600 GLN A O 1
ATOM 4913 N N . LYS A 1 601 ? -53.799 -45.652 -1.339 1.00 81.12 601 LYS A N 1
ATOM 4914 C CA . LYS A 1 601 ? -53.339 -47.028 -1.103 1.00 81.12 601 LYS A CA 1
ATOM 4915 C C . LYS A 1 601 ? -53.925 -47.627 0.182 1.00 81.12 601 LYS A C 1
ATOM 4917 O O . LYS A 1 601 ? -54.234 -48.815 0.203 1.00 81.12 601 LYS A O 1
ATOM 4922 N N . GLN A 1 602 ? -54.080 -46.828 1.240 1.00 78.00 602 GLN A N 1
ATOM 4923 C CA . GLN A 1 602 ? -54.743 -47.248 2.478 1.00 78.00 602 GLN A CA 1
ATOM 4924 C C . GLN A 1 602 ? -56.255 -47.434 2.287 1.00 78.00 602 GLN A C 1
ATOM 4926 O O . GLN A 1 602 ? -56.803 -48.410 2.793 1.00 78.00 602 GLN A O 1
ATOM 4931 N N . SER A 1 603 ? -56.936 -46.568 1.527 1.00 72.56 603 SER A N 1
ATOM 4932 C CA . SER A 1 603 ? -58.370 -46.731 1.251 1.00 72.56 603 SER A CA 1
ATOM 4933 C C . SER A 1 603 ? -58.651 -47.963 0.385 1.00 72.56 603 SER A C 1
ATOM 4935 O O . SER A 1 603 ? -59.544 -48.738 0.718 1.00 72.56 603 SER A O 1
ATOM 4937 N N . SER A 1 604 ? -57.817 -48.237 -0.625 1.00 67.88 604 SER A N 1
ATOM 4938 C CA . SER A 1 604 ? -57.852 -49.477 -1.419 1.00 67.88 604 SER A CA 1
ATOM 4939 C C . SER A 1 604 ? -57.287 -50.713 -0.700 1.00 67.88 604 SER A C 1
ATOM 4941 O O . SER A 1 604 ? -57.152 -51.763 -1.317 1.00 67.88 604 SER A O 1
ATOM 4943 N N . SER A 1 605 ? -56.899 -50.585 0.573 1.00 64.19 605 SER A N 1
ATOM 4944 C CA . SER A 1 605 ? -56.521 -51.698 1.458 1.00 64.19 605 SER A CA 1
ATOM 4945 C C . SER A 1 605 ? -57.558 -51.937 2.568 1.00 64.19 605 SER A C 1
ATOM 4947 O O . SER A 1 605 ? -57.354 -52.817 3.402 1.00 64.19 605 SER A O 1
ATOM 4949 N N . ASN A 1 606 ? -58.640 -51.149 2.581 1.00 52.91 606 ASN A N 1
ATOM 4950 C CA . ASN A 1 606 ? -59.776 -51.231 3.504 1.00 52.91 606 ASN A CA 1
ATOM 4951 C C . ASN A 1 606 ? -61.108 -51.469 2.745 1.00 52.91 606 ASN A C 1
ATOM 4953 O O . ASN A 1 606 ? -62.183 -51.152 3.258 1.00 52.91 606 ASN A O 1
ATOM 4957 N N . GLN A 1 607 ? -61.019 -52.013 1.525 1.00 44.19 607 GLN A N 1
ATOM 4958 C CA . GLN A 1 607 ? -62.099 -52.608 0.727 1.00 44.19 607 GLN A CA 1
ATOM 4959 C C . GLN A 1 607 ? -61.695 -54.031 0.334 1.00 44.19 607 GLN A C 1
ATOM 4961 O O . GLN A 1 607 ? -62.612 -54.875 0.252 1.00 44.19 607 GLN A O 1
#

Secondary structure (DSSP, 8-state):
--------------------SGGGSHHHHHHHHHHHHHHHHHHHHHHHHHHHHHHHHHHHHHHHHHHHHHHHHHHHHHHHHHHHHHHHHHHHHHHHHHHHHHHHHHHHHHHHHHHHHHHHHHHHHHHHHHHHHHHHHHHHHHHHHHHHHHHHHHHHHHHHHHHHHHHHHHHHHHHHHHHHHHHHHHHHHHHHHHHHHHHHHHHHHHHHHHHHHHHHHHHHHHHHHHHHHHHHHHHHHHHHHHHHHHHHHHHHHHHHHHHHHHHHHHHHHHHHHHHHHHHHHHHHHHHHHHHHHHHHHHHHHHHHHHHHHHHHHHHHHHHHHHHHHHHHHHHHHHHHHHHHHHHHHHHHHHHHHHHHHHHHHHHHHHHHHHHHHHHHHHHHHHHHHHHHHHHHHHHHHHHHHTTSGGGS----------------------------------------------------------THHHHHHHHHHHHHHHHHHHHHHHHHHHHHHHHHHHHHHHHHHHHHHHHHHHHHTTS---------------------------THHHHHTTSSS-HHHHHHHHHHHHHHHHHHHHHHHHHHHHHHHHHHHHHHHHHTT--

Solvent-accessible surface area (backbone atoms only — not comparable to full-atom values): 36085 Å² total; per-residue (Å²): 138,81,86,90,87,84,93,90,90,90,90,90,89,91,84,86,81,92,81,93,78,75,81,73,64,70,68,59,60,60,62,52,52,55,55,53,54,53,50,52,53,51,51,52,51,53,50,54,49,52,52,52,50,53,53,48,52,53,51,51,50,58,49,46,54,51,48,52,52,49,50,52,52,49,53,51,52,50,50,54,51,53,46,52,50,49,54,51,51,51,49,52,51,50,53,48,53,53,49,54,51,51,52,52,51,50,51,52,50,54,48,53,52,51,55,49,52,52,50,54,51,49,55,50,52,54,47,52,52,50,52,52,49,52,52,51,53,51,48,53,53,47,56,50,49,54,49,51,51,50,51,52,53,49,51,51,52,50,50,53,51,51,54,50,52,50,51,53,47,54,49,52,58,47,52,52,52,49,52,49,53,50,52,54,49,53,51,53,50,52,54,50,50,54,49,48,55,50,49,54,50,50,52,52,53,49,52,54,49,52,52,49,49,52,51,51,50,54,52,49,51,52,51,48,56,53,49,50,53,50,47,50,55,49,53,51,49,50,52,52,48,52,53,50,48,52,52,51,50,50,53,51,46,58,47,48,54,52,52,50,54,48,49,55,49,51,49,51,51,50,51,50,50,52,51,51,49,53,52,49,48,51,51,48,53,53,45,51,54,50,51,55,47,50,51,54,52,49,52,51,48,50,55,51,47,59,49,49,54,50,52,51,49,55,52,51,54,52,47,55,52,51,52,50,53,51,52,55,49,48,54,51,51,54,49,53,51,50,57,50,48,49,54,51,48,55,52,49,51,56,52,48,53,57,48,52,59,50,50,54,54,50,51,57,50,49,55,53,51,52,51,55,49,51,58,52,49,53,54,50,52,54,50,48,59,53,49,56,63,49,52,58,61,48,51,65,55,55,71,65,56,75,80,58,65,94,76,61,89,86,63,81,73,90,76,83,78,88,87,84,87,92,88,89,93,91,95,91,95,97,96,98,97,96,98,97,98,100,101,98,99,98,101,98,99,99,99,98,100,98,98,96,94,96,95,93,95,94,94,93,93,89,85,93,89,71,77,76,56,59,62,51,51,49,50,53,50,51,53,49,50,50,49,54,51,50,56,46,51,55,48,52,50,50,47,50,51,50,52,51,48,49,49,50,50,48,50,50,48,49,49,47,55,49,48,50,47,65,52,52,77,74,69,80,77,91,87,86,89,85,86,82,92,82,82,88,82,84,88,81,85,82,85,80,92,78,92,78,86,71,66,69,64,62,60,69,70,72,74,72,101,61,68,62,63,60,49,53,54,51,49,51,51,51,48,51,52,48,53,51,50,51,52,52,50,53,48,54,49,51,52,50,50,52,49,47,51,50,51,49,53,50,54,72,69,75,114